Protein 5ZJB (pdb70)

Solvent-accessible surface area: 18591 Å² total; per-residue (Å²): 133,118,32,138,71,50,82,50,2,72,147,72,2,58,1,18,0,0,0,7,2,21,13,42,125,72,13,39,9,65,81,53,88,10,4,25,13,12,0,47,0,0,44,132,12,30,2,77,1,0,2,0,42,13,56,84,20,0,44,30,0,38,93,41,11,114,20,11,4,3,0,0,13,65,91,121,29,128,120,18,73,0,106,8,1,0,49,24,74,6,0,80,19,0,25,138,12,37,10,37,2,0,0,0,1,0,4,118,60,100,38,71,36,57,32,68,124,0,4,108,15,0,92,127,54,63,13,26,0,0,0,0,0,14,61,63,121,9,0,85,28,0,70,80,63,36,8,40,0,2,0,4,16,18,12,21,86,64,64,130,151,116,56,116,101,7,40,37,117,10,0,93,22,0,28,124,47,62,19,14,0,0,0,18,16,34,5,49,50,24,125,54,0,13,103,0,0,110,26,25,0,10,0,0,4,4,17,26,10,19,8,62,17,15,40,12,0,78,70,2,8,98,22,0,70,38,0,4,131,145,97,133,196,28,180,89,76,55,79,74,1,71,160,88,2,67,1,18,0,0,0,7,2,19,10,45,120,75,12,43,6,62,115,62,52,10,5,25,5,8,0,45,0,0,47,118,11,31,2,77,2,0,2,0,43,13,53,86,22,0,43,31,0,38,93,43,17,128,18,22,2,3,0,0,8,62,102,116,39,132,126,16,69,0,104,6,0,1,62,31,89,8,0,74,20,0,26,139,11,36,8,24,2,0,0,0,1,0,3,121,58,104,39,66,26,56,27,76,139,0,7,85,9,0,139,110,17,32,9,12,4,0,0,0,0,13,67,75,100,8,0,85,21,0,73,82,74,54,12,57,0,2,0,3,15,18,11,22,87,60,69,130,146,103,56,114,100,9,44,29,114,12,0,67,21,0,27,141,47,61,15,14,0,0,0,17,15,31,5,47,50,23,125,53,0,10,89,0,0,96,16,25,0,9,0,0,3,5,18,27,10,19,8,62,16,20,44,12,0,87,69,4,8,96,22,0,54,34,1,1,123,174,99,134

Radius of gyration: 24.28 Å; Cα contacts (8 Å, |Δi|>4): 1115; chains: 2; bounding box: 48×72×53 Å

InterPro domains:
  IPR007260 Putative N-acetylmannosamine-6-phosphate epimerase [MF_01235] (17-231)
  IPR007260 Putative N-acetylmannosamine-6-phosphate epimerase [NF002231] (12-232)
  IPR007260 Putative N-acetylmannosamine-6-phosphate epimerase [PF04131] (41-231)
  IPR007260 Putative N-acetylmannosamine-6-phosphate epimerase [PTHR36204] (9-233)
  IPR007260 Putative N-acetylmannosamine-6-phosphate epimerase [cd04729] (13-226)
  IPR011060 Ribulose-phosphate binding barrel [SSF51366] (19-229)
  IPR013785 Aldolase-type TIM barrel [G3DSA:3.20.20.70] (7-240)

CATH classification: 3.20.20.70

Sequence (464 aa):
KNFLNIEELKRFLNGQTVVSIQPVTGSPLDKTDFFIVAMAIAVEQAGAKALRIEGVSNVAAVSAAVTIPIIGIVKRDLPDSPVRITPFVSDVDGLANAGATVIAFDATNRTRPESRERIAQAIKNTGCFAMADCSTFEDGLWANSQGVEIVGSTLSGYVGDIEPTVPDFQLVKAFSEAGFFTMAEGRYNTPELAAKAIESGAVAVTVGSALTRLEVVTQWFNNATQAAGERKCKNFLNIEELKRFLNGQTVVSIQPVTGSPLDKTDFFIVAMAIAVEQAGAKALRIEGVSNVAAVSAAVTTIPIIGIVKRDLPDSPVRITPFVSDVDGLANNAGATVIAFDATNRTRPESRERIAQAIKNTGCFAMADCSTFEDGLWANSQGVEIVGSTLSGYVGDIEPTVPDFQLVKAFSSEAGFFTMAEGRYNTPELAAKAIESGAVAVVTVGSALTRLEVVTQWFNNATQAAGERKC

Organism: Vibrio cholerae serotype O1 (strain ATCC 39315 / El Tor Inaba N16961) (NCBI:txid243277)

Secondary structure (DSSP, 8-state):
---SSHHHHHHHHTTPEEEEE-PPTTSTT-SHHHHHHHHHHHHHHT---EEEESHHHHHHHHHH--S-EEEE-B---SS-S--BS-SHHHHHHHHHHT-SEEEEE---S--SS-HHHHHHHHHHHTPEEEEE-SSHHHHHHHHHTT-SEEE-TTTTSSSSS--SS--HHHHHHHHHTT-EEEEES---SHHHHHHHHHTT-SEEEE-HHHH-HHHHHHHHHHHHHHHHHHH-/-----HHHHHHHHTTPEEEEE-PPTT-TT-SHHHHHHHHHHHHHHT---EEEESHHHHHHHHHH--S-EEEE-B--BTTBS--BS-SHHHHHHHHHHT-SEEEEE---S--SS-HHHHHHHHHHHTPEEEEE-SSHHHHHHHHHTT-SEEE-TTTTSSSSSPPSS--HHHHHHHHHTT--EEEES---SHHHHHHHHHTT-SEEEE-HHHH-HHHHHHHHHHHHHHHHHHH-

Structure (mmCIF, N/CA/C/O backbone):
data_5ZJB
#
_entry.id   5ZJB
#
_cell.length_a   49.325
_cell.length_b   70.417
_cell.length_c   150.399
_cell.angle_alpha   90.000
_cell.angle_beta   90.000
_cell.angle_gamma   90.000
#
_symmetry.space_group_name_H-M   'P 21 21 21'
#
loop_
_entity.id
_entity.type
_entity.pdbx_description
1 polymer 'Putative N-acetylmannosamine-6-phosphate 2-epimerase'
2 non-polymer 'MALONATE ION'
3 non-polymer DI(HYDROXYETHYL)ETHER
4 water water
#
loop_
_atom_site.group_PDB
_atom_site.id
_atom_site.type_symbol
_atom_site.label_atom_id
_atom_site.label_alt_id
_atom_site.label_comp_id
_atom_site.label_asym_id
_atom_site.label_entity_id
_atom_site.label_seq_id
_atom_site.pdbx_PDB_ins_code
_atom_site.Cartn_x
_atom_site.Cartn_y
_atom_site.Cartn_z
_atom_site.occupancy
_atom_site.B_iso_or_equiv
_atom_site.auth_seq_id
_atom_site.auth_comp_id
_atom_site.auth_asym_id
_atom_site.auth_atom_id
_atom_site.pdbx_PDB_model_num
ATOM 1 N N . LYS A 1 20 ? 34.866 18.300 -22.231 0.84 58.90 3 LYS A N 1
ATOM 2 C CA . LYS A 1 20 ? 36.285 18.127 -22.526 0.84 55.90 3 LYS A CA 1
ATOM 3 C C . LYS A 1 20 ? 36.553 16.751 -23.122 0.84 53.58 3 LYS A C 1
ATOM 4 O O . LYS A 1 20 ? 37.384 16.603 -24.020 0.84 56.06 3 LYS A O 1
ATOM 6 N N . ASN A 1 21 ? 35.838 15.745 -22.616 1.00 45.93 4 ASN A N 1
ATOM 7 C CA . ASN A 1 21 ? 36.041 14.381 -23.092 1.00 45.61 4 ASN A CA 1
ATOM 8 C C . ASN A 1 21 ? 35.658 14.247 -24.561 1.00 46.60 4 ASN A C 1
ATOM 9 O O . ASN A 1 21 ? 36.307 13.511 -25.314 1.00 48.07 4 ASN A O 1
ATOM 14 N N . PHE A 1 22 ? 34.604 14.943 -24.989 1.00 37.15 5 PHE A N 1
ATOM 15 C CA . PHE A 1 22 ? 34.183 14.951 -26.386 1.00 35.31 5 PHE A CA 1
ATOM 16 C C . PHE A 1 22 ? 34.115 16.391 -26.865 1.00 37.85 5 PHE A C 1
ATOM 17 O O . PHE A 1 22 ? 33.334 17.187 -26.334 1.00 36.72 5 PHE A O 1
ATOM 25 N N . LEU A 1 23 ? 34.930 16.719 -27.869 1.00 37.04 6 LEU A N 1
ATOM 26 C CA . LEU A 1 23 ? 35.005 18.092 -28.354 1.00 38.56 6 LEU A CA 1
ATOM 27 C C . LEU A 1 23 ? 33.830 18.454 -29.247 1.00 37.04 6 LEU A C 1
ATOM 28 O O . LEU A 1 23 ? 33.483 19.635 -29.356 1.00 34.93 6 LEU A O 1
ATOM 33 N N . ASN A 1 24 ? 33.220 17.469 -29.897 1.00 29.24 7 ASN A N 1
ATOM 34 C CA . ASN A 1 24 ? 32.125 17.722 -30.822 1.00 26.08 7 ASN A CA 1
ATOM 35 C C . ASN A 1 24 ? 31.356 16.425 -31.012 1.00 27.54 7 ASN A C 1
ATOM 36 O O . ASN A 1 24 ? 31.784 15.358 -30.564 1.00 23.46 7 ASN A O 1
ATOM 41 N N . ILE A 1 25 ? 30.222 16.530 -31.708 1.00 23.35 8 ILE A N 1
ATOM 42 C CA . ILE A 1 25 ? 29.341 15.373 -31.850 1.00 20.36 8 ILE A CA 1
ATOM 43 C C . ILE A 1 25 ? 29.961 14.316 -32.761 1.00 25.92 8 ILE A C 1
ATOM 44 O O . ILE A 1 25 ? 29.694 13.116 -32.601 1.00 24.22 8 ILE A O 1
ATOM 49 N N . GLU A 1 26 ? 30.813 14.720 -33.705 1.00 25.16 9 GLU A N 1
ATOM 50 C CA . GLU A 1 26 ? 31.433 13.725 -34.577 1.00 25.12 9 GLU A CA 1
ATOM 51 C C . GLU A 1 26 ? 32.364 12.807 -33.790 1.00 26.33 9 GLU A C 1
ATOM 52 O O . GLU A 1 26 ? 32.443 11.606 -34.075 1.00 28.98 9 GLU A O 1
ATOM 58 N N . GLU A 1 27 ? 33.065 13.345 -32.788 1.00 23.75 10 GLU A N 1
ATOM 59 C CA . GLU A 1 27 ? 33.896 12.498 -31.937 1.00 25.78 10 GLU A CA 1
ATOM 60 C C . GLU A 1 27 ? 33.052 11.453 -31.216 1.00 26.38 10 GLU A C 1
ATOM 61 O O . GLU A 1 27 ? 33.430 10.276 -31.144 1.00 24.80 10 GLU A O 1
ATOM 67 N N . LEU A 1 28 ? 31.908 11.869 -30.664 1.00 24.45 11 LEU A N 1
ATOM 68 C CA . LEU A 1 28 ? 31.019 10.913 -30.008 1.00 21.94 11 LEU A CA 1
ATOM 69 C C . LEU A 1 28 ? 30.493 9.882 -31.001 1.00 21.54 11 LEU A C 1
ATOM 70 O O . LEU A 1 28 ? 30.388 8.690 -30.677 1.00 21.70 11 LEU A O 1
ATOM 75 N N . LYS A 1 29 ? 30.140 10.324 -32.210 1.00 20.70 12 LYS A N 1
ATOM 76 C CA . LYS A 1 29 ? 29.624 9.401 -33.218 1.00 22.61 12 LYS A CA 1
ATOM 77 C C . LYS A 1 29 ? 30.641 8.312 -33.531 1.00 26.56 12 LYS A C 1
ATOM 78 O O . LYS A 1 29 ? 30.300 7.122 -33.573 1.00 24.12 12 LYS A O 1
ATOM 84 N N . ARG A 1 30 ? 31.905 8.692 -33.739 1.00 22.48 13 ARG A N 1
ATOM 85 C CA . ARG A 1 30 ? 32.930 7.672 -33.956 1.00 27.20 13 ARG A CA 1
ATOM 86 C C . ARG A 1 30 ? 33.100 6.789 -32.724 1.00 26.49 13 ARG A C 1
ATOM 87 O O . ARG A 1 30 ? 33.257 5.567 -32.839 1.00 21.97 13 ARG A O 1
ATOM 95 N N . PHE A 1 31 ? 33.061 7.393 -31.534 1.00 21.35 14 PHE A N 1
ATOM 96 C CA . PHE A 1 31 ? 33.206 6.640 -30.292 1.00 20.32 14 PHE A CA 1
ATOM 97 C C . PHE A 1 31 ? 32.122 5.577 -30.155 1.00 17.61 14 PHE A C 1
ATOM 98 O O . PHE A 1 31 ? 32.405 4.447 -29.744 1.00 21.47 14 PHE A O 1
ATOM 106 N N . LEU A 1 32 ? 30.883 5.908 -30.513 1.00 18.94 15 LEU A N 1
ATOM 107 C CA . LEU A 1 32 ? 29.761 4.998 -30.301 1.00 19.09 15 LEU A CA 1
ATOM 108 C C . LEU A 1 32 ? 29.466 4.099 -31.492 1.00 24.35 15 LEU A C 1
ATOM 109 O O . LEU A 1 32 ? 28.509 3.317 -31.433 1.00 18.44 15 LEU A O 1
ATOM 114 N N . ASN A 1 33 ? 30.237 4.187 -32.573 1.00 20.88 16 ASN A N 1
ATOM 115 C CA . ASN A 1 33 ? 29.924 3.371 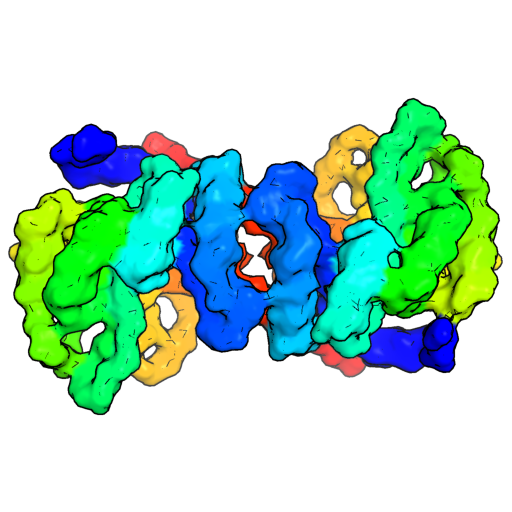-33.737 1.00 18.90 16 ASN A CA 1
ATOM 116 C C . ASN A 1 33 ? 29.976 1.890 -33.387 1.00 19.55 16 ASN A C 1
ATOM 117 O O . ASN A 1 33 ? 30.973 1.397 -32.849 1.00 21.08 16 ASN A O 1
ATOM 122 N N . GLY A 1 34 ? 28.890 1.188 -33.701 1.00 19.84 17 GLY A N 1
ATOM 123 C CA . GLY A 1 34 ? 28.791 -0.236 -33.443 1.00 20.37 17 GLY A CA 1
ATOM 124 C C . GLY A 1 34 ? 28.615 -0.632 -31.994 1.00 19.97 17 GLY A C 1
ATOM 125 O O . GLY A 1 34 ? 28.699 -1.824 -31.684 1.00 19.91 17 GLY A O 1
ATOM 126 N N . GLN A 1 35 ? 28.355 0.317 -31.094 1.00 18.03 18 GLN A N 1
ATOM 127 C CA . GLN A 1 35 ? 28.300 0.024 -29.666 1.00 20.84 18 GLN A CA 1
ATOM 128 C C . GLN A 1 35 ? 26.886 -0.295 -29.197 1.00 16.18 18 GLN A C 1
ATOM 129 O O . GLN A 1 35 ? 25.897 0.231 -29.712 1.00 16.50 18 GLN A O 1
ATOM 135 N N . THR A 1 36 ? 26.801 -1.157 -28.183 1.00 15.38 19 THR A N 1
ATOM 136 C CA . THR A 1 36 ? 25.583 -1.298 -27.395 1.00 14.52 19 THR A CA 1
ATOM 137 C C . THR A 1 36 ? 25.651 -0.330 -26.221 1.00 11.90 19 THR A C 1
ATOM 138 O O . THR A 1 36 ? 26.585 -0.394 -25.420 1.00 14.95 19 THR A O 1
ATOM 142 N N . VAL A 1 37 ? 24.666 0.548 -26.117 1.00 13.65 20 VAL A N 1
ATOM 143 C CA . VAL A 1 37 ? 24.548 1.455 -24.978 1.00 14.30 20 VAL A CA 1
ATOM 144 C C . VAL A 1 37 ? 23.615 0.816 -23.963 1.00 13.87 20 VAL A C 1
ATOM 145 O O . VAL A 1 37 ? 22.498 0.414 -24.312 1.00 14.99 20 VAL A O 1
ATOM 149 N N . VAL A 1 38 ? 24.048 0.751 -22.711 1.00 13.86 21 VAL A N 1
ATOM 150 C CA . VAL A 1 38 ? 23.287 0.042 -21.684 1.00 11.76 21 VAL A CA 1
ATOM 151 C C . VAL A 1 38 ? 22.395 1.031 -20.952 1.00 12.27 21 VAL A C 1
ATOM 152 O O . VAL A 1 38 ? 22.884 1.952 -20.282 1.00 14.12 21 VAL A O 1
ATOM 156 N N . SER A 1 39 ? 21.085 0.856 -21.095 1.00 11.94 22 SER A N 1
ATOM 157 C CA . SER A 1 39 ? 20.127 1.624 -20.312 1.00 10.21 22 SER A CA 1
ATOM 158 C C . SER A 1 39 ? 19.917 0.902 -18.983 1.00 15.53 22 SER A C 1
ATOM 159 O O . SER A 1 39 ? 19.442 -0.243 -18.964 1.00 14.60 22 SER A O 1
ATOM 162 N N . ILE A 1 40 ? 20.276 1.556 -17.877 1.00 14.33 23 ILE A N 1
ATOM 163 C CA . ILE A 1 40 ? 20.179 0.921 -16.563 1.00 9.75 23 ILE A CA 1
ATOM 164 C C . ILE A 1 40 ? 18.970 1.497 -15.835 1.00 11.95 23 ILE A C 1
ATOM 165 O O . ILE A 1 40 ? 19.092 2.465 -15.073 1.00 12.67 23 ILE A O 1
ATOM 170 N N . GLN A 1 41 ? 17.787 0.930 -16.089 1.00 12.74 24 GLN A N 1
ATOM 171 C CA . GLN A 1 41 ? 16.539 1.392 -15.478 1.00 10.32 24 GLN A CA 1
ATOM 172 C C . GLN A 1 41 ? 15.837 0.176 -14.897 1.00 10.34 24 GLN A C 1
ATOM 173 O O . GLN A 1 41 ? 15.041 -0.474 -15.591 1.00 13.23 24 GLN A O 1
ATOM 179 N N . PRO A 1 42 ? 16.107 -0.151 -13.635 1.00 11.96 25 PRO A N 1
ATOM 180 C CA . PRO A 1 42 ? 15.466 -1.316 -13.013 1.00 12.41 25 PRO A CA 1
ATOM 181 C C . PRO A 1 42 ? 13.958 -1.149 -12.934 1.00 15.01 25 PRO A C 1
ATOM 182 O O . PRO A 1 42 ? 13.411 -0.047 -13.043 1.00 14.06 25 PRO A O 1
ATOM 186 N N . VAL A 1 43 ? 13.283 -2.282 -12.722 1.00 15.07 26 VAL A N 1
ATOM 187 C CA . VAL A 1 43 ? 11.834 -2.292 -12.577 1.00 16.06 26 VAL A CA 1
ATOM 188 C C . VAL A 1 43 ? 11.418 -1.418 -11.400 1.00 15.55 26 VAL A C 1
ATOM 189 O O . VAL A 1 43 ? 11.930 -1.561 -10.280 1.00 14.70 26 VAL A O 1
ATOM 193 N N . THR A 1 44 ? 10.470 -0.513 -11.641 1.00 18.85 27 THR A N 1
ATOM 194 C CA . THR A 1 44 ? 10.017 0.359 -10.566 1.00 19.42 27 THR A CA 1
ATOM 195 C C . THR A 1 44 ? 9.327 -0.452 -9.480 1.00 17.92 27 THR A C 1
ATOM 196 O O . THR A 1 44 ? 8.462 -1.285 -9.766 1.00 19.48 27 THR A O 1
ATOM 200 N N . GLY A 1 45 ? 9.713 -0.205 -8.230 1.00 21.03 28 GLY A N 1
ATOM 201 C CA . GLY A 1 45 ? 9.179 -0.956 -7.119 1.00 18.63 28 GLY A CA 1
ATOM 202 C C . GLY A 1 45 ? 9.963 -2.199 -6.767 1.00 19.82 28 GLY A C 1
ATOM 203 O O . GLY A 1 45 ? 9.646 -2.839 -5.764 1.00 21.09 28 GLY A O 1
ATOM 204 N N . SER A 1 46 ? 10.992 -2.541 -7.551 1.00 16.46 29 SER A N 1
ATOM 205 C CA . SER A 1 46 ? 11.807 -3.725 -7.314 1.00 13.85 29 SER A CA 1
ATOM 206 C C . SER A 1 46 ? 12.851 -3.483 -6.225 1.00 15.55 29 SER A C 1
ATOM 207 O O . SER A 1 46 ? 13.321 -2.352 -6.034 1.00 14.79 29 SER A O 1
ATOM 210 N N . PRO A 1 47 ? 13.252 -4.525 -5.496 1.00 12.21 30 PRO A N 1
ATOM 211 C CA . PRO A 1 47 ? 14.433 -4.381 -4.635 1.00 11.19 30 PRO A CA 1
ATOM 212 C C . PRO A 1 47 ? 15.660 -3.938 -5.406 1.00 15.18 30 PRO A C 1
ATOM 213 O O . PRO A 1 47 ? 16.588 -3.385 -4.805 1.00 14.21 30 PRO A O 1
ATOM 217 N N . LEU A 1 48 ? 15.680 -4.142 -6.727 1.00 12.62 31 LEU A N 1
ATOM 218 C CA . LEU A 1 48 ? 16.821 -3.764 -7.545 1.00 12.26 31 LEU A CA 1
ATOM 219 C C . LEU A 1 48 ? 16.815 -2.290 -7.912 1.00 15.15 31 LEU A C 1
ATOM 220 O O . LEU A 1 48 ? 17.830 -1.792 -8.411 1.00 14.89 31 LEU A O 1
ATOM 225 N N . ASP A 1 49 ? 15.702 -1.585 -7.693 1.00 13.15 32 ASP A N 1
ATOM 226 C CA . ASP A 1 49 ? 15.610 -0.170 -8.075 1.00 13.27 32 ASP A CA 1
ATOM 227 C C . ASP A 1 49 ? 16.155 0.657 -6.919 1.00 15.87 32 ASP A C 1
ATOM 228 O O . ASP A 1 49 ? 15.421 1.257 -6.128 1.00 19.92 32 ASP A O 1
ATOM 233 N N . LYS A 1 50 ? 17.477 0.664 -6.820 1.00 15.09 33 LYS A N 1
ATOM 234 C CA . LYS A 1 50 ? 18.195 1.282 -5.718 1.00 14.58 33 LYS A CA 1
ATOM 235 C C . LYS A 1 50 ? 19.445 1.931 -6.293 1.00 14.53 33 LYS A C 1
ATOM 236 O O . LYS A 1 50 ? 20.108 1.353 -7.154 1.00 16.88 33 LYS A O 1
ATOM 242 N N . THR A 1 51 ? 19.758 3.153 -5.847 1.00 14.94 34 THR A N 1
ATOM 243 C CA . THR A 1 51 ? 20.893 3.837 -6.456 1.00 11.90 34 THR A CA 1
ATOM 244 C C . THR A 1 51 ? 22.178 3.018 -6.332 1.00 12.97 34 THR A C 1
ATOM 245 O O . THR A 1 51 ? 22.966 2.949 -7.283 1.00 14.47 34 THR A O 1
ATOM 249 N N . ASP A 1 52 ? 22.401 2.368 -5.181 1.00 17.34 35 ASP A N 1
ATOM 250 C CA . ASP A 1 52 ? 23.616 1.569 -5.018 1.00 19.02 35 ASP A CA 1
ATOM 251 C C . ASP A 1 52 ? 23.708 0.465 -6.068 1.00 17.93 35 ASP A C 1
ATOM 252 O O . ASP A 1 52 ? 24.795 0.177 -6.582 1.00 15.98 35 ASP A O 1
ATOM 257 N N . PHE A 1 53 ? 22.584 -0.180 -6.386 1.00 16.38 36 PHE A N 1
ATOM 258 C CA A PHE A 1 53 ? 22.614 -1.253 -7.374 0.49 16.37 36 PHE A CA 1
ATOM 259 C CA B PHE A 1 53 ? 22.596 -1.259 -7.379 0.51 16.37 36 PHE A CA 1
ATOM 260 C C . PHE A 1 53 ? 22.748 -0.708 -8.792 1.00 17.28 36 PHE A C 1
ATOM 261 O O . PHE A 1 53 ? 23.400 -1.324 -9.640 1.00 16.66 36 PHE A O 1
ATOM 276 N N . ILE A 1 54 ? 22.141 0.443 -9.072 1.00 16.76 37 ILE A N 1
ATOM 277 C CA . ILE A 1 54 ? 22.310 1.057 -10.384 1.00 14.10 37 ILE A CA 1
ATOM 278 C C . ILE A 1 54 ? 23.770 1.423 -10.604 1.00 15.16 37 ILE A C 1
ATOM 279 O O . ILE A 1 54 ? 24.336 1.174 -11.679 1.00 13.91 37 ILE A O 1
ATOM 284 N N . VAL A 1 55 ? 24.406 2.015 -9.583 1.00 14.06 38 VAL A N 1
ATOM 285 C CA . VAL A 1 55 ? 25.829 2.330 -9.674 1.00 13.54 38 VAL A CA 1
ATOM 286 C C . VAL A 1 55 ? 26.649 1.058 -9.876 1.00 15.15 38 VAL A C 1
ATOM 287 O O . VAL A 1 55 ? 27.548 1.008 -10.723 1.00 14.74 38 VAL A O 1
ATOM 291 N N . ALA A 1 56 ? 26.355 0.010 -9.103 1.00 14.34 39 ALA A N 1
ATOM 292 C CA . ALA A 1 56 ? 27.094 -1.240 -9.282 1.00 15.81 39 ALA A CA 1
ATOM 293 C C . ALA A 1 56 ? 26.933 -1.789 -10.696 1.00 14.59 39 ALA A C 1
ATOM 294 O O . ALA A 1 56 ? 27.908 -2.263 -11.296 1.00 13.94 39 ALA A O 1
ATOM 296 N N . MET A 1 57 ? 25.714 -1.762 -11.244 1.00 12.78 40 MET A N 1
ATOM 297 C CA . MET A 1 57 ? 25.530 -2.220 -12.617 1.00 14.15 40 MET A CA 1
ATOM 298 C C . MET A 1 57 ? 26.320 -1.347 -13.586 1.00 14.86 40 MET A C 1
ATOM 299 O O . MET A 1 57 ? 26.904 -1.846 -14.547 1.00 13.00 40 MET A O 1
ATOM 304 N N . ALA A 1 58 ? 26.358 -0.038 -13.338 1.00 14.53 41 ALA A N 1
ATOM 305 C CA . ALA A 1 58 ? 27.100 0.849 -14.227 1.00 15.42 41 ALA A CA 1
ATOM 306 C C . ALA A 1 58 ? 28.586 0.511 -14.231 1.00 15.69 41 ALA A C 1
ATOM 307 O O . ALA A 1 58 ? 29.221 0.431 -15.296 1.00 15.28 41 ALA A O 1
ATOM 309 N N . ILE A 1 59 ? 29.162 0.338 -13.041 1.00 11.99 42 ILE A N 1
ATOM 310 C CA . ILE A 1 59 ? 30.564 -0.050 -12.921 1.00 14.74 42 ILE A CA 1
ATOM 311 C C . ILE A 1 59 ? 30.805 -1.369 -13.634 1.00 19.95 42 ILE A C 1
ATOM 312 O O . ILE A 1 59 ? 31.773 -1.524 -14.388 1.00 17.14 42 ILE A O 1
ATOM 317 N N . ALA A 1 60 ? 29.919 -2.339 -13.411 1.00 16.30 43 ALA A N 1
ATOM 318 C CA . ALA A 1 60 ? 30.115 -3.657 -14.008 1.00 16.80 43 ALA A CA 1
ATOM 319 C C . ALA A 1 60 ? 30.095 -3.594 -15.532 1.00 18.68 43 ALA A C 1
ATOM 320 O O . ALA A 1 60 ? 30.927 -4.230 -16.192 1.00 16.90 43 ALA A O 1
ATOM 322 N N . VAL A 1 61 ? 29.146 -2.855 -16.124 1.00 16.88 44 VAL A N 1
ATOM 323 C CA . VAL A 1 61 ? 29.108 -2.864 -17.585 1.00 17.57 44 VAL A CA 1
ATOM 324 C C . VAL A 1 61 ? 30.281 -2.073 -18.157 1.00 16.75 44 VAL A C 1
ATOM 325 O O . VAL A 1 61 ? 30.829 -2.444 -19.201 1.00 17.19 44 VAL A O 1
ATOM 329 N N . GLU A 1 62 ? 30.702 -0.993 -17.493 1.00 18.15 45 GLU A N 1
ATOM 330 C CA . GLU A 1 62 ? 31.926 -0.321 -17.927 1.00 17.36 45 GLU A CA 1
ATOM 331 C C . GLU A 1 62 ? 33.096 -1.302 -17.967 1.00 20.39 45 GLU A C 1
ATOM 332 O O . GLU A 1 62 ? 33.839 -1.365 -18.955 1.00 19.65 45 GLU A O 1
ATOM 338 N N . GLN A 1 63 ? 33.260 -2.101 -16.907 1.00 19.34 46 GLN A N 1
ATOM 339 C CA . GLN A 1 63 ? 34.363 -3.059 -16.876 1.00 19.49 46 GLN A CA 1
ATOM 340 C C . GLN A 1 63 ? 34.214 -4.108 -17.958 1.00 19.91 46 GLN A C 1
ATOM 341 O O . GLN A 1 63 ? 35.217 -4.604 -18.481 1.00 22.21 46 GLN A O 1
ATOM 347 N N . ALA A 1 64 ? 32.977 -4.453 -18.313 1.00 19.11 47 ALA A N 1
ATOM 348 C CA . ALA A 1 64 ? 32.717 -5.426 -19.363 1.00 20.50 47 ALA A CA 1
ATOM 349 C C . ALA A 1 64 ? 32.918 -4.862 -20.763 1.00 18.51 47 ALA A C 1
ATOM 350 O O . ALA A 1 64 ? 32.833 -5.620 -21.729 1.00 17.30 47 ALA A O 1
ATOM 352 N N . GLY A 1 65 ? 33.161 -3.559 -20.899 1.00 19.47 48 GLY A N 1
ATOM 353 C CA . GLY A 1 65 ? 33.444 -2.965 -22.191 1.00 22.44 48 GLY A CA 1
ATOM 354 C C . GLY A 1 65 ? 32.359 -2.070 -22.755 1.00 23.32 48 GLY A C 1
ATOM 355 O O . GLY A 1 65 ? 32.491 -1.625 -23.903 1.00 22.14 48 GLY A O 1
ATOM 356 N N . ALA A 1 66 ? 31.284 -1.811 -22.012 1.00 19.98 49 ALA A N 1
ATOM 357 C CA . ALA A 1 66 ? 30.256 -0.895 -22.490 1.00 14.82 49 ALA A CA 1
ATOM 358 C C . ALA A 1 66 ? 30.844 0.503 -22.612 1.00 16.46 49 ALA A C 1
ATOM 359 O O . ALA A 1 66 ? 31.626 0.932 -21.762 1.00 17.57 49 ALA A O 1
ATOM 361 N N . LYS A 1 67 ? 30.474 1.209 -23.685 1.00 15.47 50 LYS A N 1
ATOM 362 C CA . LYS A 1 67 ? 31.040 2.527 -23.961 1.00 18.82 50 LYS A CA 1
ATOM 363 C C . LYS A 1 67 ? 30.132 3.680 -23.562 1.00 20.73 50 LYS A C 1
ATOM 364 O O . LYS A 1 67 ? 30.602 4.826 -23.532 1.00 18.10 50 LYS A O 1
ATOM 370 N N . ALA A 1 68 ? 28.858 3.420 -23.269 1.00 15.71 51 ALA A N 1
ATOM 371 C CA . ALA A 1 68 ? 27.958 4.488 -22.840 1.00 16.05 51 ALA A CA 1
ATOM 372 C C . ALA A 1 68 ? 26.761 3.884 -22.117 1.00 16.31 51 ALA A C 1
ATOM 373 O O . ALA A 1 68 ? 26.470 2.687 -22.236 1.00 16.20 51 ALA A O 1
ATOM 375 N N . LEU A 1 69 ? 26.053 4.745 -21.389 1.00 13.44 52 LEU A N 1
ATOM 376 C CA . LEU A 1 69 ? 24.933 4.353 -20.542 1.00 14.67 52 LEU A CA 1
ATOM 377 C C . LEU A 1 69 ? 23.759 5.298 -20.753 1.00 16.06 52 LEU A C 1
ATOM 378 O O . LEU A 1 69 ? 23.942 6.465 -21.107 1.00 15.27 52 LEU A O 1
ATOM 383 N N . ARG A 1 70 ? 22.548 4.798 -20.510 1.00 11.46 53 ARG A N 1
ATOM 384 C CA . ARG A 1 70 ? 21.396 5.661 -20.271 1.00 14.74 53 ARG A CA 1
ATOM 385 C C . ARG A 1 70 ? 20.973 5.491 -18.819 1.00 14.48 53 ARG A C 1
ATOM 386 O O . ARG A 1 70 ? 20.773 4.368 -18.354 1.00 11.40 53 ARG A O 1
ATOM 394 N N . ILE A 1 71 ? 20.871 6.598 -18.100 1.00 11.71 54 ILE A N 1
ATOM 395 C CA . ILE A 1 71 ? 20.539 6.603 -16.680 1.00 12.42 54 ILE A CA 1
ATOM 396 C C . ILE A 1 71 ? 19.347 7.527 -16.484 1.00 14.56 54 ILE A C 1
ATOM 397 O O . ILE A 1 71 ? 19.270 8.585 -17.115 1.00 13.64 54 ILE A O 1
ATOM 402 N N . GLU A 1 72 ? 18.415 7.126 -15.623 1.00 11.55 55 GLU A N 1
ATOM 403 C CA . GLU A 1 72 ? 17.202 7.893 -15.362 1.00 12.32 55 GLU A CA 1
ATOM 404 C C . GLU A 1 72 ? 17.250 8.447 -13.943 1.00 15.76 55 GLU A C 1
ATOM 405 O O . GLU A 1 72 ? 17.565 7.721 -12.993 1.00 13.17 55 GLU A O 1
ATOM 411 N N . GLY A 1 73 ? 16.920 9.724 -13.807 1.00 14.88 56 GLY A N 1
ATOM 412 C CA . GLY A 1 73 ? 16.911 10.356 -12.501 1.00 13.40 56 GLY A CA 1
ATOM 413 C C . GLY A 1 73 ? 18.134 11.203 -12.224 1.00 16.13 56 GLY A C 1
ATOM 414 O O . GLY A 1 73 ? 19.268 10.757 -12.404 1.00 13.28 56 GLY A O 1
ATOM 415 N N . VAL A 1 74 ? 17.924 12.436 -11.756 1.00 13.02 57 VAL A N 1
ATOM 416 C CA . VAL A 1 74 ? 19.056 13.336 -11.551 1.00 14.71 57 VAL A CA 1
ATOM 417 C C . VAL A 1 74 ? 20.032 12.757 -10.530 1.00 13.11 57 VAL A C 1
ATOM 418 O O . VAL A 1 74 ? 21.253 12.768 -10.737 1.00 16.55 57 VAL A O 1
ATOM 422 N N . SER A 1 75 ? 19.525 12.245 -9.405 1.00 15.46 58 SER A N 1
ATOM 423 C CA . SER A 1 75 ? 20.464 11.771 -8.395 1.00 18.45 58 SER A CA 1
ATOM 424 C C . SER A 1 75 ? 21.143 10.484 -8.845 1.00 17.50 58 SER A C 1
ATOM 425 O O . SER A 1 75 ? 22.306 10.248 -8.503 1.00 14.96 58 SER A O 1
ATOM 428 N N . ASN A 1 76 ? 20.461 9.669 -9.651 1.00 16.22 59 ASN A N 1
ATOM 429 C CA . ASN A 1 76 ? 21.138 8.513 -10.233 1.00 13.80 59 ASN A CA 1
ATOM 430 C C . ASN A 1 76 ? 22.242 8.942 -11.196 1.00 14.69 59 ASN A C 1
ATOM 431 O O . ASN A 1 76 ? 23.332 8.362 -11.190 1.00 17.20 59 ASN A O 1
ATOM 436 N N . VAL A 1 77 ? 21.971 9.936 -12.050 1.00 13.90 60 VAL A N 1
ATOM 437 C CA . VAL A 1 77 ? 23.009 10.437 -12.951 1.00 14.11 60 VAL A CA 1
ATOM 438 C C . VAL A 1 77 ? 24.212 10.941 -12.156 1.00 15.13 60 VAL A C 1
ATOM 439 O O . VAL A 1 77 ? 25.365 10.688 -12.518 1.00 15.31 60 VAL A O 1
ATOM 443 N N . ALA A 1 78 ? 23.967 11.664 -11.058 1.00 14.20 61 ALA A N 1
ATOM 444 C CA . ALA A 1 78 ? 25.080 12.170 -10.265 1.00 14.94 61 ALA A CA 1
ATOM 445 C C . ALA A 1 78 ? 25.888 11.033 -9.648 1.00 18.10 61 ALA A C 1
ATOM 446 O O . ALA A 1 78 ? 27.124 11.070 -9.646 1.00 16.74 61 ALA A O 1
ATOM 448 N N . ALA A 1 79 ? 25.208 10.013 -9.119 1.00 16.66 62 ALA A N 1
ATOM 449 C CA . ALA A 1 79 ? 25.922 8.906 -8.494 1.00 17.29 62 ALA A CA 1
ATOM 450 C C . ALA A 1 79 ? 26.699 8.096 -9.526 1.00 15.74 62 ALA A C 1
ATOM 451 O O . ALA A 1 79 ? 27.832 7.668 -9.269 1.00 16.98 62 ALA A O 1
ATOM 453 N N . VAL A 1 80 ? 26.103 7.858 -10.693 1.00 14.61 63 VAL A N 1
ATOM 454 C CA . VAL A 1 80 ? 26.795 7.070 -11.706 1.00 14.90 63 VAL A CA 1
ATOM 455 C C . VAL A 1 80 ? 27.958 7.861 -12.288 1.00 14.26 63 VAL A C 1
ATOM 456 O O . VAL A 1 80 ? 29.058 7.327 -12.464 1.00 17.00 63 VAL A O 1
ATOM 460 N N . SER A 1 81 ? 27.753 9.150 -12.575 1.00 17.12 64 SER A N 1
ATOM 461 C CA . SER A 1 81 ? 28.848 9.921 -13.154 1.00 18.93 64 SER A CA 1
ATOM 462 C C . SER A 1 81 ? 30.045 9.976 -12.214 1.00 19.44 64 SER A C 1
ATOM 463 O O . SER A 1 81 ? 31.187 10.042 -12.681 1.00 22.58 64 SER A O 1
ATOM 466 N N . ALA A 1 82 ? 29.810 9.931 -10.894 1.00 20.20 65 ALA A N 1
ATOM 467 C CA . ALA A 1 82 ? 30.905 9.894 -9.931 1.00 18.11 65 ALA A CA 1
ATOM 468 C C . ALA A 1 82 ? 31.659 8.573 -9.956 1.00 24.77 65 ALA A C 1
ATOM 469 O O . ALA A 1 82 ? 32.813 8.525 -9.523 1.00 26.06 65 ALA A O 1
ATOM 471 N N . ALA A 1 83 ? 31.042 7.505 -10.461 1.00 21.61 66 ALA A N 1
ATOM 472 C CA . ALA A 1 83 ? 31.618 6.174 -10.376 1.00 19.51 66 ALA A CA 1
ATOM 473 C C . ALA A 1 83 ? 32.191 5.643 -11.681 1.00 21.62 66 ALA A C 1
ATOM 474 O O . ALA A 1 83 ? 33.011 4.722 -11.639 1.00 27.05 66 ALA A O 1
ATOM 476 N N . VAL A 1 84 ? 31.769 6.163 -12.833 1.00 20.20 67 VAL A N 1
ATOM 477 C CA . VAL A 1 84 ? 32.233 5.663 -14.119 1.00 20.71 67 VAL A CA 1
ATOM 478 C C . VAL A 1 84 ? 32.788 6.822 -14.932 1.00 23.02 67 VAL A C 1
ATOM 479 O O . VAL A 1 84 ? 32.546 7.993 -14.634 1.00 21.46 67 VAL A O 1
ATOM 483 N N . THR A 1 85 ? 33.548 6.480 -15.971 1.00 22.79 68 THR A N 1
ATOM 484 C CA . THR A 1 85 ? 34.112 7.491 -16.853 1.00 23.39 68 THR A CA 1
ATOM 485 C C . THR A 1 85 ? 33.440 7.545 -18.215 1.00 20.74 68 THR A C 1
ATOM 486 O O . THR A 1 85 ? 33.605 8.539 -18.930 1.00 23.24 68 THR A O 1
ATOM 490 N N . ILE A 1 86 ? 32.669 6.524 -18.588 1.00 18.64 69 ILE A N 1
ATOM 491 C CA . ILE A 1 86 ? 32.010 6.512 -19.890 1.00 16.61 69 ILE A CA 1
ATOM 492 C C . ILE A 1 86 ? 30.855 7.506 -19.915 1.00 17.01 69 ILE A C 1
ATOM 493 O O . ILE A 1 86 ? 30.262 7.794 -18.865 1.00 19.14 69 ILE A O 1
ATOM 498 N N . PRO A 1 87 ? 30.496 8.036 -21.085 1.00 17.02 70 PRO A N 1
ATOM 499 C CA . PRO A 1 87 ? 29.450 9.067 -21.145 1.00 16.82 70 PRO A CA 1
ATOM 500 C C . PRO A 1 87 ? 28.068 8.535 -20.786 1.00 17.45 70 PRO A C 1
ATOM 501 O O . PRO A 1 87 ? 27.709 7.391 -21.091 1.00 17.40 70 PRO A O 1
ATOM 505 N N . ILE A 1 88 ? 27.277 9.408 -20.160 1.00 12.85 71 ILE A N 1
ATOM 506 C CA . ILE A 1 88 ? 25.923 9.098 -19.708 1.00 17.47 71 ILE A CA 1
ATOM 507 C C . ILE A 1 88 ? 24.913 9.857 -20.554 1.00 16.65 71 ILE A C 1
ATOM 508 O O . ILE A 1 88 ? 25.025 11.077 -20.736 1.00 15.68 71 ILE A O 1
ATOM 513 N N . ILE A 1 89 ? 23.912 9.139 -21.049 1.00 10.16 72 ILE A N 1
ATOM 514 C CA . ILE A 1 89 ? 22.712 9.742 -21.618 1.00 14.31 72 ILE A CA 1
ATOM 515 C C . ILE A 1 89 ? 21.702 9.852 -20.487 1.00 16.83 72 ILE A C 1
ATOM 516 O O . ILE A 1 89 ? 21.222 8.836 -19.980 1.00 13.85 72 ILE A O 1
ATOM 521 N N . GLY A 1 90 ? 21.385 11.074 -20.068 1.00 13.52 73 GLY A N 1
ATOM 522 C CA . GLY A 1 90 ? 20.514 11.285 -18.919 1.00 12.54 73 GLY A CA 1
ATOM 523 C C . GLY A 1 90 ? 19.080 11.606 -19.305 1.00 12.24 73 GLY A C 1
ATOM 524 O O . GLY A 1 90 ? 18.832 12.375 -20.233 1.00 14.02 73 GLY A O 1
ATOM 525 N N . ILE A 1 91 ? 18.129 11.023 -18.562 1.00 12.26 74 ILE A N 1
ATOM 526 C CA . ILE A 1 91 ? 16.718 11.391 -18.653 1.00 10.64 74 ILE A CA 1
ATOM 527 C C . ILE A 1 91 ? 16.129 11.511 -17.247 1.00 13.49 74 ILE A C 1
ATOM 528 O O . ILE A 1 91 ? 16.707 11.053 -16.257 1.00 12.53 74 ILE A O 1
ATOM 533 N N . VAL A 1 92 ? 14.954 12.139 -17.168 1.00 13.82 75 VAL A N 1
ATOM 534 C CA . VAL A 1 92 ? 14.078 12.040 -16.002 1.00 15.08 75 VAL A CA 1
ATOM 535 C C . VAL A 1 92 ? 12.707 11.597 -16.491 1.00 14.73 75 VAL A C 1
ATOM 536 O O . VAL A 1 92 ? 12.125 12.237 -17.372 1.00 16.86 75 VAL A O 1
ATOM 540 N N . LYS A 1 93 ? 12.181 10.511 -15.923 1.00 13.32 76 LYS A N 1
ATOM 541 C CA . LYS A 1 93 ? 10.851 10.038 -16.285 1.00 15.94 76 LYS A CA 1
ATOM 542 C C . LYS A 1 93 ? 9.829 10.514 -15.259 1.00 18.47 76 LYS A C 1
ATOM 543 O O . LYS A 1 93 ? 10.022 10.333 -14.052 1.00 21.03 76 LYS A O 1
ATOM 549 N N . ARG A 1 94 ? 8.743 11.118 -15.746 1.00 19.76 77 ARG A N 1
ATOM 550 C CA . ARG A 1 94 ? 7.665 11.606 -14.897 1.00 23.29 77 ARG A CA 1
ATOM 551 C C . ARG A 1 94 ? 6.321 11.100 -15.393 1.00 26.74 77 ARG A C 1
ATOM 552 O O . ARG A 1 94 ? 6.128 10.866 -16.588 1.00 28.56 77 ARG A O 1
ATOM 560 N N . ASP A 1 95 ? 5.389 10.947 -14.455 1.00 26.77 78 ASP A N 1
ATOM 561 C CA . ASP A 1 95 ? 3.983 10.713 -14.761 1.00 29.78 78 ASP A CA 1
ATOM 562 C C . ASP A 1 95 ? 3.254 12.042 -14.620 1.00 33.28 78 ASP A C 1
ATOM 563 O O . ASP A 1 95 ? 3.027 12.517 -13.503 1.00 35.93 78 ASP A O 1
ATOM 568 N N . LEU A 1 96 ? 2.901 12.641 -15.744 1.00 25.63 79 LEU A N 1
ATOM 569 C CA . LEU A 1 96 ? 2.271 13.951 -15.716 1.00 28.48 79 LEU A CA 1
ATOM 570 C C . LEU A 1 96 ? 0.751 13.820 -15.658 1.00 29.89 79 LEU A C 1
ATOM 571 O O . LEU A 1 96 ? 0.181 12.872 -16.202 1.00 32.68 79 LEU A O 1
ATOM 576 N N . PRO A 1 97 ? 0.075 14.772 -15.020 1.00 38.90 80 PRO A N 1
ATOM 577 C CA . PRO A 1 97 ? -1.379 14.656 -14.853 1.00 42.88 80 PRO A CA 1
ATOM 578 C C . PRO A 1 97 ? -2.157 14.965 -16.122 1.00 40.56 80 PRO A C 1
ATOM 579 O O . PRO A 1 97 ? -3.208 14.364 -16.365 1.00 42.57 80 PRO A O 1
ATOM 583 N N . ASP A 1 98 ? -1.659 15.898 -16.937 1.00 39.19 81 ASP A N 1
ATOM 584 C CA . ASP A 1 98 ? -2.386 16.377 -18.108 1.00 40.96 81 ASP A CA 1
ATOM 585 C C . ASP A 1 98 ? -1.647 16.103 -19.414 1.00 41.37 81 ASP A C 1
ATOM 586 O O . ASP A 1 98 ? -1.903 16.780 -20.417 1.00 42.11 81 ASP A O 1
ATOM 591 N N . SER A 1 99 ? -0.737 15.123 -19.430 1.00 31.92 82 SER A N 1
ATOM 592 C CA . SER A 1 99 ? 0.080 14.895 -20.614 1.00 28.42 82 SER A CA 1
ATOM 593 C C . SER A 1 99 ? 0.559 13.455 -20.638 1.00 27.56 82 SER A C 1
ATOM 594 O O . SER A 1 99 ? 0.861 12.905 -19.573 1.00 26.47 82 SER A O 1
ATOM 597 N N . PRO A 1 100 ? 0.652 12.822 -21.811 1.00 27.57 83 PRO A N 1
ATOM 598 C CA . PRO A 1 100 ? 1.239 11.478 -21.882 1.00 25.77 83 PRO A CA 1
ATOM 599 C C . PRO A 1 100 ? 2.760 11.466 -21.956 1.00 24.72 83 PRO A C 1
ATOM 600 O O . PRO A 1 100 ? 3.357 10.386 -21.875 1.00 27.26 83 PRO A O 1
ATOM 604 N N . VAL A 1 101 ? 3.401 12.622 -22.123 1.00 23.52 84 VAL A N 1
ATOM 605 C CA . VAL A 1 101 ? 4.855 12.678 -22.190 1.00 24.36 84 VAL A CA 1
ATOM 606 C C . VAL A 1 101 ? 5.455 12.310 -20.838 1.00 24.25 84 VAL A C 1
ATOM 607 O O . VAL A 1 101 ? 4.979 12.750 -19.782 1.00 24.24 84 VAL A O 1
ATOM 611 N N . ARG A 1 102 ? 6.516 11.505 -20.862 1.00 19.97 85 ARG A N 1
ATOM 612 C CA . ARG A 1 102 ? 7.196 11.096 -19.642 1.00 21.33 85 ARG A CA 1
ATOM 613 C C . ARG A 1 102 ? 8.684 11.423 -19.608 1.00 19.02 85 ARG A C 1
ATOM 614 O O . ARG A 1 102 ? 9.219 11.661 -18.520 1.00 17.76 85 ARG A O 1
ATOM 622 N N . ILE A 1 103 ? 9.366 11.438 -20.750 1.00 15.87 86 ILE A N 1
ATOM 623 C CA . ILE A 1 103 ? 10.824 11.499 -20.781 1.00 13.96 86 ILE A CA 1
ATOM 624 C C . ILE A 1 103 ? 11.256 12.962 -20.819 1.00 15.48 86 ILE A C 1
ATOM 625 O O . ILE A 1 103 ? 11.064 13.646 -21.829 1.00 17.90 86 ILE A O 1
ATOM 630 N N . THR A 1 104 ? 11.829 13.419 -19.707 1.00 16.17 87 THR A N 1
ATOM 631 C CA . THR A 1 104 ? 12.418 14.748 -19.567 1.00 15.78 87 THR A CA 1
ATOM 632 C C . THR A 1 104 ? 11.507 15.882 -20.045 1.00 17.73 87 THR A C 1
ATOM 633 O O . THR A 1 104 ? 11.865 16.627 -20.963 1.00 17.39 87 THR A O 1
ATOM 637 N N . PRO A 1 105 ? 10.357 16.079 -19.402 1.00 19.01 88 PRO A N 1
ATOM 638 C CA . PRO A 1 105 ? 9.369 17.048 -19.898 1.00 17.31 88 PRO A CA 1
ATOM 639 C C . PRO A 1 105 ? 9.534 18.473 -19.389 1.00 17.14 88 PRO A C 1
ATOM 640 O O . PRO A 1 105 ? 8.782 19.339 -19.841 1.00 18.57 88 PRO A O 1
ATOM 644 N N . PHE A 1 106 ? 10.477 18.741 -18.490 1.00 16.58 89 PHE A N 1
ATOM 645 C CA . PHE A 1 106 ? 10.668 20.072 -17.917 1.00 20.44 89 PHE A CA 1
ATOM 646 C C . PHE A 1 106 ? 12.097 20.566 -18.116 1.00 21.04 89 PHE A C 1
ATOM 647 O O . PHE A 1 106 ? 13.055 19.796 -18.042 1.00 15.06 89 PHE A O 1
ATOM 655 N N . VAL A 1 107 ? 12.254 21.880 -18.309 1.00 18.64 90 VAL A N 1
ATOM 656 C CA . VAL A 1 107 ? 13.614 22.392 -18.388 1.00 18.05 90 VAL A CA 1
ATOM 657 C C . VAL A 1 107 ? 14.332 22.293 -17.051 1.00 16.99 90 VAL A C 1
ATOM 658 O O . VAL A 1 107 ? 15.566 22.245 -17.023 1.00 16.23 90 VAL A O 1
ATOM 662 N N . SER A 1 108 ? 13.605 22.247 -15.927 1.00 15.38 91 SER A N 1
ATOM 663 C CA . SER A 1 108 ? 14.274 22.040 -14.646 1.00 19.02 91 SER A CA 1
ATOM 664 C C . SER A 1 108 ? 14.949 20.674 -14.601 1.00 16.14 91 SER A C 1
ATOM 665 O O . SER A 1 108 ? 16.019 20.527 -14.003 1.00 16.84 91 SER A O 1
ATOM 668 N N . ASP A 1 109 ? 14.326 19.662 -15.221 1.00 18.18 92 ASP A N 1
ATOM 669 C CA . ASP A 1 109 ? 14.972 18.357 -15.361 1.00 17.59 92 ASP A CA 1
ATOM 670 C C . ASP A 1 109 ? 16.214 18.450 -16.241 1.00 15.42 92 ASP A C 1
ATOM 671 O O . ASP A 1 109 ? 17.251 17.848 -15.935 1.00 14.77 92 ASP A O 1
ATOM 676 N N . VAL A 1 110 ? 16.117 19.179 -17.356 1.00 15.45 93 VAL A N 1
ATOM 677 C CA . VAL A 1 110 ? 17.289 19.411 -18.199 1.00 16.87 93 VAL A CA 1
ATOM 678 C C . VAL A 1 110 ? 18.417 20.017 -17.376 1.00 14.05 93 VAL A C 1
ATOM 679 O O . VAL A 1 110 ? 19.555 19.547 -17.405 1.00 12.21 93 VAL A O 1
ATOM 683 N N . ASP A 1 111 ? 18.115 21.087 -16.630 1.00 15.78 94 ASP A N 1
ATOM 684 C CA . ASP A 1 111 ? 19.152 21.748 -15.846 1.00 15.42 94 ASP A CA 1
ATOM 685 C C . ASP A 1 111 ? 19.792 20.788 -14.856 1.00 13.71 94 ASP A C 1
ATOM 686 O O . ASP A 1 111 ? 21.019 20.756 -14.703 1.00 15.34 94 ASP A O 1
ATOM 691 N N . GLY A 1 112 ? 18.968 20.012 -14.153 1.00 13.68 95 GLY A N 1
ATOM 692 C CA . GLY A 1 112 ? 19.501 19.110 -13.144 1.00 13.76 95 GLY A CA 1
ATOM 693 C C . GLY A 1 112 ? 20.342 18.000 -13.746 1.00 12.58 95 GLY A C 1
ATOM 694 O O . GLY A 1 112 ? 21.354 17.596 -13.169 1.00 15.40 95 GLY A O 1
ATOM 695 N N . LEU A 1 113 ? 19.930 17.488 -14.902 1.00 14.46 96 LEU A N 1
ATOM 696 C CA . LEU A 1 113 ? 20.709 16.446 -15.570 1.00 13.53 96 LEU A CA 1
ATOM 697 C C . LEU A 1 113 ? 22.066 16.969 -16.019 1.00 13.74 96 LEU A C 1
ATOM 698 O O . LEU A 1 113 ? 23.082 16.280 -15.880 1.00 15.65 96 LEU A O 1
ATOM 703 N N . ALA A 1 114 ? 22.109 18.193 -16.551 1.00 12.59 97 ALA A N 1
ATOM 704 C CA . ALA A 1 114 ? 23.391 18.762 -16.945 1.00 15.59 97 ALA A CA 1
ATOM 705 C C . ALA A 1 114 ? 24.279 18.965 -15.727 1.00 14.25 97 ALA A C 1
ATOM 706 O O . ALA A 1 114 ? 25.464 18.605 -15.729 1.00 16.67 97 ALA A O 1
ATOM 708 N N . ASN A 1 115 ? 23.713 19.536 -14.665 1.00 14.90 98 ASN A N 1
ATOM 709 C CA . ASN A 1 115 ? 24.484 19.762 -13.459 1.00 17.38 98 ASN A CA 1
ATOM 710 C C . ASN A 1 115 ? 24.964 18.456 -12.854 1.00 18.95 98 ASN A C 1
ATOM 711 O O . ASN A 1 115 ? 26.033 18.421 -12.240 1.00 20.37 98 ASN A O 1
ATOM 716 N N . ALA A 1 116 ? 24.218 17.362 -13.056 1.00 17.85 99 ALA A N 1
ATOM 717 C CA . ALA A 1 116 ? 24.576 16.073 -12.478 1.00 18.55 99 ALA A CA 1
ATOM 718 C C . ALA A 1 116 ? 25.675 15.362 -13.256 1.00 17.63 99 ALA A C 1
ATOM 719 O O . ALA A 1 116 ? 26.237 14.379 -12.751 1.00 20.33 99 ALA A O 1
ATOM 721 N N . GLY A 1 117 ? 25.994 15.826 -14.451 1.00 15.85 100 GLY A N 1
ATOM 722 C CA . GLY A 1 117 ? 27.081 15.279 -15.222 1.00 18.25 100 GLY A CA 1
ATOM 723 C C . GLY A 1 117 ? 26.692 14.468 -16.439 1.00 16.78 100 GLY A C 1
ATOM 724 O O . GLY A 1 117 ? 27.528 13.704 -16.934 1.00 18.66 100 GLY A O 1
ATOM 725 N N . ALA A 1 118 ? 25.469 14.612 -16.941 1.00 13.97 101 ALA A N 1
ATOM 726 C CA . ALA A 1 118 ? 25.119 13.960 -18.199 1.00 16.25 101 ALA A CA 1
ATOM 727 C C . ALA A 1 118 ? 26.002 14.484 -19.326 1.00 16.81 101 ALA A C 1
ATOM 728 O O . ALA A 1 118 ? 26.346 15.667 -19.369 1.00 17.37 101 ALA A O 1
ATOM 730 N N . THR A 1 119 ? 26.392 13.595 -20.235 1.00 14.34 102 THR A N 1
ATOM 731 C CA . THR A 1 119 ? 27.012 14.034 -21.481 1.00 13.95 102 THR A CA 1
ATOM 732 C C . THR A 1 119 ? 25.963 14.333 -22.539 1.00 15.58 102 THR A C 1
ATOM 733 O O . THR A 1 119 ? 26.087 15.299 -23.293 1.00 18.19 102 THR A O 1
ATOM 737 N N . VAL A 1 120 ? 24.936 13.493 -22.616 1.00 13.94 103 VAL A N 1
ATOM 738 C CA . VAL A 1 120 ? 23.810 13.644 -23.522 1.00 12.07 103 VAL A CA 1
ATOM 739 C C . VAL A 1 120 ? 22.558 13.709 -22.666 1.00 12.49 103 VAL A C 1
ATOM 740 O O . VAL A 1 120 ? 22.462 13.000 -21.657 1.00 16.54 103 VAL A O 1
ATOM 744 N N . ILE A 1 121 ? 21.600 14.545 -23.062 1.00 13.59 104 ILE A N 1
ATOM 745 C CA . ILE A 1 121 ? 20.289 14.579 -22.422 1.00 12.14 104 ILE A CA 1
ATOM 746 C C . ILE A 1 121 ? 19.236 14.198 -23.455 1.00 12.67 104 ILE A C 1
ATOM 747 O O . ILE A 1 121 ? 19.145 14.820 -24.524 1.00 12.27 104 ILE A O 1
ATOM 752 N N . ALA A 1 122 ? 18.438 13.177 -23.140 1.00 12.76 105 ALA A N 1
ATOM 753 C CA . ALA A 1 122 ? 17.393 12.714 -24.038 1.00 14.34 105 ALA A CA 1
ATOM 754 C C . ALA A 1 122 ? 16.035 13.206 -23.562 1.00 15.33 105 ALA A C 1
ATOM 755 O O . ALA A 1 122 ? 15.815 13.430 -22.365 1.00 13.75 105 ALA A O 1
ATOM 757 N N . PHE A 1 123 ? 15.128 13.391 -24.518 1.00 12.62 106 PHE A N 1
ATOM 758 C CA . PHE A 1 123 ? 13.824 13.952 -24.204 1.00 16.03 106 PHE A CA 1
ATOM 759 C C . PHE A 1 123 ? 12.800 13.472 -25.216 1.00 16.82 106 PHE A C 1
ATOM 760 O O . PHE A 1 123 ? 13.126 13.208 -26.376 1.00 18.01 106 PHE A O 1
ATOM 768 N N . ASP A 1 124 ? 11.556 13.362 -24.758 1.00 17.79 107 ASP A N 1
ATOM 769 C CA . ASP A 1 124 ? 10.439 13.012 -25.626 1.00 19.84 107 ASP A CA 1
ATOM 770 C C . ASP A 1 124 ? 10.253 14.102 -26.674 1.00 20.42 107 ASP A C 1
ATOM 771 O O . ASP A 1 124 ? 9.971 15.252 -26.328 1.00 19.19 107 ASP A O 1
ATOM 776 N N . ALA A 1 125 ? 10.405 13.738 -27.947 1.00 17.17 108 ALA A N 1
ATOM 777 C CA . ALA A 1 125 ? 10.330 14.693 -29.049 1.00 20.97 108 ALA A CA 1
ATOM 778 C C . ALA A 1 125 ? 9.009 14.612 -29.808 1.00 24.41 108 ALA A C 1
ATOM 779 O O . ALA A 1 125 ? 8.888 15.195 -30.894 1.00 26.08 108 ALA A O 1
ATOM 781 N N . THR A 1 126 ? 8.020 13.912 -29.261 1.00 22.04 109 THR A N 1
ATOM 782 C CA . THR A 1 126 ? 6.723 13.804 -29.907 1.00 24.15 109 THR A CA 1
ATOM 783 C C . THR A 1 126 ? 5.980 15.133 -29.850 1.00 24.31 109 THR A C 1
ATOM 784 O O . THR A 1 126 ? 6.243 15.991 -29.006 1.00 26.12 109 THR A O 1
ATOM 788 N N . ASN A 1 127 ? 5.037 15.296 -30.768 1.00 27.74 110 ASN A N 1
ATOM 789 C CA . ASN A 1 127 ? 4.237 16.517 -30.833 1.00 31.15 110 ASN A CA 1
ATOM 790 C C . ASN A 1 127 ? 2.910 16.346 -30.103 1.00 32.75 110 ASN A C 1
ATOM 791 O O . ASN A 1 127 ? 1.844 16.659 -30.626 1.00 39.86 110 ASN A O 1
ATOM 796 N N . ARG A 1 128 ? 2.967 15.846 -28.877 1.00 30.54 111 ARG A N 1
ATOM 797 C CA . ARG A 1 128 ? 1.788 15.610 -28.059 1.00 25.75 111 ARG A CA 1
ATOM 798 C C . ARG A 1 128 ? 1.597 16.744 -27.056 1.00 27.47 111 ARG A C 1
ATOM 799 O O . ARG A 1 128 ? 2.479 17.580 -26.853 1.00 32.59 111 ARG A O 1
ATOM 807 N N . THR A 1 129 ? 0.419 16.769 -26.431 1.00 28.50 112 THR A N 1
ATOM 808 C CA . THR A 1 129 ? 0.156 17.728 -25.362 1.00 33.57 112 THR A CA 1
ATOM 809 C C . THR A 1 129 ? 1.222 17.597 -24.284 1.00 26.81 112 THR A C 1
ATOM 810 O O . THR A 1 129 ? 1.531 16.491 -23.837 1.00 26.45 112 THR A O 1
ATOM 814 N N . ARG A 1 130 ? 1.790 18.727 -23.866 1.00 28.70 113 ARG A N 1
ATOM 815 C CA . ARG A 1 130 ? 2.933 18.690 -22.963 1.00 28.77 113 ARG A CA 1
ATOM 816 C C . ARG A 1 130 ? 3.013 20.007 -22.208 1.00 30.05 113 ARG A C 1
ATOM 817 O O . ARG A 1 130 ? 2.550 21.036 -22.714 1.00 28.36 113 ARG A O 1
ATOM 825 N N . PRO A 1 131 ? 3.594 20.009 -21.004 1.00 29.27 114 PRO A N 1
ATOM 826 C CA . PRO A 1 131 ? 3.588 21.236 -20.195 1.00 27.17 114 PRO A CA 1
ATOM 827 C C . PRO A 1 131 ? 4.550 22.300 -20.692 1.00 28.66 114 PRO A C 1
ATOM 828 O O . PRO A 1 131 ? 4.324 23.488 -20.437 1.00 29.28 114 PRO A O 1
ATOM 832 N N . GLU A 1 132 ? 5.622 21.915 -21.377 1.00 27.84 115 GLU A N 1
ATOM 833 C CA . GLU A 1 132 ? 6.565 22.854 -21.964 1.00 28.26 115 GLU A CA 1
ATOM 834 C C . GLU A 1 132 ? 6.864 22.393 -23.383 1.00 25.18 115 GLU A C 1
ATOM 835 O O . GLU A 1 132 ? 6.930 21.191 -23.646 1.00 28.24 115 GLU A O 1
ATOM 841 N N . SER A 1 133 ? 7.025 23.344 -24.301 1.00 27.21 116 SER A N 1
ATOM 842 C CA . SER A 1 133 ? 7.163 22.979 -25.706 1.00 27.61 116 SER A CA 1
ATOM 843 C C . SER A 1 133 ? 8.423 22.154 -25.928 1.00 24.86 116 SER A C 1
ATOM 844 O O . SER A 1 133 ? 9.452 22.360 -25.277 1.00 24.45 116 SER A O 1
ATOM 847 N N . ARG A 1 134 ? 8.344 21.214 -26.875 1.00 22.67 117 ARG A N 1
ATOM 848 C CA . ARG A 1 134 ? 9.539 20.455 -27.229 1.00 23.44 117 ARG A CA 1
ATOM 849 C C . ARG A 1 134 ? 10.643 21.367 -27.755 1.00 20.57 117 ARG A C 1
ATOM 850 O O . ARG A 1 134 ? 11.827 21.045 -27.622 1.00 22.29 117 ARG A O 1
ATOM 858 N N . GLU A 1 135 ? 10.288 22.512 -28.341 1.00 23.09 118 GLU A N 1
ATOM 859 C CA . GLU A 1 135 ? 11.326 23.449 -28.756 1.00 22.34 118 GLU A CA 1
ATOM 860 C C . GLU A 1 135 ? 12.120 23.950 -27.558 1.00 20.44 118 GLU A C 1
ATOM 861 O O . GLU A 1 135 ? 13.354 24.021 -27.605 1.00 20.29 118 GLU A O 1
ATOM 867 N N . ARG A 1 136 ? 11.430 24.308 -26.474 1.00 21.08 119 ARG A N 1
ATOM 868 C CA . ARG A 1 136 ? 12.127 24.829 -25.304 1.00 21.44 119 ARG A CA 1
ATOM 869 C C . ARG A 1 136 ? 12.998 23.757 -24.660 1.00 19.74 119 ARG A C 1
ATOM 870 O O . ARG A 1 136 ? 14.116 24.041 -24.217 1.00 18.66 119 ARG A O 1
ATOM 878 N N . ILE A 1 137 ? 12.513 22.512 -24.619 1.00 19.48 120 ILE A N 1
ATOM 879 C CA . ILE A 1 137 ? 13.327 21.435 -24.063 1.00 20.58 120 ILE A CA 1
ATOM 880 C C . ILE A 1 137 ? 14.613 21.287 -24.865 1.00 19.23 120 ILE A C 1
ATOM 881 O O . ILE A 1 137 ? 15.713 21.212 -24.302 1.00 16.79 120 ILE A O 1
ATOM 886 N N . ALA A 1 138 ? 14.496 21.233 -26.197 1.00 20.22 121 ALA A N 1
ATOM 887 C CA . ALA A 1 138 ? 15.690 21.072 -27.018 1.00 20.56 121 ALA A CA 1
ATOM 888 C C . ALA A 1 138 ? 16.632 22.262 -26.859 1.00 21.30 121 ALA A C 1
ATOM 889 O O . ALA A 1 138 ? 17.848 22.078 -26.737 1.00 19.12 121 ALA A O 1
ATOM 891 N N . GLN A 1 139 ? 16.082 23.489 -26.841 1.00 20.04 122 GLN A N 1
ATOM 892 C CA . GLN A 1 139 ? 16.889 24.690 -26.606 1.00 21.26 122 GLN A CA 1
ATOM 893 C C . GLN A 1 139 ? 17.638 24.610 -25.286 1.00 18.05 122 GLN A C 1
ATOM 894 O O . GLN A 1 139 ? 18.840 24.896 -25.216 1.00 19.00 122 GLN A O 1
ATOM 900 N N . ALA A 1 140 ? 16.918 24.272 -24.210 1.00 16.02 123 ALA A N 1
ATOM 901 C CA . ALA A 1 140 ? 17.526 24.217 -22.891 1.00 17.25 123 ALA A CA 1
ATOM 902 C C . ALA A 1 140 ? 18.694 23.246 -22.865 1.00 15.66 123 ALA A C 1
ATOM 903 O O . ALA A 1 140 ? 19.733 23.528 -22.262 1.00 17.33 123 ALA A O 1
ATOM 905 N N . ILE A 1 141 ? 18.542 22.076 -23.501 1.00 16.50 124 ILE A N 1
ATOM 906 C CA . ILE A 1 141 ? 19.652 21.130 -23.522 1.00 14.20 124 ILE A CA 1
ATOM 907 C C . ILE A 1 141 ? 20.854 21.737 -24.231 1.00 13.63 124 ILE A C 1
ATOM 908 O O . ILE A 1 141 ? 21.986 21.676 -23.739 1.00 16.36 124 ILE A O 1
ATOM 913 N N . LYS A 1 142 ? 20.626 22.321 -25.403 1.00 15.71 125 LYS A N 1
ATOM 914 C CA . LYS A 1 142 ? 21.731 22.872 -26.175 1.00 21.01 125 LYS A CA 1
ATOM 915 C C . LYS A 1 142 ? 22.466 23.942 -25.375 1.00 19.92 125 LYS A C 1
ATOM 916 O O . LYS A 1 142 ? 23.700 23.999 -25.379 1.00 18.36 125 LYS A O 1
ATOM 922 N N . ASN A 1 143 ? 21.725 24.755 -24.629 1.00 20.66 126 ASN A N 1
ATOM 923 C CA . ASN A 1 143 ? 22.366 25.824 -23.872 1.00 15.98 126 ASN A CA 1
ATOM 924 C C . ASN A 1 143 ? 23.282 25.292 -22.774 1.00 23.98 126 ASN A C 1
ATOM 925 O O . ASN A 1 143 ? 24.233 25.983 -22.385 1.00 20.24 126 ASN A O 1
ATOM 930 N N . THR A 1 144 ? 23.028 24.077 -22.255 1.00 16.93 127 THR A N 1
ATOM 931 C CA . THR A 1 144 ? 23.898 23.552 -21.211 1.00 16.61 127 THR A CA 1
ATOM 932 C C . THR A 1 144 ? 25.237 23.073 -21.750 1.00 16.65 127 THR A C 1
ATOM 933 O O . THR A 1 144 ? 26.167 22.876 -20.963 1.00 22.74 127 THR A O 1
ATOM 937 N N . GLY A 1 145 ? 25.359 22.882 -23.058 1.00 15.12 128 GLY A N 1
ATOM 938 C CA . GLY A 1 145 ? 26.536 22.269 -23.631 1.00 18.74 128 GLY A CA 1
ATOM 939 C C . GLY A 1 145 ? 26.455 20.762 -23.730 1.00 21.89 128 GLY A C 1
ATOM 940 O O . GLY A 1 145 ? 27.343 20.140 -24.333 1.00 21.55 128 GLY A O 1
ATOM 941 N N . CYS A 1 146 ? 25.428 20.153 -23.148 1.00 20.46 129 CYS A N 1
ATOM 942 C CA . CYS A 1 146 ? 25.193 18.733 -23.377 1.00 18.28 129 CYS A CA 1
ATOM 943 C C . CYS A 1 146 ? 24.702 18.520 -24.808 1.00 16.73 129 CYS A C 1
ATOM 944 O O . CYS A 1 146 ? 24.055 19.384 -25.397 1.00 18.94 129 CYS A O 1
ATOM 947 N N . PHE A 1 147 ? 25.029 17.368 -25.385 1.00 15.12 130 PHE A N 1
ATOM 948 C CA . PHE A 1 147 ? 24.366 16.997 -26.622 1.00 18.72 130 PHE A CA 1
ATOM 949 C C . PHE A 1 147 ? 22.916 16.643 -26.317 1.00 16.14 130 PHE A C 1
ATOM 950 O O . PHE A 1 147 ? 22.588 16.167 -25.226 1.00 16.92 130 PHE A O 1
ATOM 958 N N . ALA A 1 148 ? 22.042 16.893 -27.282 1.00 15.73 131 ALA A N 1
ATOM 959 C CA . ALA A 1 148 ? 20.636 16.556 -27.150 1.00 14.73 131 ALA A CA 1
ATOM 960 C C . ALA A 1 148 ? 20.339 15.284 -27.934 1.00 16.61 131 ALA A C 1
ATOM 961 O O . ALA A 1 148 ? 20.890 15.066 -29.022 1.00 16.87 131 ALA A O 1
ATOM 963 N N . MET A 1 149 ? 19.447 14.458 -27.389 1.00 11.74 132 MET A N 1
ATOM 964 C CA . MET A 1 149 ? 18.964 13.259 -28.068 1.00 12.78 132 MET A CA 1
ATOM 965 C C . MET A 1 149 ? 17.444 13.283 -28.069 1.00 15.08 132 MET A C 1
ATOM 966 O O . MET A 1 149 ? 16.815 13.340 -27.000 1.00 15.66 132 MET A O 1
ATOM 971 N N . ALA A 1 150 ? 16.852 13.224 -29.252 1.00 17.19 133 ALA A N 1
ATOM 972 C CA . ALA A 1 150 ? 15.402 13.231 -29.386 1.00 16.16 133 ALA A CA 1
ATOM 973 C C . ALA A 1 150 ? 14.897 11.797 -29.354 1.00 18.34 133 ALA A C 1
ATOM 974 O O . ALA A 1 150 ? 15.216 11.019 -30.255 1.00 18.57 133 ALA A O 1
ATOM 976 N N . ASP A 1 151 ? 14.124 11.447 -28.324 1.00 16.83 134 ASP A N 1
ATOM 977 C CA . ASP A 1 151 ? 13.426 10.158 -28.293 1.00 17.43 134 ASP A CA 1
ATOM 978 C C . ASP A 1 151 ? 12.166 10.276 -29.155 1.00 15.00 134 ASP A C 1
ATOM 979 O O . ASP A 1 151 ? 11.230 11.002 -28.799 1.00 19.11 134 ASP A O 1
ATOM 984 N N . CYS A 1 152 ? 12.148 9.597 -30.302 1.00 19.74 135 CYS A N 1
ATOM 985 C CA . CYS A 1 152 ? 11.137 9.820 -31.331 1.00 17.77 135 CYS A CA 1
ATOM 986 C C . CYS A 1 152 ? 10.205 8.622 -31.469 1.00 22.35 135 CYS A C 1
ATOM 987 O O . CYS A 1 152 ? 10.589 7.479 -31.207 1.00 20.31 135 CYS A O 1
ATOM 990 N N . SER A 1 153 ? 8.972 8.903 -31.894 1.00 20.00 136 SER A N 1
ATOM 991 C CA . SER A 1 153 ? 8.010 7.851 -32.212 1.00 26.65 136 SER A CA 1
ATOM 992 C C . SER A 1 153 ? 7.784 7.669 -33.706 1.00 25.84 136 SER A C 1
ATOM 993 O O . SER A 1 153 ? 7.418 6.571 -34.135 1.00 25.72 136 SER A O 1
ATOM 996 N N . THR A 1 154 ? 7.994 8.714 -34.503 1.00 25.91 137 THR A N 1
ATOM 997 C CA . THR A 1 154 ? 7.796 8.660 -35.943 1.00 30.85 137 THR A CA 1
ATOM 998 C C . THR A 1 154 ? 8.932 9.401 -36.627 1.00 27.42 137 THR A C 1
ATOM 999 O O . THR A 1 154 ? 9.694 10.135 -35.994 1.00 27.55 137 THR A O 1
ATOM 1003 N N . PHE A 1 155 ? 9.025 9.215 -37.947 1.00 28.18 138 PHE A N 1
ATOM 1004 C CA . PHE A 1 155 ? 10.022 9.945 -38.723 1.00 27.32 138 PHE A CA 1
ATOM 1005 C C . PHE A 1 155 ? 9.821 11.451 -38.599 1.00 27.10 138 PHE A C 1
ATOM 1006 O O . PHE A 1 155 ? 10.794 12.216 -38.561 1.00 27.40 138 PHE A O 1
ATOM 1014 N N . GLU A 1 156 ? 8.566 11.897 -38.520 1.00 27.72 139 GLU A N 1
ATOM 1015 C CA . GLU A 1 156 ? 8.307 13.330 -38.408 1.00 31.80 139 GLU A CA 1
ATOM 1016 C C . GLU A 1 156 ? 8.947 13.913 -37.152 1.00 28.26 139 GLU A C 1
ATOM 1017 O O . GLU A 1 156 ? 9.441 15.047 -37.173 1.00 27.65 139 GLU A O 1
ATOM 1023 N N . ASP A 1 157 ? 8.957 13.150 -36.049 1.00 25.13 140 ASP A N 1
ATOM 1024 C CA . ASP A 1 157 ? 9.574 13.636 -34.816 1.00 27.15 140 ASP A CA 1
ATOM 1025 C C . ASP A 1 157 ? 11.051 13.927 -35.016 1.00 23.30 140 ASP A C 1
ATOM 1026 O O . ASP A 1 157 ? 11.559 14.960 -34.565 1.00 24.67 140 ASP A O 1
ATOM 1031 N N . GLY A 1 158 ? 11.772 13.010 -35.660 1.00 23.14 141 GLY A N 1
ATOM 1032 C CA . GLY A 1 158 ? 13.203 13.208 -35.834 1.00 27.09 141 GLY A CA 1
ATOM 1033 C C . GLY A 1 158 ? 13.516 14.313 -36.825 1.00 27.06 141 GLY A C 1
ATOM 1034 O O . GLY A 1 158 ? 14.532 15.010 -36.685 1.00 28.02 141 GLY A O 1
ATOM 1035 N N . LEU A 1 159 ? 12.651 14.490 -37.830 1.00 28.21 142 LEU A N 1
ATOM 1036 C CA . LEU A 1 159 ? 12.831 15.607 -38.755 1.00 30.59 142 LEU A CA 1
ATOM 1037 C C . LEU A 1 159 ? 12.670 16.938 -38.036 1.00 28.04 142 LEU A C 1
ATOM 1038 O O . LEU A 1 159 ? 13.458 17.867 -38.254 1.00 25.20 142 LEU A O 1
ATOM 1043 N N . TRP A 1 160 ? 11.668 17.046 -37.158 1.00 26.35 143 TRP A N 1
ATOM 1044 C CA . TRP A 1 160 ? 11.580 18.218 -36.296 1.00 25.36 143 TRP A CA 1
ATOM 1045 C C . TRP A 1 160 ? 12.843 18.372 -35.456 1.00 27.65 143 TRP A C 1
ATOM 1046 O O . TRP A 1 160 ? 13.403 19.468 -35.347 1.00 26.23 143 TRP A O 1
ATOM 1057 N N . ALA A 1 161 ? 13.301 17.280 -34.835 1.00 26.51 144 ALA A N 1
ATOM 1058 C CA . ALA A 1 161 ? 14.482 17.373 -33.981 1.00 25.28 144 ALA A CA 1
ATOM 1059 C C . ALA A 1 161 ? 15.689 17.863 -34.771 1.00 26.27 144 ALA A C 1
ATOM 1060 O O . ALA A 1 161 ? 16.423 18.749 -34.321 1.00 24.93 144 ALA A O 1
ATOM 1062 N N . ASN A 1 162 ? 15.914 17.289 -35.956 1.00 25.14 145 ASN A N 1
ATOM 1063 C CA . ASN A 1 162 ? 17.043 17.717 -36.777 1.00 26.79 145 ASN A CA 1
ATOM 1064 C C . ASN A 1 162 ? 16.918 19.185 -37.156 1.00 28.41 145 ASN A C 1
ATOM 1065 O O . ASN A 1 162 ? 17.913 19.919 -37.164 1.00 30.13 145 ASN A O 1
ATOM 1070 N N . SER A 1 163 ? 15.698 19.636 -37.458 1.00 24.73 146 SER A N 1
ATOM 1071 C CA . SER A 1 163 ? 15.503 21.044 -37.776 1.00 31.07 146 SER A CA 1
ATOM 1072 C C . SER A 1 163 ? 15.878 21.937 -36.605 1.00 32.68 146 SER A C 1
ATOM 1073 O O . SER A 1 163 ? 16.195 23.111 -36.812 1.00 33.10 146 SER A O 1
ATOM 1076 N N . GLN A 1 164 ? 15.860 21.409 -35.380 1.00 28.13 147 GLN A N 1
ATOM 1077 C CA . GLN A 1 164 ? 16.220 22.182 -34.199 1.00 25.57 147 GLN A CA 1
ATOM 1078 C C . GLN A 1 164 ? 17.685 22.023 -33.812 1.00 25.72 147 GLN A C 1
ATOM 1079 O O . GLN A 1 164 ? 18.092 22.534 -32.765 1.00 29.15 147 GLN A O 1
ATOM 1085 N N . GLY A 1 165 ? 18.482 21.329 -34.619 1.00 23.58 148 GLY A N 1
ATOM 1086 C CA . GLY A 1 165 ? 19.869 21.111 -34.259 1.00 25.19 148 GLY A CA 1
ATOM 1087 C C . GLY A 1 165 ? 20.102 20.066 -33.192 1.00 25.97 148 GLY A C 1
ATOM 1088 O O . GLY A 1 165 ? 21.183 20.036 -32.591 1.00 23.57 148 GLY A O 1
ATOM 1089 N N . VAL A 1 166 ? 19.116 19.215 -32.921 1.00 19.53 149 VAL A N 1
ATOM 1090 C CA . VAL A 1 166 ? 19.326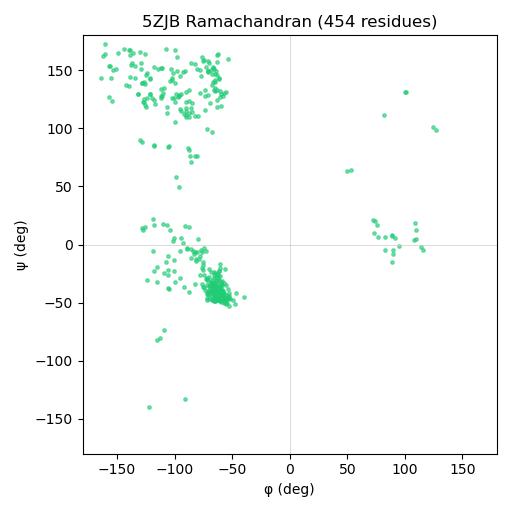 18.099 -31.999 1.00 18.36 149 VAL A CA 1
ATOM 1091 C C . VAL A 1 166 ? 20.339 17.141 -32.613 1.00 20.00 149 VAL A C 1
ATOM 1092 O O . VAL A 1 166 ? 20.222 16.763 -33.786 1.00 22.88 149 VAL A O 1
ATOM 1096 N N . GLU A 1 167 ? 21.329 16.726 -31.814 1.00 21.01 150 GLU A N 1
ATOM 1097 C CA . GLU A 1 167 ? 22.458 15.964 -32.338 1.00 19.65 150 GLU A CA 1
ATOM 1098 C C . GLU A 1 167 ? 22.113 14.509 -32.637 1.00 21.93 150 GLU A C 1
ATOM 1099 O O . GLU A 1 167 ? 22.637 13.943 -33.604 1.00 19.07 150 GLU A O 1
ATOM 1105 N N . ILE A 1 168 ? 21.272 13.879 -31.813 1.00 20.90 151 ILE A N 1
ATOM 1106 C CA . ILE A 1 168 ? 21.013 12.441 -31.894 1.00 16.73 151 ILE A CA 1
ATOM 1107 C C . ILE A 1 168 ? 19.507 12.215 -31.957 1.00 13.28 151 ILE A C 1
ATOM 1108 O O . ILE A 1 168 ? 18.744 12.871 -31.243 1.00 19.45 151 ILE A O 1
ATOM 1113 N N . VAL A 1 169 ? 19.071 11.283 -32.807 1.00 16.89 152 VAL A N 1
ATOM 1114 C CA . VAL A 1 169 ? 17.661 10.930 -32.893 1.00 18.61 152 VAL A CA 1
ATOM 1115 C C . VAL A 1 169 ? 17.532 9.446 -32.584 1.00 17.06 152 VAL A C 1
ATOM 1116 O O . VAL A 1 169 ? 18.268 8.627 -33.145 1.00 18.91 152 VAL A O 1
ATOM 1120 N N . GLY A 1 170 ? 16.628 9.110 -31.668 1.00 18.79 153 GLY A N 1
ATOM 1121 C CA . GLY A 1 170 ? 16.398 7.729 -31.272 1.00 16.23 153 GLY A CA 1
ATOM 1122 C C . GLY A 1 170 ? 15.009 7.278 -31.679 1.00 17.26 153 GLY A C 1
ATOM 1123 O O . GLY A 1 170 ? 14.091 8.091 -31.789 1.00 19.33 153 GLY A O 1
ATOM 1124 N N . SER A 1 171 ? 14.863 5.969 -31.931 1.00 18.44 154 SER A N 1
ATOM 1125 C CA . SER A 1 171 ? 13.557 5.356 -32.164 1.00 21.47 154 SER A CA 1
ATOM 1126 C C . SER A 1 171 ? 12.873 4.921 -30.862 1.00 21.33 154 SER A C 1
ATOM 1127 O O . SER A 1 171 ? 11.895 4.163 -30.900 1.00 21.23 154 SER A O 1
ATOM 1130 N N . THR A 1 172 ? 13.363 5.419 -29.726 1.00 19.75 155 THR A N 1
ATOM 1131 C CA . THR A 1 172 ? 12.892 5.076 -28.383 1.00 19.76 155 THR A CA 1
ATOM 1132 C C . THR A 1 172 ? 11.383 4.917 -28.228 1.00 18.48 155 THR A C 1
ATOM 1133 O O . THR A 1 172 ? 10.914 3.987 -27.559 1.00 21.59 155 THR A O 1
ATOM 1137 N N . LEU A 1 173 ? 10.599 5.838 -28.783 1.00 20.34 156 LEU A N 1
ATOM 1138 C CA . LEU A 1 173 ? 9.176 5.864 -28.483 1.00 18.97 156 LEU A CA 1
ATOM 1139 C C . LEU A 1 173 ? 8.306 5.260 -29.580 1.00 22.28 156 LEU A C 1
ATOM 1140 O O . LEU A 1 173 ? 7.079 5.251 -29.440 1.00 25.37 156 LEU A O 1
ATOM 1145 N N . SER A 1 174 ? 8.899 4.733 -30.645 1.00 22.28 157 SER A N 1
ATOM 1146 C CA . SER A 1 174 ? 8.102 4.047 -31.654 1.00 23.30 157 SER A CA 1
ATOM 1147 C C . SER A 1 174 ? 7.444 2.823 -31.033 1.00 27.05 157 SER A C 1
ATOM 1148 O O . SER A 1 174 ? 8.125 1.965 -30.465 1.00 23.23 157 SER A O 1
ATOM 1151 N N . GLY A 1 175 ? 6.120 2.753 -31.130 1.00 28.84 158 GLY A N 1
AT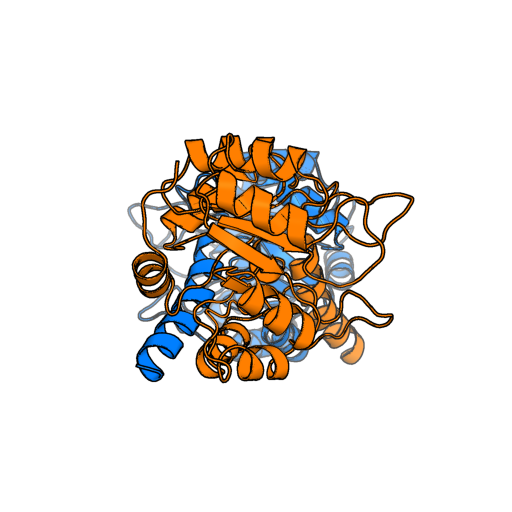OM 1152 C CA . GLY A 1 175 ? 5.367 1.687 -30.505 1.00 29.66 158 GLY A CA 1
ATOM 1153 C C . GLY A 1 175 ? 4.885 1.968 -29.099 1.00 32.74 158 GLY A C 1
ATOM 1154 O O . GLY A 1 175 ? 4.316 1.067 -28.470 1.00 33.62 158 GLY A O 1
ATOM 1155 N N . TYR A 1 176 ? 5.079 3.191 -28.583 1.00 25.83 159 TYR A N 1
ATOM 1156 C CA . TYR A 1 176 ? 4.703 3.518 -27.211 1.00 27.35 159 TYR A CA 1
ATOM 1157 C C . TYR A 1 176 ? 3.788 4.733 -27.135 1.00 32.40 159 TYR A C 1
ATOM 1158 O O . TYR A 1 176 ? 3.600 5.288 -26.049 1.00 36.62 159 TYR A O 1
ATOM 1167 N N . VAL A 1 177 ? 3.207 5.157 -28.254 1.00 30.49 160 VAL A N 1
ATOM 1168 C CA . VAL A 1 177 ? 2.378 6.354 -28.266 1.00 37.31 160 VAL A CA 1
ATOM 1169 C C . VAL A 1 177 ? 0.922 6.066 -28.584 1.00 42.88 160 VAL A C 1
ATOM 1170 O O . VAL A 1 177 ? 0.060 6.906 -28.279 1.00 47.08 160 VAL A O 1
ATOM 1174 N N . GLY A 1 178 ? 0.597 4.932 -29.186 1.00 44.33 161 GLY A N 1
ATOM 1175 C CA . GLY A 1 178 ? -0.770 4.725 -29.589 1.00 53.90 161 GLY A CA 1
ATOM 1176 C C . GLY A 1 178 ? -1.401 3.499 -28.992 1.00 61.77 161 GLY A C 1
ATOM 1177 O O . GLY A 1 178 ? -1.226 3.177 -27.816 1.00 57.29 161 GLY A O 1
ATOM 1178 N N . ASP A 1 179 ? -2.173 2.800 -29.785 1.00 69.81 162 ASP A N 1
ATOM 1179 C CA . ASP A 1 179 ? -2.738 1.532 -29.389 1.00 69.39 162 ASP A CA 1
ATOM 1180 C C . ASP A 1 179 ? -1.768 0.435 -29.778 1.00 67.63 162 ASP A C 1
ATOM 1181 O O . ASP A 1 179 ? -1.245 0.454 -30.896 1.00 70.05 162 ASP A O 1
ATOM 1186 N N . ILE A 1 180 ? -1.491 -0.467 -28.822 1.00 64.46 163 ILE A N 1
ATOM 1187 C CA . ILE A 1 180 ? -0.926 -1.794 -29.068 1.00 64.16 163 ILE A CA 1
ATOM 1188 C C . ILE A 1 180 ? 0.577 -1.674 -29.224 1.00 57.62 163 ILE A C 1
ATOM 1189 O O . ILE A 1 180 ? 1.089 -1.045 -30.156 1.00 57.08 163 ILE A O 1
ATOM 1194 N N . GLU A 1 181 ? 1.301 -2.220 -28.248 1.00 53.94 164 GLU A N 1
ATOM 1195 C CA . GLU A 1 181 ? 2.744 -2.286 -28.339 1.00 49.69 164 GLU A CA 1
ATOM 1196 C C . GLU A 1 181 ? 3.126 -3.349 -29.350 1.00 44.00 164 GLU A C 1
ATOM 1197 O O . GLU A 1 181 ? 2.761 -4.515 -29.168 1.00 41.85 164 GLU A O 1
ATOM 1203 N N . PRO A 1 182 ? 3.754 -2.992 -30.463 1.00 41.61 165 PRO A N 1
ATOM 1204 C CA . PRO A 1 182 ? 4.395 -4.016 -31.283 1.00 40.00 165 PRO A CA 1
ATOM 1205 C C . PRO A 1 182 ? 5.336 -4.830 -30.414 1.00 36.99 165 PRO A C 1
ATOM 1206 O O . PRO A 1 182 ? 5.751 -4.405 -29.332 1.00 39.04 165 PRO A O 1
ATOM 1210 N N . THR A 1 183 ? 5.658 -6.026 -30.888 1.00 34.93 166 THR A N 1
ATOM 1211 C CA . THR A 1 183 ? 6.688 -6.820 -30.240 1.00 33.26 166 THR A CA 1
ATOM 1212 C C . THR A 1 183 ? 8.027 -6.735 -30.953 1.00 36.22 166 THR A C 1
ATOM 1213 O O . THR A 1 183 ? 9.070 -6.793 -30.294 1.00 37.93 166 THR A O 1
ATOM 1217 N N . VAL A 1 184 ? 8.024 -6.582 -32.273 1.00 29.33 167 VAL A N 1
ATOM 1218 C CA . VAL A 1 184 ? 9.261 -6.482 -33.043 1.00 28.93 167 VAL A CA 1
ATOM 1219 C C . VAL A 1 184 ? 9.769 -5.045 -32.972 1.00 25.29 167 VAL A C 1
ATOM 1220 O O . VAL A 1 184 ? 8.979 -4.120 -32.739 1.00 26.58 167 VAL A O 1
ATOM 1224 N N . PRO A 1 185 ? 11.065 -4.817 -33.153 1.00 25.10 168 PRO A N 1
ATOM 1225 C CA . PRO A 1 185 ? 11.580 -3.444 -33.182 1.00 23.25 168 PRO A CA 1
ATOM 1226 C C . PRO A 1 185 ? 11.218 -2.751 -34.486 1.00 27.83 168 PRO A C 1
ATOM 1227 O O . PRO A 1 185 ? 10.942 -3.389 -35.506 1.00 27.42 168 PRO A O 1
ATOM 1231 N N . ASP A 1 186 ? 11.240 -1.415 -34.445 1.00 25.23 169 ASP A N 1
ATOM 1232 C CA . ASP A 1 186 ? 10.908 -0.592 -35.610 1.00 25.82 169 ASP A CA 1
ATOM 1233 C C . ASP A 1 186 ? 12.181 -0.358 -36.426 1.00 25.95 169 ASP A C 1
ATOM 1234 O O . ASP A 1 186 ? 12.868 0.658 -36.303 1.00 21.84 169 ASP A O 1
ATOM 1239 N N . PHE A 1 187 ? 12.502 -1.336 -37.275 1.00 24.33 170 PHE A N 1
ATOM 1240 C CA . PHE A 1 187 ? 13.691 -1.234 -38.117 1.00 25.36 170 PHE A CA 1
ATOM 1241 C C . PHE A 1 187 ? 13.534 -0.166 -39.189 1.00 24.91 170 PHE A C 1
ATOM 1242 O O . PHE A 1 187 ? 14.516 0.494 -39.556 1.00 26.70 170 PHE A O 1
ATOM 1250 N N . GLN A 1 188 ? 12.318 0.009 -39.711 1.00 26.60 171 GLN A N 1
ATOM 1251 C CA . GLN A 1 188 ? 12.108 0.961 -40.796 1.00 29.43 171 GLN A CA 1
ATOM 1252 C C . GLN A 1 188 ? 12.367 2.389 -40.339 1.00 27.89 171 GLN A C 1
ATOM 1253 O O . GLN A 1 188 ? 12.872 3.214 -41.111 1.00 25.82 171 GLN A O 1
ATOM 1259 N N . LEU A 1 189 ? 12.009 2.712 -39.094 1.00 27.24 172 LEU A N 1
ATOM 1260 C CA . LEU A 1 189 ? 12.307 4.051 -38.592 1.00 25.29 172 LEU A CA 1
ATOM 1261 C C . LEU A 1 189 ? 13.812 4.271 -38.498 1.00 23.90 172 LEU A C 1
ATOM 1262 O O . LEU A 1 189 ? 14.310 5.346 -38.842 1.00 23.73 172 LEU A O 1
ATOM 1267 N N . VAL A 1 190 ? 14.559 3.250 -38.069 1.00 17.63 173 VAL A N 1
ATOM 1268 C CA . VAL A 1 190 ? 16.017 3.357 -38.021 1.00 20.92 173 VAL A CA 1
ATOM 1269 C C . VAL A 1 190 ? 16.584 3.606 -39.416 1.00 25.04 173 VAL A C 1
ATOM 1270 O O . VAL A 1 190 ? 17.446 4.472 -39.614 1.00 20.62 173 VAL A O 1
ATOM 1274 N N . LYS A 1 191 ? 16.128 2.824 -40.399 1.00 23.85 174 LYS A N 1
ATOM 1275 C CA . LYS A 1 191 ? 16.628 2.988 -41.760 1.00 26.58 174 LYS A CA 1
ATOM 1276 C C . LYS A 1 191 ? 16.315 4.380 -42.289 1.00 25.02 174 LYS A C 1
ATOM 1277 O O . LYS A 1 191 ? 17.178 5.036 -42.880 1.00 25.18 174 LYS A O 1
ATOM 1283 N N . ALA A 1 192 ? 15.095 4.862 -42.050 1.00 22.09 175 ALA A N 1
ATOM 1284 C CA . ALA A 1 192 ? 14.704 6.174 -42.548 1.00 22.96 175 ALA A CA 1
ATOM 1285 C C . ALA A 1 192 ? 15.556 7.270 -41.922 1.00 26.42 175 ALA A C 1
ATOM 1286 O O . ALA A 1 192 ? 16.039 8.176 -42.617 1.00 24.85 175 ALA A O 1
ATOM 1288 N N . PHE A 1 193 ? 15.735 7.212 -40.598 1.00 27.23 176 PHE A N 1
ATOM 1289 C CA . PHE A 1 193 ? 16.575 8.189 -39.912 1.00 21.96 176 PHE A CA 1
ATOM 1290 C C . PHE A 1 193 ? 17.993 8.174 -40.465 1.00 21.19 176 PHE A C 1
ATOM 1291 O O . PHE A 1 193 ? 18.576 9.228 -40.742 1.00 22.48 176 PHE A O 1
ATOM 1299 N N . SER A 1 194 ? 18.585 6.987 -40.601 1.00 20.09 177 SER A N 1
ATOM 1300 C CA . SER A 1 194 ? 19.975 6.946 -41.040 1.00 24.45 177 SER A CA 1
ATOM 1301 C C . SER A 1 194 ? 20.111 7.394 -42.494 1.00 24.12 177 SER A C 1
ATOM 1302 O O . SER A 1 194 ? 21.054 8.113 -42.836 1.00 24.09 177 SER A O 1
ATOM 1305 N N . GLU A 1 195 ? 19.173 7.003 -43.360 1.00 22.29 178 GLU A N 1
ATOM 1306 C CA . GLU A 1 195 ? 19.248 7.461 -44.745 1.00 26.49 178 GLU A CA 1
ATOM 1307 C C . GLU A 1 195 ? 19.064 8.966 -44.866 1.00 25.80 178 GLU A C 1
ATOM 1308 O O . GLU A 1 195 ? 19.536 9.554 -45.844 1.00 22.27 178 GLU A O 1
ATOM 1314 N N . ALA A 1 196 ? 18.399 9.596 -43.898 1.00 21.12 179 ALA A N 1
ATOM 1315 C CA . ALA A 1 196 ? 18.284 11.048 -43.847 1.00 24.29 179 ALA A CA 1
ATOM 1316 C C . ALA A 1 196 ? 19.526 11.713 -43.277 1.00 22.04 179 ALA A C 1
ATOM 1317 O O . ALA A 1 196 ? 19.535 12.934 -43.108 1.00 27.06 179 ALA A O 1
ATOM 1319 N N . GLY A 1 197 ? 20.573 10.946 -42.985 1.00 21.90 180 GLY A N 1
ATOM 1320 C CA . GLY A 1 197 ? 21.802 11.514 -42.480 1.00 23.18 180 GLY A CA 1
ATOM 1321 C C . GLY A 1 197 ? 21.830 11.782 -40.991 1.00 26.29 180 GLY A C 1
ATOM 1322 O O . GLY A 1 197 ? 22.807 12.364 -40.505 1.00 24.99 180 GLY A O 1
ATOM 1323 N N . PHE A 1 198 ? 20.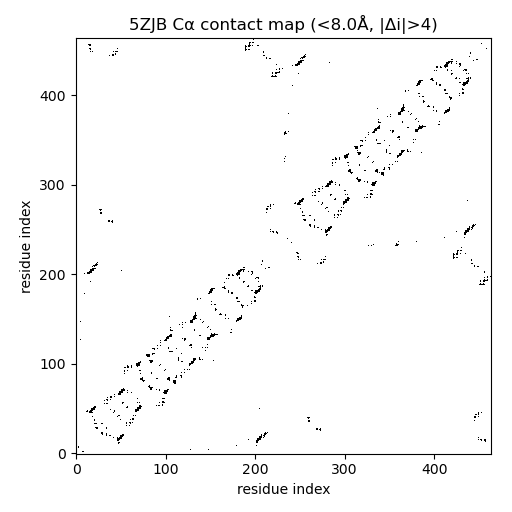807 11.362 -40.248 1.00 26.08 181 PHE A N 1
ATOM 1324 C CA . PHE A 1 198 ? 20.758 11.614 -38.812 1.00 24.95 181 PHE A CA 1
ATOM 1325 C C . PHE A 1 198 ? 21.672 10.655 -38.057 1.00 22.20 181 PHE A C 1
ATOM 1326 O O . PHE A 1 198 ? 21.841 9.493 -38.439 1.00 21.25 181 PHE A O 1
ATOM 1334 N N . PHE A 1 199 ? 22.276 11.161 -36.988 1.00 21.96 182 PHE A N 1
ATOM 1335 C CA . PHE A 1 199 ? 22.981 10.349 -35.996 1.00 18.03 182 PHE A CA 1
ATOM 1336 C C . PHE A 1 199 ? 21.931 9.516 -35.269 1.00 19.44 182 PHE A C 1
ATOM 1337 O O . PHE A 1 199 ? 21.288 9.991 -34.329 1.00 20.60 182 PHE A O 1
ATOM 1345 N N . THR A 1 200 ? 21.749 8.267 -35.702 1.00 20.88 183 THR A N 1
ATOM 1346 C CA . THR A 1 200 ? 20.590 7.467 -35.320 1.00 16.12 183 THR A CA 1
ATOM 1347 C C . THR A 1 200 ? 20.944 6.475 -34.216 1.00 16.19 183 THR A C 1
ATOM 1348 O O . THR A 1 200 ? 21.895 5.689 -34.342 1.00 17.32 183 THR A O 1
ATOM 1352 N N . MET A 1 201 ? 20.180 6.529 -33.130 1.00 16.71 184 MET A N 1
ATOM 1353 C CA . MET A 1 201 ? 20.288 5.573 -32.032 1.00 16.59 184 MET A CA 1
ATOM 1354 C C . MET A 1 201 ? 19.079 4.660 -32.119 1.00 17.00 184 MET A C 1
ATOM 1355 O O . MET A 1 201 ? 17.947 5.107 -31.919 1.00 16.47 184 MET A O 1
ATOM 1360 N N . ALA A 1 202 ? 19.310 3.388 -32.420 1.00 20.35 185 ALA A N 1
ATOM 1361 C CA . ALA A 1 202 ? 18.222 2.431 -32.354 1.00 20.15 185 ALA A CA 1
ATOM 1362 C C . ALA A 1 202 ? 17.909 2.156 -30.890 1.00 16.60 185 ALA A C 1
ATOM 1363 O O . ALA A 1 202 ? 18.819 1.926 -30.090 1.00 18.53 185 ALA A O 1
ATOM 1365 N N . GLU A 1 203 ? 16.626 2.189 -30.539 1.00 16.90 186 GLU A N 1
ATOM 1366 C CA . GLU A 1 203 ? 16.226 1.992 -29.152 1.00 18.66 186 GLU A CA 1
ATOM 1367 C C . GLU A 1 203 ? 14.787 1.513 -29.108 1.00 17.08 186 GLU A C 1
ATOM 1368 O O . GLU A 1 203 ? 13.901 2.148 -29.689 1.00 18.45 186 GLU A O 1
ATOM 1374 N N . GLY A 1 204 ? 14.559 0.397 -28.424 1.00 18.64 187 GLY A N 1
ATOM 1375 C CA . GLY A 1 204 ? 13.213 -0.110 -28.263 1.00 16.46 187 GLY A CA 1
ATOM 1376 C C . GLY A 1 204 ? 13.072 -1.541 -28.754 1.00 20.52 187 GLY A C 1
ATOM 1377 O O . GLY A 1 204 ? 12.987 -1.779 -29.961 1.00 21.30 187 GLY A O 1
ATOM 1378 N N . ARG A 1 205 ? 13.067 -2.497 -27.823 1.00 17.37 188 ARG A N 1
ATOM 1379 C CA . ARG A 1 205 ? 12.734 -3.897 -28.086 1.00 19.92 188 ARG A CA 1
ATOM 1380 C C . ARG A 1 205 ? 13.828 -4.653 -28.829 1.00 19.00 188 ARG A C 1
ATOM 1381 O O . ARG A 1 205 ? 13.556 -5.708 -29.421 1.00 20.39 188 ARG A O 1
ATOM 1389 N N . TYR A 1 206 ? 15.070 -4.164 -28.805 1.00 18.71 189 TYR A N 1
ATOM 1390 C CA . TYR A 1 206 ? 16.213 -4.902 -29.349 1.00 19.30 189 TYR A CA 1
ATOM 1391 C C . TYR A 1 206 ? 16.664 -5.890 -28.276 1.00 19.76 189 TYR A C 1
ATOM 1392 O O . TYR A 1 206 ? 17.670 -5.714 -27.579 1.00 19.15 189 TYR A O 1
ATOM 1401 N N . ASN A 1 207 ? 15.880 -6.963 -28.143 1.00 19.61 190 ASN A N 1
ATOM 1402 C CA . ASN A 1 207 ? 15.943 -7.837 -26.975 1.00 18.92 190 ASN A CA 1
ATOM 1403 C C . ASN A 1 207 ? 17.001 -8.922 -27.078 1.00 22.34 190 ASN A C 1
ATOM 1404 O O . ASN A 1 207 ? 17.174 -9.689 -26.125 1.00 20.21 190 ASN A O 1
ATOM 1409 N N . THR A 1 208 ? 17.694 -9.024 -28.205 1.00 24.00 191 THR A N 1
ATOM 1410 C CA . THR A 1 208 ? 18.710 -10.037 -28.426 1.00 16.62 191 THR A CA 1
ATOM 1411 C C . THR A 1 208 ? 19.896 -9.391 -29.121 1.00 15.47 191 THR A C 1
ATOM 1412 O O . THR A 1 208 ? 19.731 -8.395 -29.833 1.00 17.65 191 THR A O 1
ATOM 1416 N N . PRO A 1 209 ? 21.095 -9.948 -28.958 1.00 16.03 192 PRO A N 1
ATOM 1417 C CA . PRO A 1 209 ? 22.232 -9.435 -29.734 1.00 19.45 192 PRO A CA 1
ATOM 1418 C C . PRO A 1 209 ? 21.984 -9.446 -31.231 1.00 22.05 192 PRO A C 1
ATOM 1419 O O . PRO A 1 209 ? 22.449 -8.537 -31.929 1.00 19.90 192 PRO A O 1
ATOM 1423 N N . GLU A 1 210 ? 21.247 -10.438 -31.746 1.00 22.66 193 GLU A N 1
ATOM 1424 C CA . GLU A 1 210 ? 20.980 -10.492 -33.181 1.00 22.13 193 GLU A CA 1
ATOM 1425 C C . GLU A 1 210 ? 20.088 -9.345 -33.629 1.00 23.02 193 GLU A C 1
ATOM 1426 O O . GLU A 1 210 ? 20.316 -8.765 -34.695 1.00 23.44 193 GLU A O 1
ATOM 1432 N N . LEU A 1 211 ? 19.064 -9.001 -32.841 1.00 19.39 194 LEU A N 1
ATOM 1433 C CA . LEU A 1 211 ? 18.222 -7.875 -33.231 1.00 20.77 194 LEU A CA 1
ATOM 1434 C C . LEU A 1 211 ? 19.007 -6.578 -33.149 1.00 18.61 194 LEU A C 1
ATOM 1435 O O . LEU A 1 211 ? 18.883 -5.717 -34.031 1.00 23.06 194 LEU A O 1
ATOM 1440 N N . ALA A 1 212 ? 19.832 -6.437 -32.105 1.00 21.53 195 ALA A N 1
ATOM 1441 C CA . ALA A 1 212 ? 20.676 -5.251 -31.961 1.00 19.52 195 ALA A CA 1
ATOM 1442 C C . ALA A 1 212 ? 21.630 -5.115 -33.143 1.00 22.36 195 ALA A C 1
ATOM 1443 O O . ALA A 1 212 ? 21.765 -4.031 -33.724 1.00 19.76 195 ALA A O 1
ATOM 1445 N N . ALA A 1 213 ? 22.297 -6.212 -33.518 1.00 22.88 196 ALA A N 1
ATOM 1446 C CA . ALA A 1 213 ? 23.218 -6.165 -34.650 1.00 22.04 196 ALA A CA 1
ATOM 1447 C C . ALA A 1 213 ? 22.491 -5.774 -35.926 1.00 20.15 196 ALA A C 1
ATOM 1448 O O . ALA A 1 213 ? 23.043 -5.059 -36.766 1.00 24.21 196 ALA A O 1
ATOM 1450 N N . LYS A 1 214 ? 21.244 -6.225 -36.080 1.00 20.01 197 LYS A N 1
ATOM 1451 C CA . LYS A 1 214 ? 20.451 -5.867 -37.248 1.00 26.60 197 LYS A CA 1
ATOM 1452 C C . LYS A 1 214 ? 20.141 -4.380 -37.283 1.00 28.21 197 LYS A C 1
ATOM 1453 O O . LYS A 1 214 ? 20.030 -3.797 -38.365 1.00 23.82 197 LYS A O 1
ATOM 1459 N N . ALA A 1 215 ? 19.970 -3.758 -36.114 1.00 23.26 198 ALA A N 1
ATOM 1460 C CA . ALA A 1 215 ? 19.788 -2.313 -36.076 1.00 23.47 198 ALA A CA 1
ATOM 1461 C C . ALA A 1 215 ? 21.022 -1.600 -36.608 1.00 21.30 198 ALA A C 1
ATOM 1462 O O . ALA A 1 215 ? 20.910 -0.598 -37.330 1.00 21.28 198 ALA A O 1
ATOM 1464 N N . ILE A 1 216 ? 22.208 -2.092 -36.245 1.00 21.09 199 ILE A N 1
ATOM 1465 C CA . ILE A 1 216 ? 23.445 -1.545 -36.796 1.00 21.57 199 ILE A CA 1
ATOM 1466 C C . ILE A 1 216 ? 23.450 -1.695 -38.315 1.00 27.37 199 ILE A C 1
ATOM 1467 O O . ILE A 1 216 ? 23.698 -0.736 -39.055 1.00 21.68 199 ILE A O 1
ATOM 1472 N N . GLU A 1 217 ? 23.152 -2.898 -38.807 1.00 23.44 200 GLU A N 1
ATOM 1473 C CA . GLU A 1 217 ? 23.120 -3.099 -40.250 1.00 26.63 200 GLU A CA 1
ATOM 1474 C C . GLU A 1 217 ? 22.039 -2.258 -40.916 1.00 28.21 200 GLU A C 1
ATOM 1475 O O . GLU A 1 217 ? 22.171 -1.924 -42.099 1.00 28.55 200 GLU A O 1
ATOM 1481 N N . SER A 1 218 ? 20.991 -1.888 -40.179 1.00 25.71 201 SER A N 1
ATOM 1482 C CA . SER A 1 218 ? 19.930 -1.037 -40.696 1.00 23.97 201 SER A CA 1
ATOM 1483 C C . SER A 1 218 ? 20.330 0.431 -40.771 1.00 25.06 201 SER A C 1
ATOM 1484 O O . SER A 1 218 ? 19.536 1.244 -41.258 1.00 27.78 201 SER A O 1
ATOM 1487 N N . GLY A 1 219 ? 21.518 0.790 -40.293 1.00 23.22 202 GLY A N 1
ATOM 1488 C CA . GLY A 1 219 ? 22.008 2.156 -40.361 1.00 21.30 202 GLY A CA 1
ATOM 1489 C C . GLY A 1 219 ? 22.208 2.833 -39.016 1.00 21.68 202 GLY A C 1
ATOM 1490 O O . GLY A 1 219 ? 22.707 3.970 -38.979 1.00 21.43 202 GLY A O 1
ATOM 1491 N N . ALA A 1 220 ? 21.846 2.207 -37.898 1.00 21.56 203 ALA A N 1
ATOM 1492 C CA . ALA A 1 220 ? 22.071 2.854 -36.610 1.00 20.68 203 ALA A CA 1
ATOM 1493 C C . ALA A 1 220 ? 23.562 3.014 -36.345 1.00 18.16 203 ALA A C 1
ATOM 1494 O O . ALA A 1 220 ? 24.370 2.142 -36.672 1.00 19.06 203 ALA A O 1
ATOM 1496 N N . VAL A 1 221 ? 23.933 4.149 -35.757 1.00 16.20 204 VAL A N 1
ATOM 1497 C CA . VAL A 1 221 ? 25.276 4.284 -35.210 1.00 15.82 204 VAL A CA 1
ATOM 1498 C C . VAL A 1 221 ? 25.455 3.338 -34.037 1.00 15.25 204 VAL A C 1
ATOM 1499 O O . VAL A 1 221 ? 26.457 2.623 -33.933 1.00 18.71 204 VAL A O 1
ATOM 1503 N N . ALA A 1 222 ? 24.492 3.349 -33.122 1.00 16.54 205 ALA A N 1
ATOM 1504 C CA . ALA A 1 222 ? 24.566 2.566 -31.908 1.00 16.23 205 ALA A CA 1
ATOM 1505 C C . ALA A 1 222 ? 23.167 2.080 -31.572 1.00 13.40 205 ALA A C 1
ATOM 1506 O O . ALA A 1 222 ? 22.167 2.532 -32.141 1.00 15.42 205 ALA A O 1
ATOM 1508 N N . VAL A 1 223 ? 23.094 1.147 -30.630 1.00 14.93 206 VAL A N 1
ATOM 1509 C CA . VAL A 1 223 ? 21.808 0.618 -30.201 1.00 13.39 206 VAL A CA 1
ATOM 1510 C C . VAL A 1 223 ? 21.769 0.638 -28.678 1.00 13.53 206 VAL A C 1
ATOM 1511 O O . VAL A 1 223 ? 22.709 0.177 -28.023 1.00 15.88 206 VAL A O 1
ATOM 1515 N N . THR A 1 224 ? 20.708 1.202 -28.110 1.00 13.98 207 THR A N 1
ATOM 1516 C CA . THR A 1 224 ? 20.516 1.216 -26.668 1.00 14.52 207 THR A CA 1
ATOM 1517 C C . THR A 1 224 ? 19.616 0.050 -26.282 1.00 15.28 207 THR A C 1
ATOM 1518 O O . THR A 1 224 ? 18.535 -0.127 -26.864 1.00 15.16 207 THR A O 1
ATOM 1522 N N . VAL A 1 225 ? 20.073 -0.737 -25.308 1.00 13.54 208 VAL A N 1
ATOM 1523 C CA . VAL A 1 225 ? 19.370 -1.916 -24.805 1.00 15.78 208 VAL A CA 1
ATOM 1524 C C . VAL A 1 225 ? 19.114 -1.735 -23.313 1.00 13.36 208 VAL A C 1
ATOM 1525 O O . VAL A 1 225 ? 20.043 -1.450 -22.545 1.00 13.55 208 VAL A O 1
ATOM 1529 N N . GLY A 1 226 ? 17.862 -1.937 -22.901 1.00 14.14 209 GLY A N 1
ATOM 1530 C CA . GLY A 1 226 ? 17.491 -1.828 -21.503 1.00 14.74 209 GLY A CA 1
ATOM 1531 C C . GLY A 1 226 ? 17.037 -3.154 -20.924 1.00 14.58 209 GLY A C 1
ATOM 1532 O O . GLY A 1 226 ? 17.838 -3.858 -20.317 1.00 13.62 209 GLY A O 1
ATOM 1533 N N . SER A 1 227 ? 15.769 -3.512 -21.147 1.00 12.41 210 SER A N 1
ATOM 1534 C CA . SER A 1 227 ? 15.163 -4.648 -20.446 1.00 15.50 210 SER A CA 1
ATOM 1535 C C . SER A 1 227 ? 16.035 -5.900 -20.504 1.00 15.61 210 SER A C 1
ATOM 1536 O O . SER A 1 227 ? 16.247 -6.574 -19.484 1.00 14.91 210 SER A O 1
ATOM 1539 N N . ALA A 1 228 ? 16.529 -6.241 -21.695 1.00 16.28 211 ALA A N 1
ATOM 1540 C CA . ALA A 1 228 ? 17.252 -7.498 -21.870 1.00 16.65 211 ALA A CA 1
ATOM 1541 C C . ALA A 1 228 ? 18.511 -7.568 -21.015 1.00 13.82 211 ALA A C 1
ATOM 1542 O O . ALA A 1 228 ? 18.991 -8.670 -20.713 1.00 13.38 211 ALA A O 1
ATOM 1544 N N . LEU A 1 229 ? 19.053 -6.422 -20.605 1.00 12.41 212 LEU A N 1
ATOM 1545 C CA . LEU A 1 229 ? 20.231 -6.376 -19.754 1.00 13.61 212 LEU A CA 1
ATOM 1546 C C . LEU A 1 229 ? 19.926 -6.025 -18.303 1.00 12.24 212 LEU A C 1
ATOM 1547 O O . LEU A 1 229 ? 20.557 -6.575 -17.402 1.00 15.12 212 LEU A O 1
ATOM 1552 N N . THR A 1 230 ? 18.989 -5.108 -18.035 1.00 12.61 213 THR A N 1
ATOM 1553 C CA . THR A 1 230 ? 18.898 -4.527 -16.701 1.00 12.49 213 THR A CA 1
ATOM 1554 C C . THR A 1 230 ? 17.510 -4.605 -16.069 1.00 11.25 213 THR A C 1
ATOM 1555 O O . THR A 1 230 ? 17.293 -3.972 -15.032 1.00 13.78 213 THR A O 1
ATOM 1559 N N . ARG A 1 231 ? 16.574 -5.388 -16.622 1.00 13.91 214 ARG A N 1
ATOM 1560 C CA . ARG A 1 231 ? 15.296 -5.662 -15.949 1.00 11.20 214 ARG A CA 1
ATOM 1561 C C . ARG A 1 231 ? 15.206 -7.164 -15.691 1.00 15.35 214 ARG A C 1
ATOM 1562 O O . ARG A 1 231 ? 14.601 -7.896 -16.481 1.00 15.01 214 ARG A O 1
ATOM 1570 N N . LEU A 1 232 ? 15.805 -7.607 -14.577 1.00 13.05 215 LEU A N 1
ATOM 1571 C CA . LEU A 1 232 ? 15.885 -9.045 -14.295 1.00 13.75 215 LEU A CA 1
ATOM 1572 C C . LEU A 1 232 ? 14.506 -9.691 -14.312 1.00 11.70 215 LEU A C 1
ATOM 1573 O O . LEU A 1 232 ? 14.332 -10.788 -14.869 1.00 13.31 215 LEU A O 1
ATOM 1578 N N . GLU A 1 233 ? 13.508 -9.034 -13.709 1.00 11.21 216 GLU A N 1
ATOM 1579 C CA . GLU A 1 233 ? 12.158 -9.606 -13.684 1.00 16.78 216 GLU A CA 1
ATOM 1580 C C . GLU A 1 233 ? 11.608 -9.836 -15.090 1.00 13.13 216 GLU A C 1
ATOM 1581 O O . GLU A 1 233 ? 10.904 -10.820 -15.339 1.00 13.32 216 GLU A O 1
ATOM 1587 N N . VAL A 1 234 ? 11.869 -8.907 -16.013 1.00 11.65 217 VAL A N 1
ATOM 1588 C CA . VAL A 1 234 ? 11.332 -9.029 -17.360 1.00 14.44 217 VAL A CA 1
ATOM 1589 C C . VAL A 1 234 ? 11.970 -10.205 -18.081 1.00 11.71 217 VAL A C 1
ATOM 1590 O O . VAL A 1 234 ? 11.280 -11.018 -18.703 1.00 15.27 217 VAL A O 1
ATOM 1594 N N . VAL A 1 235 ? 13.295 -10.313 -18.004 1.00 12.40 218 VAL A N 1
ATOM 1595 C CA . VAL A 1 235 ? 13.984 -11.402 -18.684 1.00 9.91 218 VAL A CA 1
ATOM 1596 C C . VAL A 1 235 ? 13.587 -12.740 -18.072 1.00 11.73 218 VAL A C 1
ATOM 1597 O O . VAL A 1 235 ? 13.408 -13.731 -18.794 1.00 11.14 218 VAL A O 1
ATOM 1601 N N . THR A 1 236 ? 13.467 -12.795 -16.738 1.00 12.22 219 THR A N 1
ATOM 1602 C CA . THR A 1 236 ? 12.987 -14.011 -16.079 1.00 11.72 219 THR A CA 1
ATOM 1603 C C . THR A 1 236 ? 11.658 -14.452 -16.678 1.00 12.41 219 THR A C 1
ATOM 1604 O O . THR A 1 236 ? 11.467 -15.630 -17.006 1.00 15.12 219 THR A O 1
ATOM 1608 N N . GLN A 1 237 ? 10.728 -13.506 -16.851 1.00 12.72 220 GLN A N 1
ATOM 1609 C CA . GLN A 1 237 ? 9.420 -13.848 -17.407 1.00 16.45 220 GLN A CA 1
ATOM 1610 C C . GLN A 1 237 ? 9.517 -14.286 -18.866 1.00 16.57 220 GLN A C 1
ATOM 1611 O O . GLN A 1 237 ? 8.774 -15.185 -19.297 1.00 17.62 220 GLN A O 1
ATOM 1617 N N . TRP A 1 238 ? 10.416 -13.679 -19.653 1.00 14.18 221 TRP A N 1
ATOM 1618 C CA . TRP A 1 238 ? 10.644 -14.193 -21.006 1.00 14.30 221 TRP A CA 1
ATOM 1619 C C . TRP A 1 238 ? 10.998 -15.669 -20.972 1.00 16.19 221 TRP A C 1
ATOM 1620 O O . TRP A 1 238 ? 10.498 -16.458 -21.783 1.00 16.55 221 TRP A O 1
ATOM 1631 N N . PHE A 1 239 ? 11.915 -16.045 -20.071 1.00 11.44 222 PHE A N 1
ATOM 1632 C CA . PHE A 1 239 ? 12.332 -17.442 -19.992 1.00 14.07 222 PHE A CA 1
ATOM 1633 C C . PHE A 1 239 ? 11.172 -18.328 -19.564 1.00 13.53 222 PHE A C 1
ATOM 1634 O O . PHE A 1 239 ? 10.896 -19.356 -20.199 1.00 14.75 222 PHE A O 1
ATOM 1642 N N . ASN A 1 240 ? 10.468 -17.938 -18.497 1.00 15.29 223 ASN A N 1
ATOM 1643 C CA . ASN A 1 240 ? 9.392 -18.787 -17.988 1.00 17.56 223 ASN A CA 1
ATOM 1644 C C . ASN A 1 240 ? 8.227 -18.866 -18.966 1.00 16.78 223 ASN A C 1
ATOM 1645 O O . ASN A 1 240 ? 7.584 -19.916 -19.069 1.00 18.56 223 ASN A O 1
ATOM 1650 N N . ASN A 1 241 ? 7.932 -17.786 -19.699 1.00 15.99 224 ASN A N 1
ATOM 1651 C CA . ASN A 1 241 ? 6.901 -17.896 -20.727 1.00 16.22 224 ASN A CA 1
ATOM 1652 C C . ASN A 1 241 ? 7.244 -19.000 -21.713 1.00 19.52 224 ASN A C 1
ATOM 1653 O O . ASN A 1 241 ? 6.372 -19.780 -22.115 1.00 22.10 224 ASN A O 1
ATOM 1658 N N . ALA A 1 242 ? 8.516 -19.091 -22.100 1.00 17.76 225 ALA A N 1
ATOM 1659 C CA . ALA A 1 242 ? 8.930 -20.101 -23.067 1.00 13.82 225 ALA A CA 1
ATOM 1660 C C . ALA A 1 242 ? 8.922 -21.498 -22.448 1.00 18.10 225 ALA A C 1
ATOM 1661 O O . ALA A 1 242 ? 8.424 -22.454 -23.061 1.00 17.47 225 ALA A O 1
ATOM 1663 N N . THR A 1 243 ? 9.478 -21.651 -21.242 1.00 15.02 226 THR A N 1
ATOM 1664 C CA . THR A 1 243 ? 9.597 -23.006 -20.691 1.00 15.97 226 THR A CA 1
ATOM 1665 C C . THR A 1 243 ? 8.247 -23.535 -20.234 1.00 16.89 226 THR A C 1
ATOM 1666 O O . THR A 1 243 ? 7.948 -24.724 -20.412 1.00 16.52 226 THR A O 1
ATOM 1670 N N . GLN A 1 244 ? 7.422 -22.677 -19.640 1.00 15.86 227 GLN A N 1
ATOM 1671 C CA . GLN A 1 244 ? 6.116 -23.128 -19.171 1.00 20.67 227 GLN A CA 1
ATOM 167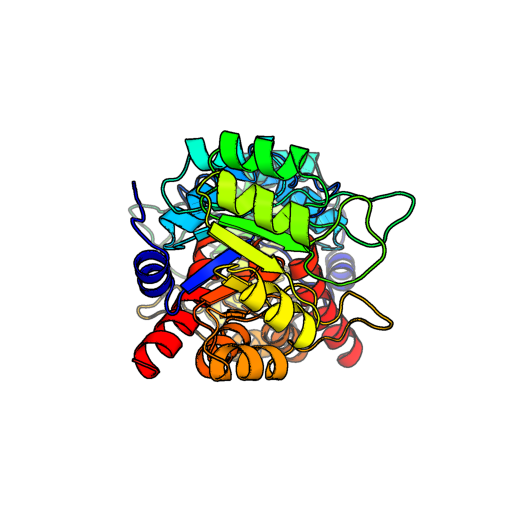2 C C . GLN A 1 244 ? 5.212 -23.504 -20.334 1.00 21.23 227 GLN A C 1
ATOM 1673 O O . GLN A 1 244 ? 4.404 -24.429 -20.212 1.00 24.38 227 GLN A O 1
ATOM 1679 N N . ALA A 1 245 ? 5.345 -22.818 -21.472 1.00 18.90 228 ALA A N 1
ATOM 1680 C CA . ALA A 1 245 ? 4.601 -23.221 -22.662 1.00 24.74 228 ALA A CA 1
ATOM 1681 C C . ALA A 1 245 ? 5.093 -24.562 -23.188 1.00 29.52 228 ALA A C 1
ATOM 1682 O O . ALA A 1 245 ? 4.289 -25.402 -23.611 1.00 29.92 228 ALA A O 1
ATOM 1684 N N . ALA A 1 246 ? 6.410 -24.781 -23.175 1.00 23.41 229 ALA A N 1
ATOM 1685 C CA . ALA A 1 246 ? 6.937 -26.071 -23.610 1.00 26.40 229 ALA A CA 1
ATOM 1686 C C . ALA A 1 246 ? 6.474 -27.190 -22.689 1.00 29.12 229 ALA A C 1
ATOM 1687 O O . ALA A 1 246 ? 6.204 -28.305 -23.147 1.00 32.07 229 ALA A O 1
ATOM 1689 N N . GLY A 1 247 ? 6.387 -26.919 -21.383 1.00 24.91 230 GLY A N 1
ATOM 1690 C CA . GLY A 1 247 ? 5.893 -27.930 -20.463 1.00 31.12 230 GLY A CA 1
ATOM 1691 C C . GLY A 1 247 ? 4.420 -28.219 -20.658 1.00 40.13 230 GLY A C 1
ATOM 1692 O O . GLY A 1 247 ? 3.969 -29.349 -20.445 1.00 43.99 230 GLY A O 1
ATOM 1693 N N . GLU A 1 248 ? 3.654 -27.207 -21.064 0.87 33.72 231 GLU A N 1
ATOM 1694 C CA . GLU A 1 248 ? 2.252 -27.409 -21.406 1.00 42.95 231 GLU A CA 1
ATOM 1695 C C . GLU A 1 248 ? 2.114 -28.209 -22.698 0.75 43.10 231 GLU A C 1
ATOM 1696 O O . GLU A 1 248 ? 1.331 -29.164 -22.767 0.66 49.70 231 GLU A O 1
ATOM 1702 N N . ARG A 1 249 ? 2.874 -27.837 -23.735 0.84 42.51 232 ARG A N 1
ATOM 1703 C CA . ARG A 1 249 ? 2.856 -28.600 -24.982 0.84 44.08 232 ARG A CA 1
ATOM 1704 C C . ARG A 1 249 ? 3.178 -30.067 -24.730 0.84 44.73 232 ARG A C 1
ATOM 1705 O O . ARG A 1 249 ? 2.452 -30.964 -25.176 0.84 49.43 232 ARG A O 1
ATOM 1713 N N . LYS A 1 250 ? 4.281 -30.329 -24.025 0.40 44.15 233 LYS A N 1
ATOM 1714 C CA . LYS A 1 250 ? 4.645 -31.700 -23.690 1.00 46.62 233 LYS A CA 1
ATOM 1715 C C . LYS A 1 250 ? 3.489 -32.428 -23.019 0.89 48.06 233 LYS A C 1
ATOM 1716 O O . LYS A 1 250 ? 3.201 -33.587 -23.341 0.46 48.90 233 LYS A O 1
ATOM 1722 N N . CYS A 1 251 ? 2.818 -31.765 -22.083 0.77 52.72 234 CYS A N 1
ATOM 1723 C CA . CYS A 1 251 ? 1.682 -32.352 -21.382 1.00 56.06 234 CYS A CA 1
ATOM 1724 C C . CYS A 1 251 ? 0.564 -32.730 -22.351 1.00 59.72 234 CYS A C 1
ATOM 1725 O O . CYS A 1 251 ? -0.262 -31.895 -22.723 1.00 60.47 234 CYS A O 1
ATOM 1728 N N . LYS B 1 20 ? 13.942 -29.212 8.677 1.00 61.37 3 LYS B N 1
ATOM 1729 C CA . LYS B 1 20 ? 14.489 -29.836 7.478 1.00 59.77 3 LYS B CA 1
ATOM 1730 C C . LYS B 1 20 ? 13.455 -29.839 6.355 1.00 61.30 3 LYS B C 1
ATOM 1731 O O . LYS B 1 20 ? 12.410 -29.189 6.459 1.00 61.63 3 LYS B O 1
ATOM 1737 N N . ASN B 1 21 ? 13.751 -30.557 5.276 1.00 54.35 4 ASN B N 1
ATOM 1738 C CA . ASN B 1 21 ? 12.826 -30.678 4.159 1.00 56.61 4 ASN B CA 1
ATOM 1739 C C . ASN B 1 21 ? 11.874 -31.843 4.407 1.00 51.12 4 ASN B C 1
ATOM 1740 O O . ASN B 1 21 ? 12.305 -32.933 4.796 1.00 51.75 4 ASN B O 1
ATOM 1745 N N . PHE B 1 22 ? 10.579 -31.605 4.186 1.00 49.68 5 PHE B N 1
ATOM 1746 C CA . PHE B 1 22 ? 9.558 -32.624 4.377 1.00 50.67 5 PHE B CA 1
ATOM 1747 C C . PHE B 1 22 ? 8.789 -32.977 3.112 1.00 49.16 5 PHE B C 1
ATOM 1748 O O . PHE B 1 22 ? 7.981 -33.913 3.145 1.00 50.44 5 PHE B O 1
ATOM 1756 N N . LEU B 1 23 ? 9.017 -32.274 2.005 1.00 48.84 6 LEU B N 1
ATOM 1757 C CA . LEU B 1 23 ? 8.363 -32.610 0.752 1.00 40.36 6 LEU B CA 1
ATOM 1758 C C . LEU B 1 23 ? 8.918 -33.916 0.195 1.00 39.78 6 LEU B C 1
ATOM 1759 O O . LEU B 1 23 ? 10.045 -34.322 0.495 1.00 39.76 6 LEU B O 1
ATOM 1764 N N . ASN B 1 24 ? 8.109 -34.575 -0.630 1.00 39.53 7 ASN B N 1
ATOM 1765 C CA . ASN B 1 24 ? 8.553 -35.739 -1.381 1.00 35.99 7 ASN B CA 1
ATOM 1766 C C . ASN B 1 24 ? 8.931 -35.324 -2.799 1.00 29.37 7 ASN B C 1
ATOM 1767 O O . ASN B 1 24 ? 8.534 -34.265 -3.294 1.00 26.44 7 ASN B O 1
ATOM 1772 N N . ILE B 1 25 ? 9.707 -36.188 -3.456 1.00 24.26 8 ILE B N 1
ATOM 1773 C CA . ILE B 1 25 ? 10.305 -35.794 -4.725 1.00 25.34 8 ILE B CA 1
ATOM 1774 C C . ILE B 1 25 ? 9.237 -35.613 -5.794 1.00 24.53 8 ILE B C 1
ATOM 1775 O O . ILE B 1 25 ? 9.365 -34.744 -6.666 1.00 21.00 8 ILE B O 1
ATOM 1780 N N . GLU B 1 26 ? 8.163 -36.404 -5.748 1.00 23.76 9 GLU B N 1
ATOM 1781 C CA . GLU B 1 26 ? 7.116 -36.249 -6.751 1.00 26.12 9 GLU B CA 1
ATOM 1782 C C . GLU B 1 26 ? 6.414 -34.903 -6.627 1.00 25.13 9 GLU B C 1
ATOM 1783 O O . GLU B 1 26 ? 6.020 -34.319 -7.643 1.00 24.21 9 GLU B O 1
ATOM 1789 N N . GLU B 1 27 ? 6.248 -34.402 -5.401 1.00 26.59 10 GLU B N 1
ATOM 1790 C CA . GLU B 1 27 ? 5.715 -33.057 -5.211 1.00 25.90 10 GLU B CA 1
ATOM 1791 C C . GLU B 1 27 ? 6.622 -32.028 -5.862 1.00 24.74 10 GLU B C 1
ATOM 1792 O O . GLU B 1 27 ? 6.155 -31.126 -6.567 1.00 21.62 10 GLU B O 1
ATOM 1798 N N . LEU B 1 28 ? 7.930 -32.140 -5.613 1.00 21.61 11 LEU B N 1
ATOM 1799 C CA . LEU B 1 28 ? 8.873 -31.186 -6.189 1.00 18.28 11 LEU B CA 1
ATOM 1800 C C . LEU B 1 28 ? 8.880 -31.270 -7.711 1.00 20.37 11 LEU B C 1
ATOM 1801 O O . LEU B 1 28 ? 9.001 -30.246 -8.392 1.00 19.52 11 LEU B O 1
ATOM 1806 N N . LYS B 1 29 ? 8.756 -32.480 -8.268 1.00 18.16 12 LYS B N 1
ATOM 1807 C CA . LYS B 1 29 ? 8.694 -32.617 -9.717 1.00 17.31 12 LYS B CA 1
ATOM 1808 C C . LYS B 1 29 ? 7.513 -31.836 -10.288 1.00 21.97 12 LYS B C 1
ATOM 1809 O O . LYS B 1 29 ? 7.667 -31.081 -11.255 1.00 19.55 12 LYS B O 1
ATOM 1815 N N . ARG B 1 30 ? 6.324 -31.989 -9.690 1.00 18.68 13 ARG B N 1
ATOM 1816 C CA . ARG B 1 30 ? 5.160 -31.257 -10.190 1.00 20.46 13 ARG B CA 1
ATOM 1817 C C . ARG B 1 30 ? 5.362 -29.761 -10.031 1.00 18.46 13 ARG B C 1
ATOM 1818 O O . ARG B 1 30 ? 4.980 -28.971 -10.911 1.00 18.40 13 ARG B O 1
ATOM 1826 N N . PHE B 1 31 ? 5.949 -29.363 -8.900 1.00 16.54 14 PHE B N 1
ATOM 1827 C CA . PHE B 1 31 ? 6.196 -27.952 -8.618 1.00 19.37 14 PHE B CA 1
ATOM 1828 C C . PHE B 1 31 ? 7.127 -27.327 -9.657 1.00 16.66 14 PHE B C 1
ATOM 1829 O O . PHE B 1 31 ? 6.931 -26.170 -10.061 1.00 17.10 14 PHE B O 1
ATOM 1837 N N . LEU B 1 32 ? 8.144 -28.075 -10.105 1.00 15.47 15 LEU B N 1
ATOM 1838 C CA . LEU B 1 32 ? 9.160 -27.530 -11.007 1.00 16.89 15 LEU B CA 1
ATOM 1839 C C . LEU B 1 32 ? 8.890 -27.802 -12.482 1.00 14.73 15 LEU B C 1
ATOM 1840 O O . LEU B 1 32 ? 9.638 -27.304 -13.334 1.00 15.15 15 LEU B O 1
ATOM 1845 N N . ASN B 1 33 ? 7.860 -28.582 -12.814 1.00 14.47 16 ASN B N 1
ATOM 1846 C CA . ASN B 1 33 ? 7.646 -28.933 -14.209 1.00 16.69 16 ASN B CA 1
ATOM 1847 C C . ASN B 1 33 ? 7.483 -27.683 -15.063 1.00 15.45 16 ASN B C 1
ATOM 1848 O O . ASN B 1 33 ? 6.663 -26.810 -14.755 1.00 18.34 16 ASN B O 1
ATOM 1853 N N . GLY B 1 34 ? 8.270 -27.605 -16.135 1.00 14.07 17 GLY B N 1
ATOM 1854 C CA . GLY B 1 34 ? 8.190 -26.497 -17.072 1.00 16.77 17 GLY B CA 1
ATOM 1855 C C . GLY B 1 34 ? 8.835 -25.217 -16.596 1.00 16.99 17 GLY B C 1
ATOM 1856 O O . GLY B 1 34 ? 8.714 -24.192 -17.277 1.00 15.71 17 GLY B O 1
ATOM 1857 N N . GLN B 1 35 ? 9.520 -25.240 -15.465 1.00 13.47 18 GLN B N 1
ATOM 1858 C CA . GLN B 1 35 ? 9.968 -24.017 -14.803 1.00 13.78 18 GLN B CA 1
ATOM 1859 C C . GLN B 1 35 ? 11.401 -23.668 -15.178 1.00 16.04 18 GLN B C 1
ATOM 1860 O O . GLN B 1 35 ? 12.240 -24.555 -15.388 1.00 14.42 18 GLN B O 1
ATOM 1866 N N . THR B 1 36 ? 11.674 -22.362 -15.281 1.00 13.38 19 THR B N 1
ATOM 1867 C CA . THR B 1 36 ? 13.037 -21.860 -15.312 1.00 10.62 19 THR B CA 1
ATOM 1868 C C . THR B 1 36 ? 13.505 -21.646 -13.873 1.00 11.44 19 THR B C 1
ATOM 1869 O O . THR B 1 36 ? 12.846 -20.948 -13.096 1.00 11.99 19 THR B O 1
ATOM 1873 N N . VAL B 1 37 ? 14.613 -22.286 -13.510 1.00 11.02 20 VAL B N 1
ATOM 1874 C CA . VAL B 1 37 ? 15.242 -22.130 -12.206 1.00 12.23 20 VAL B CA 1
ATOM 1875 C C . VAL B 1 37 ? 16.366 -21.116 -12.362 1.00 11.46 20 VAL B C 1
ATOM 1876 O O . VAL B 1 37 ? 17.217 -21.261 -13.241 1.00 12.33 20 VAL B O 1
ATOM 1880 N N . VAL B 1 38 ? 16.371 -20.082 -11.526 1.00 10.98 21 VAL B N 1
ATOM 1881 C CA . VAL B 1 38 ? 17.324 -18.986 -11.701 1.00 10.72 21 VAL B CA 1
ATOM 1882 C C . VAL B 1 38 ? 18.547 -19.229 -10.823 1.00 10.90 21 VAL B C 1
ATOM 1883 O O . VAL B 1 38 ? 18.445 -19.284 -9.590 1.00 11.88 21 VAL B O 1
ATOM 1887 N N . SER B 1 39 ? 19.698 -19.400 -11.462 1.00 10.38 22 SER B N 1
ATOM 1888 C CA . SER B 1 39 ? 20.960 -19.547 -10.758 1.00 10.84 22 SER B CA 1
ATOM 1889 C C . SER B 1 39 ? 21.537 -18.149 -10.588 1.00 10.74 22 SER B C 1
ATOM 1890 O O . SER B 1 39 ? 21.797 -17.462 -11.587 1.00 12.94 22 SER B O 1
ATOM 1897 N N . ILE B 1 40 ? 21.697 -17.722 -9.334 1.00 11.16 23 ILE B N 1
ATOM 1898 C CA . ILE B 1 40 ? 22.130 -16.356 -9.054 1.00 11.32 23 ILE B CA 1
ATOM 1899 C C . ILE B 1 40 ? 23.579 -16.395 -8.604 1.00 12.50 23 ILE B C 1
ATOM 1900 O O . ILE B 1 40 ? 23.877 -16.418 -7.401 1.00 14.06 23 ILE B O 1
ATOM 1905 N N . GLN B 1 41 ? 24.489 -16.425 -9.582 1.00 14.06 24 GLN B N 1
ATOM 1906 C CA . GLN B 1 41 ? 25.924 -16.503 -9.333 1.00 12.02 24 GLN B CA 1
ATOM 1907 C C . GLN B 1 41 ? 26.597 -15.385 -10.108 1.00 12.22 24 GLN B C 1
ATOM 1908 O O . GLN B 1 41 ? 27.007 -15.577 -11.259 1.00 12.79 24 GLN B O 1
ATOM 1921 N N . PRO B 1 42 ? 26.717 -14.196 -9.519 1.00 12.48 25 PRO B N 1
ATOM 1922 C CA . PRO B 1 42 ? 27.343 -13.088 -10.257 1.00 10.79 25 PRO B CA 1
ATOM 1923 C C . PRO B 1 42 ? 28.791 -13.398 -10.610 1.00 14.61 25 PRO B C 1
ATOM 1924 O O . PRO B 1 42 ? 29.427 -14.294 -10.050 1.00 18.92 25 PRO B O 1
ATOM 1928 N N . VAL B 1 43 ? 29.320 -12.615 -11.548 1.00 14.98 26 VAL B N 1
ATOM 1929 C CA . VAL B 1 43 ? 30.725 -12.737 -11.920 1.00 17.86 26 VAL B CA 1
ATOM 1930 C C . VAL B 1 43 ? 31.589 -12.538 -10.683 1.00 20.97 26 VAL B C 1
ATOM 1931 O O . VAL B 1 43 ? 31.404 -11.583 -9.918 1.00 18.78 26 VAL B O 1
ATOM 1935 N N . THR B 1 44 ? 32.531 -13.452 -10.465 1.00 19.54 27 THR B N 1
ATOM 1936 C CA . THR B 1 44 ? 33.360 -13.352 -9.272 1.00 21.23 27 THR B CA 1
ATOM 1937 C C . THR B 1 44 ? 34.188 -12.073 -9.311 1.00 21.87 27 THR B C 1
ATOM 1938 O O . THR B 1 44 ? 34.795 -11.741 -10.332 1.00 22.78 27 THR B O 1
ATOM 1942 N N . GLY B 1 45 ? 34.195 -11.347 -8.198 1.00 25.30 28 GLY B N 1
ATOM 1943 C CA . GLY B 1 45 ? 34.877 -10.071 -8.124 1.00 26.80 28 GLY B CA 1
ATOM 1944 C C . GLY B 1 45 ? 34.095 -8.894 -8.668 1.00 23.26 28 GLY B C 1
ATOM 1945 O O . GLY B 1 45 ? 34.573 -7.755 -8.572 1.00 25.60 28 GLY B O 1
ATOM 1946 N N . SER B 1 46 ? 32.918 -9.127 -9.241 1.00 20.02 29 SER B N 1
ATOM 1947 C CA . SER B 1 46 ? 32.098 -8.041 -9.756 1.00 20.39 29 SER B CA 1
ATOM 1948 C C . SER B 1 46 ? 31.605 -7.160 -8.613 1.00 18.08 29 SER B C 1
ATOM 1949 O O . SER B 1 46 ? 31.423 -7.632 -7.491 1.00 17.61 29 SER B O 1
ATOM 1952 N N . PRO B 1 47 ? 31.343 -5.879 -8.876 1.00 16.23 30 PRO B N 1
ATOM 1953 C CA . PRO B 1 47 ? 30.631 -5.076 -7.871 1.00 16.06 30 PRO B CA 1
ATOM 1954 C C . PRO B 1 47 ? 29.253 -5.633 -7.560 1.00 17.15 30 PRO B C 1
ATOM 1955 O O . PRO B 1 47 ? 28.668 -5.268 -6.532 1.00 16.99 30 PRO B O 1
ATOM 1959 N N . LEU B 1 48 ? 28.724 -6.509 -8.426 1.00 16.34 31 LEU B N 1
ATOM 1960 C CA . LEU B 1 48 ? 27.442 -7.167 -8.232 1.00 15.79 31 LEU B CA 1
ATOM 1961 C C . LEU B 1 48 ? 27.563 -8.432 -7.400 1.00 14.17 31 LEU B C 1
ATOM 1962 O O . LEU B 1 48 ? 26.540 -8.969 -6.964 1.00 17.34 31 LEU B O 1
ATOM 1967 N N . ASP B 1 49 ? 28.783 -8.914 -7.168 1.00 13.50 32 ASP B N 1
ATOM 1968 C CA . ASP B 1 49 ? 29.001 -10.150 -6.414 1.00 15.71 32 ASP B CA 1
ATOM 1969 C C . ASP B 1 49 ? 29.027 -9.826 -4.919 1.00 21.03 32 ASP B C 1
ATOM 1970 O O . ASP B 1 49 ? 30.060 -9.875 -4.248 1.00 22.39 32 ASP B O 1
ATOM 1975 N N . LYS B 1 50 ? 27.838 -9.491 -4.408 1.00 17.12 33 LYS B N 1
ATOM 1976 C CA . LYS B 1 50 ? 27.635 -8.999 -3.055 1.00 18.88 33 LYS B CA 1
ATOM 1977 C C . LYS B 1 50 ? 26.371 -9.629 -2.486 1.00 18.12 33 LYS B C 1
ATOM 1978 O O . LYS B 1 50 ? 25.344 -9.687 -3.166 1.00 17.70 33 LYS B O 1
ATOM 1984 N N . THR B 1 51 ? 26.436 -10.077 -1.230 1.00 18.10 34 THR B N 1
ATOM 1985 C CA . THR B 1 51 ? 25.292 -10.766 -0.636 1.00 19.31 34 THR B CA 1
ATOM 1986 C C . THR B 1 51 ? 23.999 -9.953 -0.732 1.00 16.45 34 THR B C 1
ATOM 1987 O O . THR B 1 51 ? 22.938 -10.506 -1.049 1.00 16.44 34 THR B O 1
ATOM 1991 N N . ASP B 1 52 ? 24.048 -8.644 -0.445 1.00 17.12 35 ASP B N 1
ATOM 1992 C CA . ASP B 1 52 ? 22.800 -7.891 -0.471 1.00 18.90 35 ASP B CA 1
ATOM 1993 C C . ASP B 1 52 ? 22.231 -7.779 -1.882 1.00 16.16 35 ASP B C 1
ATOM 1994 O O . ASP B 1 52 ? 21.007 -7.715 -2.045 1.00 15.83 35 ASP B O 1
ATOM 1999 N N . PHE B 1 53 ? 23.083 -7.763 -2.914 1.00 16.04 36 PHE B N 1
ATOM 2000 C CA A PHE B 1 53 ? 22.581 -7.753 -4.284 0.46 15.26 36 PHE B CA 1
ATOM 2001 C CA B PHE B 1 53 ? 22.585 -7.755 -4.284 0.54 15.26 36 PHE B CA 1
ATOM 2002 C C . PHE B 1 53 ? 22.069 -9.129 -4.690 1.00 13.11 36 PHE B C 1
ATOM 2003 O O . PHE B 1 53 ? 21.065 -9.232 -5.399 1.00 13.86 36 PHE B O 1
ATOM 2018 N N . ILE B 1 54 ? 22.743 -10.190 -4.247 1.00 12.25 37 ILE B N 1
ATOM 2019 C CA . ILE B 1 54 ? 22.250 -11.533 -4.538 1.00 11.81 37 ILE B CA 1
ATOM 2020 C C . ILE B 1 54 ? 20.874 -11.740 -3.913 1.00 14.04 37 ILE B C 1
ATOM 2021 O O . ILE B 1 54 ? 19.968 -12.289 -4.552 1.00 12.83 37 ILE B O 1
ATOM 2026 N N . VAL B 1 55 ? 20.680 -11.253 -2.675 1.00 12.03 38 VAL B N 1
ATOM 2027 C CA . VAL B 1 55 ? 19.364 -11.299 -2.031 1.00 11.48 38 VAL B CA 1
ATOM 2028 C C . VAL B 1 55 ? 18.353 -10.473 -2.821 1.00 13.10 38 VAL B C 1
ATOM 2029 O O . VAL B 1 55 ? 17.230 -10.913 -3.078 1.00 11.86 38 VAL B O 1
ATOM 2033 N N . ALA B 1 56 ? 18.729 -9.254 -3.217 1.00 11.13 39 ALA B N 1
ATOM 2034 C CA . ALA B 1 56 ? 17.793 -8.445 -3.997 1.00 12.04 39 ALA B CA 1
ATOM 2035 C C . ALA B 1 56 ? 17.371 -9.148 -5.284 1.00 10.63 39 ALA B C 1
ATOM 2036 O O . ALA B 1 56 ? 16.201 -9.086 -5.674 1.00 12.52 39 ALA B O 1
ATOM 2038 N N . MET B 1 57 ? 18.314 -9.793 -5.980 1.00 8.98 40 MET B N 1
ATOM 2039 C CA . MET B 1 57 ? 17.955 -10.500 -7.201 1.00 12.43 40 MET B CA 1
ATOM 2040 C C . MET B 1 57 ? 17.050 -11.685 -6.896 1.00 8.85 40 MET B C 1
ATOM 2041 O O . MET B 1 57 ? 16.127 -11.975 -7.668 1.00 10.92 40 MET B O 1
ATOM 2046 N N . ALA B 1 58 ? 17.315 -12.388 -5.794 1.00 11.95 41 ALA B N 1
ATOM 2047 C CA . ALA B 1 58 ? 16.478 -13.533 -5.436 1.00 11.07 41 ALA B CA 1
ATOM 2048 C C . ALA B 1 58 ? 15.051 -13.086 -5.159 1.00 12.99 41 ALA B C 1
ATOM 2049 O O . ALA B 1 58 ? 14.084 -13.708 -5.614 1.00 12.37 41 ALA B O 1
ATOM 2051 N N . ILE B 1 59 ? 14.899 -12.003 -4.396 1.00 12.72 42 ILE B N 1
ATOM 2052 C CA . ILE B 1 59 ? 13.571 -11.461 -4.152 1.00 12.32 42 ILE B CA 1
ATOM 2053 C C . ILE B 1 59 ? 12.920 -11.057 -5.471 1.00 12.38 42 ILE B C 1
ATOM 2054 O O . ILE B 1 59 ? 11.746 -11.350 -5.724 1.00 10.94 42 ILE B O 1
ATOM 2059 N N . ALA B 1 60 ? 13.667 -10.333 -6.316 1.00 10.50 43 ALA B N 1
ATOM 2060 C CA . ALA B 1 60 ? 13.124 -9.885 -7.596 1.00 11.38 43 ALA B CA 1
ATOM 2061 C C . ALA B 1 60 ? 12.594 -11.047 -8.424 1.00 13.34 43 ALA B C 1
ATOM 2062 O O . ALA B 1 60 ? 11.484 -10.980 -8.958 1.00 12.69 43 ALA B O 1
ATOM 2064 N N . VAL B 1 61 ? 13.379 -12.122 -8.563 1.00 13.35 44 VAL B N 1
ATOM 2065 C CA . VAL B 1 61 ? 12.900 -13.180 -9.443 1.00 13.51 44 VAL B CA 1
ATOM 2066 C C . VAL B 1 61 ? 11.750 -13.948 -8.800 1.00 12.57 44 VAL B C 1
ATOM 2067 O O . VAL B 1 61 ? 10.870 -14.439 -9.511 1.00 13.76 44 VAL B O 1
ATOM 2071 N N . GLU B 1 62 ? 11.702 -14.049 -7.464 1.00 12.81 45 GLU B N 1
ATOM 2072 C CA . GLU B 1 62 ? 10.505 -14.617 -6.849 1.00 11.22 45 GLU B CA 1
ATOM 2073 C C . GLU B 1 62 ? 9.284 -13.765 -7.174 1.00 16.68 45 GLU B C 1
ATOM 2074 O O . GLU B 1 62 ? 8.227 -14.283 -7.561 1.00 13.05 45 GLU B O 1
ATOM 2080 N N . GLN B 1 63 ? 9.421 -12.443 -7.027 1.00 12.26 46 GLN B N 1
ATOM 2081 C CA . GLN B 1 63 ? 8.341 -11.539 -7.394 1.00 13.75 46 GLN B CA 1
ATOM 2082 C C . GLN B 1 63 ? 7.962 -11.680 -8.869 1.00 13.84 46 GLN B C 1
ATOM 2083 O O . GLN B 1 63 ? 6.792 -11.496 -9.228 1.00 16.71 46 GLN B O 1
ATOM 2089 N N . ALA B 1 64 ? 8.924 -12.020 -9.736 1.00 13.47 47 ALA B N 1
ATOM 2090 C CA . ALA B 1 64 ? 8.659 -12.148 -11.164 1.00 14.34 47 ALA B CA 1
ATOM 2091 C C . ALA B 1 64 ? 8.014 -13.480 -11.526 1.00 13.54 47 ALA B C 1
ATOM 2092 O O . ALA B 1 64 ? 7.629 -13.671 -12.684 1.00 16.68 47 ALA B O 1
ATOM 2094 N N . GLY B 1 65 ? 7.896 -14.399 -10.570 1.00 15.52 48 GLY B N 1
ATOM 2095 C CA . GLY B 1 65 ? 7.237 -15.674 -10.785 1.00 16.60 48 GLY B CA 1
ATOM 2096 C C . GLY B 1 65 ? 8.155 -16.874 -10.847 1.00 16.19 48 GLY B C 1
ATOM 2097 O O . GLY B 1 65 ? 7.673 -17.981 -11.129 1.00 16.78 48 GLY B O 1
ATOM 2098 N N . ALA B 1 66 ? 9.457 -16.707 -10.628 1.00 16.03 49 ALA B N 1
ATOM 2099 C CA . ALA B 1 66 ? 10.334 -17.875 -10.624 1.00 15.19 49 ALA B CA 1
ATOM 2100 C C . ALA B 1 66 ? 9.976 -18.783 -9.455 1.00 11.60 49 ALA B C 1
ATOM 2101 O O . ALA B 1 66 ? 9.569 -18.324 -8.390 1.00 16.18 49 ALA B O 1
ATOM 2103 N N . LYS B 1 67 ? 10.133 -20.096 -9.664 1.00 13.38 50 LYS B N 1
ATOM 2104 C CA . LYS B 1 67 ? 9.724 -21.072 -8.665 1.00 15.02 50 LYS B CA 1
ATOM 2105 C C . LYS B 1 67 ? 10.873 -21.718 -7.913 1.00 15.26 50 LYS B C 1
ATOM 2106 O O . LYS B 1 67 ? 10.616 -22.416 -6.928 1.00 13.65 50 LYS B O 1
ATOM 2112 N N . ALA B 1 68 ? 12.120 -21.522 -8.335 1.00 13.58 51 ALA B N 1
ATOM 2113 C CA . ALA B 1 68 ? 13.241 -22.040 -7.561 1.00 13.09 51 ALA B CA 1
ATOM 2114 C C . ALA B 1 68 ? 14.517 -21.327 -7.976 1.00 12.57 51 ALA B C 1
ATOM 2115 O O . ALA B 1 68 ? 14.589 -20.707 -9.044 1.00 11.79 51 ALA B O 1
ATOM 2117 N N . LEU B 1 69 ? 15.525 -21.429 -7.116 1.00 11.56 52 LEU B N 1
ATOM 2118 C CA . LEU B 1 69 ? 16.800 -20.760 -7.321 1.00 8.89 52 LEU B CA 1
ATOM 2119 C C . LEU B 1 69 ? 17.936 -21.755 -7.163 1.00 10.51 52 LEU B C 1
ATOM 2120 O O . LEU B 1 69 ? 17.789 -22.761 -6.473 1.00 13.32 52 LEU B O 1
ATOM 2125 N N . ARG B 1 70 ? 19.081 -21.451 -7.787 1.00 11.31 53 ARG B N 1
ATOM 2126 C CA . ARG B 1 70 ? 20.363 -22.027 -7.385 1.00 9.93 53 ARG B CA 1
ATOM 2127 C C . ARG B 1 70 ? 21.212 -20.915 -6.779 1.00 11.33 53 ARG B C 1
ATOM 2128 O O . ARG B 1 70 ? 21.399 -19.859 -7.400 1.00 11.26 53 ARG B O 1
ATOM 2148 N N . ILE B 1 71 ? 21.728 -21.160 -5.583 1.00 11.56 54 ILE B N 1
ATOM 2149 C CA . ILE B 1 71 ? 22.504 -20.168 -4.845 1.00 12.81 54 ILE B CA 1
ATOM 2150 C C . ILE B 1 71 ? 23.813 -20.821 -4.429 1.00 12.37 54 ILE B C 1
ATOM 2151 O O . ILE B 1 71 ? 23.835 -21.991 -4.030 1.00 12.87 54 ILE B O 1
ATOM 2156 N N . GLU B 1 72 ? 24.907 -20.078 -4.537 1.00 11.67 55 GLU B N 1
ATOM 2157 C CA . GLU B 1 72 ? 26.229 -20.585 -4.191 1.00 9.72 55 GLU B CA 1
ATOM 2158 C C . GLU B 1 72 ? 26.720 -19.918 -2.911 1.00 11.97 55 GLU B C 1
ATOM 2159 O O . GLU B 1 72 ? 26.627 -18.695 -2.766 1.00 15.05 55 GLU B O 1
ATOM 2165 N N . GLY B 1 73 ? 27.264 -20.716 -1.997 1.00 9.93 56 GLY B N 1
ATOM 2166 C CA . GLY B 1 73 ? 27.799 -20.152 -0.768 1.00 15.26 56 GLY B CA 1
ATOM 2167 C C . GLY B 1 73 ? 26.862 -20.285 0.415 1.00 12.96 56 GLY B C 1
ATOM 2168 O O . GLY B 1 73 ? 25.681 -19.949 0.310 1.00 13.77 56 GLY B O 1
ATOM 2169 N N . VAL B 1 74 ? 27.379 -20.766 1.550 1.00 13.01 57 VAL B N 1
ATOM 2170 C CA . VAL B 1 74 ? 26.532 -21.022 2.710 1.00 12.24 57 VAL B CA 1
ATOM 2171 C C . VAL B 1 74 ? 25.903 -19.724 3.205 1.00 14.24 57 VAL B C 1
ATOM 2172 O O . VAL B 1 74 ? 24.697 -19.658 3.452 1.00 13.93 57 VAL B O 1
ATOM 2176 N N . SER B 1 75 ? 26.702 -18.663 3.318 1.00 15.14 58 SER B N 1
ATOM 2177 C CA . SER B 1 75 ? 26.154 -17.396 3.796 1.00 13.32 58 SER B CA 1
ATOM 2178 C C . SER B 1 75 ? 25.085 -16.861 2.845 1.00 16.82 58 SER B C 1
ATOM 2179 O O . SER B 1 75 ? 24.059 -16.319 3.289 1.00 16.21 58 SER B O 1
ATOM 2182 N N . ASN B 1 76 ? 25.305 -17.007 1.535 1.00 14.67 59 ASN B N 1
ATOM 2183 C CA . ASN B 1 76 ? 24.307 -16.571 0.555 1.00 13.00 59 ASN B CA 1
ATOM 2184 C C . ASN B 1 76 ? 23.040 -17.412 0.662 1.00 14.08 59 ASN B C 1
ATOM 2185 O O . ASN B 1 76 ? 21.930 -16.879 0.611 1.00 13.06 59 ASN B O 1
ATOM 2190 N N . VAL B 1 77 ? 23.176 -18.736 0.803 1.00 10.14 60 VAL B N 1
ATOM 2191 C CA . VAL B 1 77 ? 21.979 -19.552 0.981 1.00 11.83 60 VAL B CA 1
ATOM 2192 C C . VAL B 1 77 ? 21.198 -19.106 2.208 1.00 14.43 60 VAL B C 1
ATOM 2193 O O . VAL B 1 77 ? 19.964 -19.004 2.168 1.00 14.24 60 VAL B O 1
ATOM 2197 N N . ALA B 1 78 ? 21.900 -18.833 3.317 1.00 13.07 61 ALA B N 1
ATOM 2198 C CA . ALA B 1 78 ? 21.226 -18.415 4.542 1.00 14.59 61 ALA B CA 1
ATOM 2199 C C . ALA B 1 78 ? 20.494 -17.101 4.327 1.00 15.55 61 ALA B C 1
ATOM 2200 O O . ALA B 1 78 ? 19.342 -16.948 4.742 1.00 13.69 61 ALA B O 1
ATOM 2202 N N . ALA B 1 79 ? 21.146 -16.152 3.661 1.00 12.21 62 ALA B N 1
ATOM 2203 C CA . ALA B 1 79 ? 20.527 -14.839 3.480 1.00 12.35 62 ALA B CA 1
ATOM 2204 C C . ALA B 1 79 ? 19.347 -14.914 2.520 1.00 15.73 62 ALA B C 1
ATOM 2205 O O . ALA B 1 79 ? 18.313 -14.260 2.731 1.00 14.15 62 ALA B O 1
ATOM 2207 N N . VAL B 1 80 ? 19.478 -15.707 1.457 1.00 11.84 63 VAL B N 1
ATOM 2208 C CA . VAL B 1 80 ? 18.394 -15.812 0.492 1.00 12.43 63 VAL B CA 1
ATOM 2209 C C . VAL B 1 80 ? 17.211 -16.562 1.083 1.00 12.24 63 VAL B C 1
ATOM 2210 O O . VAL B 1 80 ? 16.055 -16.183 0.867 1.00 14.06 63 VAL B O 1
ATOM 2214 N N . SER B 1 81 ? 17.468 -17.666 1.795 1.00 13.76 64 SER B N 1
ATOM 2215 C CA . SER B 1 81 ? 16.357 -18.446 2.325 1.00 12.57 64 SER B CA 1
ATOM 2216 C C . SER B 1 81 ? 15.586 -17.656 3.376 1.00 15.14 64 SER B C 1
ATOM 2217 O O . SER B 1 81 ? 14.401 -17.923 3.586 1.00 17.86 64 SER B O 1
ATOM 2220 N N . ALA B 1 82 ? 16.229 -16.670 4.002 1.00 13.69 65 ALA B N 1
ATOM 2221 C CA . ALA B 1 82 ? 15.541 -15.798 4.946 1.00 16.27 65 ALA B CA 1
ATOM 2222 C C . ALA B 1 82 ? 14.652 -14.785 4.240 1.00 15.46 65 ALA B C 1
ATOM 2223 O O . ALA B 1 82 ? 13.700 -14.277 4.848 1.00 14.32 65 ALA B O 1
ATOM 2225 N N . ALA B 1 83 ? 14.932 -14.502 2.975 1.00 14.69 66 ALA B N 1
ATOM 2226 C CA . ALA B 1 83 ? 14.251 -13.433 2.252 1.00 13.06 66 ALA B CA 1
ATOM 2227 C C . ALA B 1 83 ? 13.148 -13.923 1.324 1.00 15.84 66 ALA B C 1
ATOM 2228 O O . ALA B 1 83 ? 12.262 -13.129 0.988 1.00 17.56 66 ALA B O 1
ATOM 2230 N N . VAL B 1 84 ? 13.181 -15.187 0.875 1.00 12.18 67 VAL B N 1
ATOM 2231 C CA . VAL B 1 84 ? 12.227 -15.689 -0.105 1.00 12.37 67 VAL B CA 1
ATOM 2232 C C . VAL B 1 84 ? 11.634 -16.994 0.399 1.00 16.58 67 VAL B C 1
ATOM 2233 O O . VAL B 1 84 ? 12.165 -17.629 1.303 1.00 16.10 67 VAL B O 1
ATOM 2237 N N . THR B 1 85 ? 10.546 -17.412 -0.249 1.00 14.19 68 THR B N 1
ATOM 2238 C CA A THR B 1 85 ? 9.819 -18.649 0.043 0.58 18.54 68 THR B CA 1
ATOM 2239 C CA B THR B 1 85 ? 9.945 -18.680 0.123 0.42 18.52 68 THR B CA 1
ATOM 2240 C C . THR B 1 85 ? 10.209 -19.799 -0.871 1.00 18.15 68 THR B C 1
ATOM 2241 O O . THR B 1 85 ? 10.150 -20.964 -0.466 1.00 16.58 68 THR B O 1
ATOM 2248 N N . ILE B 1 86 ? 10.559 -19.491 -2.117 1.00 13.18 69 ILE B N 1
ATOM 2249 C CA . ILE B 1 86 ? 10.801 -20.531 -3.123 1.00 13.49 69 ILE B CA 1
ATOM 2250 C C . ILE B 1 86 ? 12.022 -21.368 -2.761 1.00 15.77 69 ILE B C 1
ATOM 2251 O O . ILE B 1 86 ? 12.955 -20.879 -2.107 1.00 14.33 69 ILE B O 1
ATOM 2256 N N . PRO B 1 87 ? 12.047 -22.630 -3.167 1.00 12.20 70 PRO B N 1
ATOM 2257 C CA . PRO B 1 87 ? 13.121 -23.533 -2.741 1.00 14.94 70 PRO B CA 1
ATOM 2258 C C . PRO B 1 87 ? 14.452 -23.202 -3.388 1.00 13.61 70 PRO B C 1
ATOM 2259 O O . PRO B 1 87 ? 14.525 -22.745 -4.538 1.00 11.91 70 PRO B O 1
ATOM 2263 N N . ILE B 1 88 ? 15.517 -23.477 -2.630 1.00 11.66 71 ILE B N 1
ATOM 2264 C CA . ILE B 1 88 ? 16.885 -23.164 -3.023 1.00 11.82 71 ILE B CA 1
ATOM 2265 C C . ILE B 1 88 ? 17.628 -24.465 -3.279 1.00 13.12 71 ILE B C 1
ATOM 2266 O O . ILE B 1 88 ? 17.614 -25.374 -2.433 1.00 14.31 71 ILE B O 1
ATOM 2271 N N . ILE B 1 89 ? 18.253 -24.553 -4.446 1.00 11.51 72 ILE B N 1
ATOM 2272 C CA . ILE B 1 89 ? 19.264 -25.564 -4.740 1.00 12.66 72 ILE B CA 1
ATOM 2273 C C . ILE B 1 89 ? 20.599 -24.948 -4.334 1.00 12.44 72 ILE B C 1
ATOM 2274 O O . ILE B 1 89 ? 21.058 -23.991 -4.959 1.00 11.63 72 ILE B O 1
ATOM 2279 N N . GLY B 1 90 ? 21.218 -25.477 -3.284 1.00 11.98 73 GLY B N 1
ATOM 2280 C CA . GLY B 1 90 ? 22.423 -24.879 -2.721 1.00 13.18 73 GLY B CA 1
ATOM 2281 C C . GLY B 1 90 ? 23.680 -25.629 -3.132 1.00 11.55 73 GLY B C 1
ATOM 2282 O O . GLY B 1 90 ? 23.688 -26.852 -3.196 1.00 10.48 73 GLY B O 1
ATOM 2283 N N . ILE B 1 91 ? 24.746 -24.868 -3.402 1.00 10.68 74 ILE B N 1
ATOM 2284 C CA . ILE B 1 91 ? 26.065 -25.421 -3.683 1.00 12.89 74 ILE B CA 1
ATOM 2285 C C . ILE B 1 91 ? 27.082 -24.557 -2.957 1.00 15.54 74 ILE B C 1
ATOM 2286 O O . ILE B 1 91 ? 26.771 -23.457 -2.512 1.00 11.63 74 ILE B O 1
ATOM 2291 N N . VAL B 1 92 ? 28.294 -25.088 -2.802 1.00 10.11 75 VAL B N 1
ATOM 2292 C CA . VAL B 1 92 ? 29.461 -24.286 -2.435 1.00 12.05 75 VAL B CA 1
ATOM 2293 C C . VAL B 1 92 ? 30.541 -24.570 -3.474 1.00 14.51 75 VAL B C 1
ATOM 2294 O O . VAL B 1 92 ? 30.905 -25.732 -3.679 1.00 15.41 75 VAL B O 1
ATOM 2298 N N . LYS B 1 93 ? 31.038 -23.531 -4.148 1.00 12.53 76 LYS B N 1
ATOM 2299 C CA . LYS B 1 93 ? 32.044 -23.713 -5.198 1.00 11.56 76 LYS B CA 1
ATOM 2300 C C . LYS B 1 93 ? 33.424 -23.397 -4.637 1.00 17.40 76 LYS B C 1
ATOM 2301 O O . LYS B 1 93 ? 33.650 -22.295 -4.125 1.00 15.27 76 LYS B O 1
ATOM 2319 N N . ARG B 1 94 ? 34.344 -24.362 -4.724 1.00 14.43 77 ARG B N 1
ATOM 2320 C CA . ARG B 1 94 ? 35.709 -24.160 -4.251 1.00 15.17 77 ARG B CA 1
ATOM 2321 C C . ARG B 1 94 ? 36.704 -24.630 -5.302 1.00 18.02 77 ARG B C 1
ATOM 2322 O O . ARG B 1 94 ? 36.609 -25.762 -5.781 1.00 17.39 77 ARG B O 1
ATOM 2330 N N . ASP B 1 95 ? 37.675 -23.780 -5.639 1.00 15.37 78 ASP B N 1
ATOM 2331 C CA . ASP B 1 95 ? 38.801 -24.210 -6.465 1.00 18.75 78 ASP B CA 1
ATOM 2332 C C . ASP B 1 95 ? 39.868 -24.770 -5.537 1.00 19.98 78 ASP B C 1
ATOM 2333 O O . ASP B 1 95 ? 40.456 -24.034 -4.739 1.00 22.60 78 ASP B O 1
ATOM 2338 N N . LEU B 1 96 ? 40.115 -26.111 -5.631 1.00 16.94 79 LEU B N 1
ATOM 2339 C CA . LEU B 1 96 ? 40.991 -26.825 -4.727 1.00 18.06 79 LEU B CA 1
ATOM 2340 C C . LEU B 1 96 ? 42.341 -27.069 -5.383 1.00 22.45 79 LEU B C 1
ATOM 2341 O O . LEU B 1 96 ? 42.424 -27.245 -6.600 1.00 23.49 79 LEU B O 1
ATOM 2346 N N . PRO B 1 97 ? 43.422 -27.078 -4.608 1.00 22.87 80 PRO B N 1
ATOM 2347 C CA . PRO B 1 97 ? 44.737 -27.259 -5.235 1.00 24.88 80 PRO B CA 1
ATOM 2348 C C . PRO B 1 97 ? 44.969 -28.668 -5.743 1.00 28.00 80 PRO B C 1
ATOM 2349 O O . PRO B 1 97 ? 45.705 -28.833 -6.724 1.00 30.34 80 PRO B O 1
ATOM 2353 N N . ASP B 1 98 ? 44.347 -29.682 -5.129 1.00 22.95 81 ASP B N 1
ATOM 2354 C CA . ASP B 1 98 ? 44.636 -31.085 -5.423 1.00 31.22 81 ASP B CA 1
ATOM 2355 C C . ASP B 1 98 ? 43.496 -31.802 -6.150 1.00 31.98 81 ASP B C 1
ATOM 2356 O O . ASP B 1 98 ? 43.471 -33.039 -6.172 1.00 34.07 81 ASP B O 1
ATOM 2361 N N . SER B 1 99 ? 42.554 -31.064 -6.756 1.00 23.73 82 SER B N 1
ATOM 2362 C CA . SER B 1 99 ? 41.401 -31.710 -7.382 1.00 20.79 82 SER B CA 1
ATOM 2363 C C . SER B 1 99 ? 40.703 -30.751 -8.326 1.00 22.99 82 SER B C 1
ATOM 2364 O O . SER B 1 99 ? 40.604 -29.560 -8.003 1.00 20.62 82 SER B O 1
ATOM 2367 N N . PRO B 1 100 ? 40.187 -31.218 -9.470 1.00 16.97 83 PRO B N 1
ATOM 2368 C CA . PRO B 1 100 ? 39.395 -30.341 -10.342 1.00 18.09 83 PRO B CA 1
ATOM 2369 C C . PRO B 1 100 ? 37.939 -30.201 -9.919 1.00 16.09 83 PRO B C 1
ATOM 2370 O O . PRO B 1 100 ? 37.208 -29.416 -10.542 1.00 18.86 83 PRO B O 1
ATOM 2374 N N . VAL B 1 101 ? 37.495 -30.958 -8.915 1.00 18.01 84 VAL B N 1
ATOM 2375 C CA . VAL B 1 101 ? 36.114 -30.885 -8.456 1.00 13.61 84 VAL B CA 1
ATOM 2376 C C . VAL B 1 101 ? 35.915 -29.595 -7.680 1.00 14.53 84 VAL B C 1
ATOM 2377 O O . VAL B 1 101 ? 36.668 -29.302 -6.746 1.00 17.73 84 VAL B O 1
ATOM 2381 N N . ARG B 1 102 ? 34.893 -28.835 -8.055 1.00 14.05 85 ARG B N 1
ATOM 2382 C CA . ARG B 1 102 ? 34.587 -27.562 -7.413 1.00 13.42 85 ARG B CA 1
ATOM 2383 C C . ARG B 1 102 ? 33.249 -27.531 -6.688 1.00 15.98 85 ARG B C 1
ATOM 2384 O O . ARG B 1 102 ? 33.122 -26.802 -5.701 1.00 14.52 85 ARG B O 1
ATOM 2392 N N . ILE B 1 103 ? 32.234 -28.250 -7.161 1.00 14.14 86 ILE B N 1
ATOM 2393 C CA . ILE B 1 103 ? 30.879 -28.051 -6.651 1.00 13.47 86 ILE B CA 1
ATOM 2394 C C . ILE B 1 103 ? 30.659 -28.933 -5.423 1.00 12.73 86 ILE B C 1
ATOM 2395 O O . ILE B 1 103 ? 30.551 -30.160 -5.534 1.00 14.89 86 ILE B O 1
ATOM 2400 N N . THR B 1 104 ? 30.574 -28.280 -4.261 1.00 11.46 87 THR B N 1
ATOM 2401 C CA . THR B 1 104 ? 30.251 -28.900 -2.977 1.00 12.15 87 THR B CA 1
ATOM 2402 C C . THR B 1 104 ? 31.151 -30.093 -2.653 1.00 14.44 87 THR B C 1
ATOM 2403 O O . THR B 1 104 ? 30.667 -31.219 -2.502 1.00 14.20 87 THR B O 1
ATOM 2407 N N . PRO B 1 105 ? 32.458 -29.871 -2.481 1.00 13.41 88 PRO B N 1
ATOM 2408 C CA . PRO B 1 105 ? 33.396 -31.003 -2.408 1.00 17.06 88 PRO B CA 1
ATOM 2409 C C . PRO B 1 105 ? 33.491 -31.684 -1.055 1.00 17.91 88 PRO B C 1
ATOM 2410 O O . PRO B 1 105 ? 34.055 -32.790 -1.001 1.00 16.07 88 PRO B O 1
ATOM 2414 N N . PHE B 1 106 ? 32.977 -31.091 0.032 1.00 14.36 89 PHE B N 1
ATOM 2415 C CA . PHE B 1 106 ? 33.173 -31.626 1.379 1.00 15.21 89 PHE B CA 1
ATOM 2416 C C . PHE B 1 106 ? 31.856 -31.882 2.094 1.00 15.54 89 PHE B C 1
ATOM 2417 O O . PHE B 1 106 ? 30.875 -31.151 1.921 1.00 15.72 89 PHE B O 1
ATOM 2425 N N . VAL B 1 107 ? 31.855 -32.909 2.950 1.00 15.21 90 VAL B N 1
ATOM 2426 C CA . VAL B 1 107 ? 30.686 -33.135 3.791 1.00 13.56 90 VAL B CA 1
ATOM 2427 C C . VAL B 1 107 ? 30.382 -31.905 4.639 1.00 16.60 90 VAL B C 1
ATOM 2428 O O . VAL B 1 107 ? 29.211 -31.604 4.908 1.00 16.15 90 VAL B O 1
ATOM 2432 N N . SER B 1 108 ? 31.409 -31.158 5.061 1.00 15.24 91 SER B N 1
ATOM 2433 C CA . SER B 1 108 ? 31.119 -29.965 5.858 1.00 14.56 91 SER B CA 1
ATOM 2434 C C . SER B 1 108 ? 30.361 -28.917 5.051 1.00 13.44 91 SER B C 1
ATOM 2435 O O . SER B 1 108 ? 29.607 -28.124 5.632 1.00 13.77 91 SER B O 1
ATOM 2438 N N . ASP B 1 109 ? 30.557 -28.884 3.730 1.00 14.93 92 ASP B N 1
ATOM 2439 C CA . ASP B 1 109 ? 29.767 -27.971 2.901 1.00 13.28 92 ASP B CA 1
ATOM 2440 C C . ASP B 1 109 ? 28.328 -28.455 2.788 1.00 14.71 92 ASP B C 1
ATOM 2441 O O . ASP B 1 109 ? 27.390 -27.651 2.825 1.00 13.61 92 ASP B O 1
ATOM 2446 N N . VAL B 1 110 ? 28.134 -29.770 2.624 1.00 14.14 93 VAL B N 1
ATOM 2447 C CA . VAL B 1 110 ? 26.785 -30.325 2.649 1.00 12.32 93 VAL B CA 1
ATOM 2448 C C . VAL B 1 110 ? 26.055 -29.895 3.911 1.00 14.86 93 VAL B C 1
ATOM 2449 O O . VAL B 1 110 ? 24.929 -29.385 3.860 1.00 14.53 93 VAL B O 1
ATOM 2453 N N . ASP B 1 111 ? 26.677 -30.123 5.076 1.00 13.24 94 ASP B N 1
ATOM 2454 C CA . ASP B 1 111 ? 26.019 -29.795 6.335 1.00 15.71 94 ASP B CA 1
ATOM 2455 C C . ASP B 1 111 ? 25.757 -28.299 6.449 1.00 14.58 94 ASP B C 1
ATOM 2456 O O . ASP B 1 111 ? 24.698 -27.879 6.931 1.00 15.73 94 ASP B O 1
ATOM 2461 N N . GLY B 1 112 ? 26.712 -27.478 6.023 1.00 17.46 95 GLY B N 1
ATOM 2462 C CA . GLY B 1 112 ? 26.495 -26.040 6.081 1.00 14.30 95 GLY B CA 1
ATOM 2463 C C . GLY B 1 112 ? 25.316 -25.608 5.231 1.00 13.11 95 GLY B C 1
ATOM 2464 O O . GLY B 1 112 ? 24.529 -24.743 5.633 1.00 15.51 95 GLY B O 1
ATOM 2465 N N . LEU B 1 113 ? 25.171 -26.217 4.045 1.00 11.14 96 LEU B N 1
ATOM 2466 C CA . LEU B 1 113 ? 24.089 -25.840 3.140 1.00 12.02 96 LEU B CA 1
ATOM 2467 C C . LEU B 1 113 ? 22.740 -26.269 3.697 1.00 12.07 96 LEU B C 1
ATOM 2468 O O . LEU B 1 113 ? 21.757 -25.526 3.595 1.00 13.28 96 LEU B O 1
ATOM 2473 N N . ALA B 1 114 ? 22.669 -27.475 4.273 1.00 11.52 97 ALA B N 1
ATOM 2474 C CA . ALA B 1 114 ? 21.425 -27.902 4.900 1.00 15.18 97 ALA B CA 1
ATOM 2475 C C . ALA B 1 114 ? 21.049 -26.972 6.043 1.00 13.93 97 ALA B C 1
ATOM 2476 O O . ALA B 1 114 ? 19.901 -26.525 6.147 1.00 17.03 97 ALA B O 1
ATOM 2478 N N . ASN B 1 115 ? 22.012 -26.653 6.910 1.00 15.78 98 ASN B N 1
ATOM 2479 C CA A ASN B 1 115 ? 21.707 -25.786 8.043 0.49 15.91 98 ASN B CA 1
ATOM 2480 C CA B ASN B 1 115 ? 21.710 -25.786 8.043 0.51 15.91 98 ASN B CA 1
ATOM 2481 C C . ASN B 1 115 ? 21.339 -24.383 7.585 1.00 18.17 98 ASN B C 1
ATOM 2482 O O . ASN B 1 115 ? 20.579 -23.688 8.270 1.00 19.43 98 ASN B O 1
ATOM 2491 N N . ALA B 1 116 ? 21.856 -23.953 6.436 1.00 14.27 99 ALA B N 1
ATOM 2492 C CA . ALA B 1 116 ? 21.541 -22.625 5.927 1.00 15.45 99 ALA B CA 1
ATOM 2493 C C . ALA B 1 116 ? 20.166 -22.532 5.273 1.00 15.67 99 ALA B C 1
ATOM 2494 O O . ALA B 1 116 ? 19.726 -21.416 4.967 1.00 17.58 99 ALA B O 1
ATOM 2496 N N . GLY B 1 117 ? 19.482 -23.650 5.043 1.00 15.70 100 GLY B N 1
ATOM 2497 C CA . GLY B 1 117 ? 18.148 -23.630 4.477 1.00 15.90 100 GLY B CA 1
ATOM 2498 C C . GLY B 1 117 ? 17.981 -24.135 3.045 1.00 15.83 100 GLY B C 1
ATOM 2499 O O . GLY B 1 117 ? 16.908 -23.929 2.460 1.00 17.12 100 GLY B O 1
ATOM 2500 N N . ALA B 1 118 ? 18.981 -24.792 2.461 1.00 13.50 101 ALA B N 1
ATOM 2501 C CA . ALA B 1 118 ? 18.802 -25.372 1.133 1.00 15.26 101 ALA B CA 1
ATOM 2502 C C . ALA B 1 118 ? 17.697 -26.421 1.157 1.00 15.90 101 ALA B C 1
ATOM 2503 O O . ALA B 1 118 ? 17.548 -27.156 2.134 1.00 15.73 101 ALA B O 1
ATOM 2505 N N . THR B 1 119 ? 16.915 -26.487 0.076 1.00 11.34 102 THR B N 1
ATOM 2506 C CA . THR B 1 119 ? 15.961 -27.587 -0.078 1.00 12.19 102 THR B CA 1
ATOM 2507 C C . THR B 1 119 ? 16.584 -28.736 -0.847 1.00 15.18 102 THR B C 1
ATOM 2508 O O . THR B 1 119 ? 16.339 -29.909 -0.545 1.00 16.31 102 THR B O 1
ATOM 2512 N N . VAL B 1 120 ? 17.408 -28.398 -1.823 1.00 11.57 103 VAL B N 1
ATOM 2513 C CA . VAL B 1 120 ? 18.176 -29.357 -2.607 1.00 13.61 103 VAL B CA 1
ATOM 2514 C C . VAL B 1 120 ? 19.637 -29.002 -2.426 1.00 15.73 103 VAL B C 1
ATOM 2515 O O . VAL B 1 120 ? 19.987 -27.821 -2.379 1.00 14.53 103 VAL B O 1
ATOM 2519 N N . ILE B 1 121 ? 20.497 -30.003 -2.355 1.00 10.47 104 ILE B N 1
ATOM 2520 C CA . ILE B 1 121 ? 21.937 -29.762 -2.336 1.00 12.70 104 ILE B CA 1
ATOM 2521 C C . ILE B 1 121 ? 22.527 -30.413 -3.586 1.00 13.43 104 ILE B C 1
ATOM 2522 O O . ILE B 1 121 ? 22.345 -31.616 -3.810 1.00 14.52 104 ILE B O 1
ATOM 2527 N N . ALA B 1 122 ? 23.175 -29.613 -4.433 1.00 11.26 105 ALA B N 1
ATOM 2528 C CA . ALA B 1 122 ? 23.807 -30.135 -5.640 1.00 9.85 105 ALA B CA 1
ATOM 2529 C C . ALA B 1 122 ? 25.297 -30.357 -5.405 1.00 11.50 105 ALA B C 1
ATOM 2530 O O . ALA B 1 122 ? 25.923 -29.679 -4.585 1.00 13.79 105 ALA B O 1
ATOM 2532 N N . PHE B 1 123 ? 25.854 -31.352 -6.107 1.00 12.71 106 PHE B N 1
ATOM 2533 C CA . PHE B 1 123 ? 27.254 -31.710 -5.930 1.00 10.39 106 PHE B CA 1
ATOM 2534 C C . PHE B 1 123 ? 27.827 -32.286 -7.225 1.00 13.11 106 PHE B C 1
ATOM 2535 O O . PHE B 1 123 ? 27.113 -32.895 -8.031 1.00 12.03 106 PHE B O 1
ATOM 2543 N N . ASP B 1 124 ? 29.130 -32.093 -7.405 1.00 15.39 107 ASP B N 1
ATOM 2544 C CA . ASP B 1 124 ? 29.866 -32.698 -8.518 1.00 17.50 107 ASP B CA 1
ATOM 2545 C C . ASP B 1 124 ? 29.769 -34.219 -8.451 1.00 14.84 107 ASP B C 1
ATOM 2546 O O . ASP B 1 124 ? 30.218 -34.831 -7.481 1.00 14.80 107 ASP B O 1
ATOM 2551 N N . ALA B 1 125 ? 29.193 -34.833 -9.490 1.00 12.95 108 ALA B N 1
ATOM 2552 C CA . ALA B 1 125 ? 29.012 -36.281 -9.514 1.00 17.93 108 ALA B CA 1
ATOM 2553 C C . ALA B 1 125 ? 29.972 -36.961 -10.481 1.00 19.92 108 ALA B C 1
ATOM 2554 O O . ALA B 1 125 ? 29.743 -38.115 -10.878 1.00 19.40 108 ALA B O 1
ATOM 2556 N N . THR B 1 126 ? 31.031 -36.267 -10.884 1.00 18.62 109 THR B N 1
ATOM 2557 C CA . THR B 1 126 ? 31.991 -36.855 -11.804 1.00 17.75 109 THR B CA 1
ATOM 2558 C C . THR B 1 126 ? 32.884 -37.851 -11.077 1.00 18.68 109 THR B C 1
ATOM 2559 O O . THR B 1 126 ? 32.983 -37.865 -9.847 1.00 18.51 109 THR B O 1
ATOM 2563 N N . ASN B 1 127 ? 33.518 -38.725 -11.852 1.00 19.27 110 ASN B N 1
ATOM 2564 C CA . ASN B 1 127 ? 34.437 -39.702 -11.278 1.00 17.30 110 ASN B CA 1
ATOM 2565 C C . ASN B 1 127 ? 35.879 -39.224 -11.434 1.00 21.94 110 ASN B C 1
ATOM 2566 O O . ASN B 1 127 ? 36.722 -39.876 -12.038 1.00 28.16 110 ASN B O 1
ATOM 2571 N N . ARG B 1 128 ? 36.152 -38.043 -10.889 1.00 18.61 111 ARG B N 1
ATOM 2572 C CA . ARG B 1 128 ? 37.477 -37.441 -10.951 1.00 25.45 111 ARG B CA 1
ATOM 2573 C C . ARG B 1 128 ? 38.146 -37.491 -9.580 1.00 22.05 111 ARG B C 1
ATOM 2574 O O . ARG B 1 128 ? 37.523 -37.817 -8.564 1.00 17.94 111 ARG B O 1
ATOM 2582 N N . THR B 1 129 ? 39.445 -37.190 -9.556 1.00 21.88 112 THR B N 1
ATOM 2583 C CA . THR B 1 129 ? 40.156 -37.137 -8.282 1.00 21.14 112 THR B CA 1
ATOM 2584 C C . THR B 1 129 ? 39.519 -36.073 -7.395 1.00 19.46 112 THR B C 1
ATOM 2585 O O . THR B 1 129 ? 39.279 -34.953 -7.850 1.00 22.17 112 THR B O 1
ATOM 2589 N N . ARG B 1 130 ? 39.246 -36.424 -6.139 1.00 23.34 113 ARG B N 1
ATOM 2590 C CA . ARG B 1 130 ? 38.425 -35.567 -5.292 1.00 23.77 113 ARG B CA 1
ATOM 2591 C C . ARG B 1 130 ? 38.732 -35.851 -3.830 1.00 24.87 113 ARG B C 1
ATOM 2592 O O . ARG B 1 130 ? 39.168 -36.958 -3.490 1.00 22.42 113 ARG B O 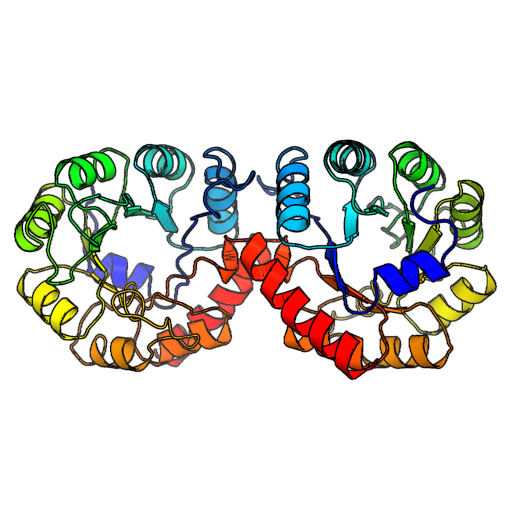1
ATOM 2600 N N . PRO B 1 131 ? 38.525 -34.876 -2.940 1.00 22.24 114 PRO B N 1
ATOM 2601 C CA . PRO B 1 131 ? 38.896 -35.077 -1.533 1.00 20.16 114 PRO B CA 1
ATOM 2602 C C . PRO B 1 131 ? 37.935 -35.959 -0.748 1.00 20.35 114 PRO B C 1
ATOM 2603 O O . PRO B 1 131 ? 38.323 -36.481 0.305 1.00 25.33 114 PRO B O 1
ATOM 2607 N N . GLU B 1 132 ? 36.700 -36.132 -1.211 1.00 21.91 115 GLU B N 1
ATOM 2608 C CA . GLU B 1 132 ? 35.750 -37.049 -0.600 1.00 18.18 115 GLU B CA 1
ATOM 2609 C C . GLU B 1 132 ? 35.012 -37.759 -1.727 1.00 17.56 115 GLU B C 1
ATOM 2610 O O . GLU B 1 132 ? 34.744 -37.160 -2.777 1.00 19.13 115 GLU B O 1
ATOM 2616 N N . SER B 1 133 ? 34.703 -39.035 -1.516 1.00 20.17 116 SER B N 1
ATOM 2617 C CA . SER B 1 133 ? 34.074 -39.812 -2.573 1.00 21.21 116 SER B CA 1
ATOM 2618 C C . SER B 1 133 ? 32.699 -39.248 -2.908 1.00 20.34 116 SER B C 1
ATOM 2619 O O . SER B 1 133 ? 31.994 -38.714 -2.044 1.00 18.40 116 SER B O 1
ATOM 2622 N N . ARG B 1 134 ? 32.302 -39.396 -4.175 1.00 20.85 117 ARG B N 1
ATOM 2623 C CA . ARG B 1 134 ? 30.960 -38.962 -4.545 1.00 18.94 117 ARG B CA 1
ATOM 2624 C C . ARG B 1 134 ? 29.895 -39.765 -3.801 1.00 21.66 117 ARG B C 1
ATOM 2625 O O . ARG B 1 134 ? 28.855 -39.213 -3.419 1.00 16.01 117 ARG B O 1
ATOM 2633 N N . GLU B 1 135 ? 30.145 -41.052 -3.528 1.00 20.00 118 GLU B N 1
ATOM 2634 C CA . GLU B 1 135 ? 29.215 -41.788 -2.675 1.00 18.29 118 GLU B CA 1
ATOM 2635 C C . GLU B 1 135 ? 29.041 -41.113 -1.319 1.00 19.21 118 GLU B C 1
ATOM 2636 O O . GLU B 1 135 ? 27.920 -41.013 -0.807 1.00 19.72 118 GLU B O 1
ATOM 2642 N N . ARG B 1 136 ? 30.144 -40.675 -0.702 1.00 18.41 119 ARG B N 1
ATOM 2643 C CA . ARG B 1 136 ? 30.055 -40.121 0.643 1.00 19.24 119 ARG B CA 1
ATOM 2644 C C . ARG B 1 136 ? 29.343 -38.773 0.644 1.00 16.69 119 ARG B C 1
ATOM 2645 O O . ARG B 1 136 ? 28.611 -38.451 1.588 1.00 19.06 119 ARG B O 1
ATOM 2653 N N . ILE B 1 137 ? 29.548 -37.974 -0.402 1.00 19.62 120 ILE B N 1
ATOM 2654 C CA . ILE B 1 137 ? 28.835 -36.702 -0.506 1.00 16.18 120 ILE B CA 1
ATOM 2655 C C . ILE B 1 137 ? 27.343 -36.949 -0.660 1.00 14.74 120 ILE B C 1
ATOM 2656 O O . ILE B 1 137 ? 26.521 -36.354 0.045 1.00 16.92 120 ILE B O 1
ATOM 2661 N N . ALA B 1 138 ? 26.972 -37.848 -1.576 1.00 16.36 121 ALA B N 1
ATOM 2662 C CA . ALA B 1 138 ? 25.560 -38.154 -1.769 1.00 17.89 121 ALA B CA 1
ATOM 2663 C C . ALA B 1 138 ? 24.925 -38.674 -0.486 1.00 18.71 121 ALA B C 1
ATOM 2664 O O . ALA B 1 138 ? 23.799 -38.299 -0.142 1.00 14.56 121 ALA B O 1
ATOM 2666 N N . GLN B 1 139 ? 25.622 -39.561 0.232 1.00 18.28 122 GLN B N 1
ATOM 2667 C CA . GLN B 1 139 ? 25.064 -40.070 1.478 1.00 21.76 122 GLN B CA 1
ATOM 2668 C C . GLN B 1 139 ? 24.930 -38.961 2.509 1.00 17.01 122 GLN B C 1
ATOM 2669 O O . GLN B 1 139 ? 23.954 -38.921 3.264 1.00 18.29 122 GLN B O 1
ATOM 2675 N N . ALA B 1 140 ? 25.891 -38.036 2.548 1.00 17.95 123 ALA B N 1
ATOM 2676 C CA . ALA B 1 140 ? 25.786 -36.934 3.495 1.00 19.02 123 ALA B CA 1
ATOM 2677 C C . ALA B 1 140 ? 24.550 -36.089 3.211 1.00 16.74 123 ALA B C 1
ATOM 2678 O O . ALA B 1 140 ? 23.856 -35.647 4.134 1.00 17.37 123 ALA B O 1
ATOM 2680 N N . ILE B 1 141 ? 24.261 -35.848 1.933 1.00 17.91 124 ILE B N 1
ATOM 2681 C CA . ILE B 1 141 ? 23.056 -35.102 1.587 1.00 15.51 124 ILE B CA 1
ATOM 2682 C C . ILE B 1 141 ? 21.819 -35.866 2.044 1.00 14.32 124 ILE B C 1
ATOM 2683 O O . ILE B 1 141 ? 20.918 -35.308 2.675 1.00 15.84 124 ILE B O 1
ATOM 2688 N N . LYS B 1 142 ? 21.758 -37.160 1.731 1.00 17.37 125 LYS B N 1
ATOM 2689 C CA . LYS B 1 142 ? 20.629 -37.959 2.187 1.00 21.94 125 LYS B CA 1
ATOM 2690 C C . LYS B 1 142 ? 20.436 -37.821 3.697 1.00 18.90 125 LYS B C 1
ATOM 2691 O O . LYS B 1 142 ? 19.309 -37.646 4.174 1.00 21.55 125 LYS B O 1
ATOM 2697 N N . ASN B 1 143 ? 21.534 -37.829 4.462 1.00 22.57 126 ASN B N 1
ATOM 2698 C CA . ASN B 1 143 ? 21.430 -37.747 5.921 1.00 23.77 126 ASN B CA 1
ATOM 2699 C C . ASN B 1 143 ? 20.834 -36.423 6.402 1.00 25.48 126 ASN B C 1
ATOM 2700 O O . ASN B 1 143 ? 20.235 -36.380 7.482 1.00 25.32 126 ASN B O 1
ATOM 2705 N N . THR B 1 144 ? 21.000 -35.326 5.646 1.00 18.67 127 THR B N 1
ATOM 2706 C CA . THR B 1 144 ? 20.436 -34.052 6.077 1.00 19.35 127 THR B CA 1
ATOM 2707 C C . THR B 1 144 ? 18.926 -33.977 5.886 1.00 19.75 127 THR B C 1
ATOM 2708 O O . THR B 1 144 ? 18.286 -33.097 6.470 1.00 23.54 127 THR B O 1
ATOM 2712 N N . GLY B 1 145 ? 18.347 -34.856 5.070 1.00 21.23 128 GLY B N 1
ATOM 2713 C CA . GLY B 1 145 ? 16.960 -34.747 4.677 1.00 24.20 128 GLY B CA 1
ATOM 2714 C C . GLY B 1 145 ? 16.717 -33.912 3.434 1.00 22.83 128 GLY B C 1
ATOM 2715 O O . GLY B 1 145 ? 15.618 -33.968 2.862 1.00 21.52 128 GLY B O 1
ATOM 2716 N N . CYS B 1 146 ? 17.702 -33.134 3.004 1.00 18.07 129 CYS B N 1
ATOM 2717 C CA . CYS B 1 146 ? 17.589 -32.430 1.736 1.00 15.25 129 CYS B CA 1
ATOM 2718 C C . CYS B 1 146 ? 17.563 -33.409 0.569 1.00 15.81 129 CYS B C 1
ATOM 2719 O O . CYS B 1 146 ? 18.143 -34.498 0.629 1.00 16.57 129 CYS B O 1
ATOM 2722 N N . PHE B 1 147 ? 16.918 -32.999 -0.517 1.00 15.24 130 PHE B N 1
ATOM 2723 C CA . PHE B 1 147 ? 17.096 -33.725 -1.768 1.00 12.67 130 PHE B CA 1
ATOM 2724 C C . PHE B 1 147 ? 18.519 -33.541 -2.291 1.00 17.86 130 PHE B C 1
ATOM 2725 O O . PHE B 1 147 ? 19.155 -32.508 -2.072 1.00 16.87 130 PHE B O 1
ATOM 2733 N N . ALA B 1 148 ? 19.015 -34.550 -3.002 1.00 15.34 131 ALA B N 1
ATOM 2734 C CA . ALA B 1 148 ? 20.324 -34.474 -3.641 1.00 17.73 131 ALA B CA 1
ATOM 2735 C C . ALA B 1 148 ? 20.195 -34.248 -5.147 1.00 15.00 131 ALA B C 1
ATOM 2736 O O . ALA B 1 148 ? 19.328 -34.829 -5.817 1.00 12.86 131 ALA B O 1
ATOM 2738 N N . MET B 1 149 ? 21.084 -33.416 -5.689 1.00 12.08 132 MET B N 1
ATOM 2739 C CA . MET B 1 149 ? 21.147 -33.183 -7.123 1.00 13.33 132 MET B CA 1
ATOM 2740 C C . MET B 1 149 ? 22.565 -33.440 -7.612 1.00 11.69 132 MET B C 1
ATOM 2741 O O . MET B 1 149 ? 23.516 -32.816 -7.129 1.00 12.34 132 MET B O 1
ATOM 2746 N N . ALA B 1 150 ? 22.702 -34.390 -8.534 1.00 10.32 133 ALA B N 1
ATOM 2747 C CA . ALA B 1 150 ? 23.978 -34.750 -9.136 1.00 14.93 133 ALA B CA 1
ATOM 2748 C C . ALA B 1 150 ? 24.252 -33.821 -10.303 1.00 11.85 133 ALA B C 1
ATOM 2749 O O . ALA B 1 150 ? 23.551 -33.869 -11.322 1.00 13.59 133 ALA B O 1
ATOM 2751 N N . ASP B 1 151 ? 25.287 -32.993 -10.172 1.00 11.19 134 ASP B N 1
ATOM 2752 C CA . ASP B 1 151 ? 25.773 -32.188 -11.290 1.00 9.04 134 ASP B CA 1
ATOM 2753 C C . ASP B 1 151 ? 26.687 -33.074 -12.125 1.00 13.92 134 ASP B C 1
ATOM 2754 O O . ASP B 1 151 ? 27.769 -33.462 -11.668 1.00 15.30 134 ASP B O 1
ATOM 2759 N N . CYS B 1 152 ? 26.234 -33.425 -13.323 1.00 12.20 135 CYS B N 1
ATOM 2760 C CA . CYS B 1 152 ? 26.860 -34.464 -14.134 1.00 13.12 135 CYS B CA 1
ATOM 2761 C C . CYS B 1 152 ? 27.542 -33.893 -15.369 1.00 15.51 135 CYS B C 1
ATOM 2762 O O . CYS B 1 152 ? 27.119 -32.879 -15.924 1.00 13.45 135 CYS B O 1
ATOM 2765 N N . SER B 1 153 ? 28.579 -34.599 -15.836 1.00 15.23 136 SER B N 1
ATOM 2766 C CA . SER B 1 153 ? 29.251 -34.235 -17.073 1.00 17.58 136 SER B CA 1
ATOM 2767 C C . SER B 1 153 ? 28.980 -35.217 -18.201 1.00 21.05 136 SER B C 1
ATOM 2768 O O . SER B 1 153 ? 29.065 -34.829 -19.368 1.00 18.94 136 SER B O 1
ATOM 2771 N N . THR B 1 154 ? 28.647 -36.457 -17.869 1.00 18.07 137 THR B N 1
ATOM 2772 C CA . THR B 1 154 ? 28.418 -37.518 -18.842 1.00 16.10 137 THR B CA 1
ATOM 2773 C C . THR B 1 154 ? 27.219 -38.335 -18.386 1.00 16.60 137 THR B C 1
ATOM 2774 O O . THR B 1 154 ? 26.786 -38.255 -17.230 1.00 17.00 137 THR B O 1
ATOM 2778 N N . PHE B 1 155 ? 26.709 -39.178 -19.291 1.00 17.96 138 PHE B N 1
ATOM 2779 C CA . PHE B 1 155 ? 25.586 -40.021 -18.916 1.00 15.96 138 PHE B CA 1
ATOM 2780 C C . PHE B 1 155 ? 25.956 -40.959 -17.778 1.00 15.03 138 PHE B C 1
ATOM 2781 O O . PHE B 1 155 ? 25.134 -41.227 -16.898 1.00 15.91 138 PHE B O 1
ATOM 2789 N N . GLU B 1 156 ? 27.174 -41.513 -17.806 1.00 15.31 139 GLU B N 1
ATOM 2790 C CA . GLU B 1 156 ? 27.584 -42.436 -16.756 1.00 18.14 139 GLU B CA 1
ATOM 2791 C C . GLU B 1 156 ? 27.545 -41.790 -15.377 1.00 16.72 139 GLU B C 1
ATOM 2792 O O . GLU B 1 156 ? 27.265 -42.475 -14.387 1.00 16.24 139 GLU B O 1
ATOM 2798 N N . ASP B 1 157 ? 27.852 -40.488 -15.281 1.00 17.41 140 ASP B N 1
ATOM 2799 C CA . ASP B 1 157 ? 27.709 -39.812 -13.995 1.00 18.37 140 ASP B CA 1
ATOM 2800 C C . ASP B 1 157 ? 26.281 -39.922 -13.489 1.00 16.77 140 ASP B C 1
ATOM 2801 O O . ASP B 1 157 ? 26.049 -40.138 -12.294 1.00 16.41 140 ASP B O 1
ATOM 2806 N N . GLY B 1 158 ? 25.310 -39.740 -14.385 1.00 16.58 141 GLY B N 1
ATOM 2807 C CA . GLY B 1 158 ? 23.923 -39.748 -13.959 1.00 17.86 141 GLY B CA 1
ATOM 2808 C C . GLY B 1 158 ? 23.437 -41.147 -13.654 1.00 15.69 141 GLY B C 1
ATOM 2809 O O . GLY B 1 158 ? 22.660 -41.352 -12.720 1.00 15.30 141 GLY B O 1
ATOM 2810 N N . LEU B 1 159 ? 23.903 -42.133 -14.426 1.00 15.31 142 LEU B N 1
ATOM 2811 C CA . LEU B 1 159 ? 23.585 -43.524 -14.103 1.00 14.66 142 LEU B CA 1
ATOM 2812 C C . LEU B 1 159 ? 24.121 -43.909 -12.730 1.00 15.61 142 LEU B C 1
ATOM 2813 O O . LEU B 1 159 ? 23.432 -44.581 -11.952 1.00 15.35 142 LEU B O 1
ATOM 2818 N N . TRP B 1 160 ? 25.353 -43.501 -12.416 1.00 14.97 143 TRP B N 1
ATOM 2819 C CA . TRP B 1 160 ? 25.877 -43.691 -11.069 1.00 17.77 143 TRP B CA 1
ATOM 2820 C C . TRP B 1 160 ? 24.968 -43.037 -10.033 1.00 14.76 143 TRP B C 1
ATOM 2821 O O . TRP B 1 160 ? 24.587 -43.660 -9.037 1.00 15.63 143 TRP B O 1
ATOM 2832 N N . ALA B 1 161 ? 24.615 -41.763 -10.251 1.00 16.66 144 ALA B N 1
ATOM 2833 C CA . ALA B 1 161 ? 23.823 -41.055 -9.253 1.00 14.66 144 ALA B CA 1
ATOM 2834 C C . ALA B 1 161 ? 22.485 -41.742 -9.039 1.00 12.19 144 ALA B C 1
ATOM 2835 O O . ALA B 1 161 ? 22.036 -41.901 -7.901 1.00 17.17 144 ALA B O 1
ATOM 2837 N N . ASN B 1 162 ? 21.834 -42.155 -10.129 1.00 17.11 145 ASN B N 1
ATOM 2838 C CA . ASN B 1 162 ? 20.560 -42.840 -9.992 1.00 16.16 145 ASN B CA 1
ATOM 2839 C C . ASN B 1 162 ? 20.728 -44.131 -9.199 1.00 17.97 145 ASN B C 1
ATOM 2840 O O . ASN B 1 162 ? 19.874 -44.473 -8.374 1.00 19.13 145 ASN B O 1
ATOM 2845 N N . SER B 1 163 ? 21.837 -44.845 -9.422 1.00 19.59 146 SER B N 1
ATOM 2846 C CA . SER B 1 163 ? 22.102 -46.073 -8.670 1.00 20.58 146 SER B CA 1
ATOM 2847 C C . SER B 1 163 ? 22.249 -45.807 -7.179 1.00 24.38 146 SER B C 1
ATOM 2848 O O . SER B 1 163 ? 22.007 -46.700 -6.357 1.00 24.89 146 SER B O 1
ATOM 2851 N N . GLN B 1 164 ? 22.656 -44.598 -6.810 1.00 16.62 147 GLN B N 1
ATOM 2852 C CA . GLN B 1 164 ? 22.886 -44.214 -5.429 1.00 18.21 147 GLN B CA 1
ATOM 2853 C C . GLN B 1 164 ? 21.644 -43.652 -4.759 1.00 18.51 147 GLN B C 1
ATOM 2854 O O . GLN B 1 164 ? 21.697 -43.305 -3.573 1.00 23.54 147 GLN B O 1
ATOM 2860 N N . GLY B 1 165 ? 20.543 -43.516 -5.493 1.00 17.28 148 GLY B N 1
ATOM 2861 C CA . GLY B 1 165 ? 19.334 -42.958 -4.932 1.00 15.36 148 GLY B CA 1
ATOM 2862 C C . GLY B 1 165 ? 19.237 -41.453 -5.039 1.00 16.95 148 GLY B C 1
ATOM 2863 O O . GLY B 1 165 ? 18.330 -40.864 -4.438 1.00 16.20 148 GLY B O 1
ATOM 2864 N N . VAL B 1 166 ? 20.154 -40.819 -5.765 1.00 14.32 149 VAL B N 1
ATOM 2865 C CA . VAL B 1 166 ? 20.136 -39.363 -5.916 1.00 13.91 149 VAL B CA 1
ATOM 2866 C C . VAL B 1 166 ? 18.879 -38.958 -6.673 1.00 14.93 149 VAL B C 1
ATOM 2867 O O . VAL B 1 166 ? 18.518 -39.574 -7.684 1.00 16.76 149 VAL B O 1
ATOM 2871 N N . GLU B 1 167 ? 18.193 -37.925 -6.178 1.00 15.97 150 GLU B N 1
ATOM 2872 C CA . GLU B 1 167 ? 16.842 -37.665 -6.649 1.00 15.95 150 GLU B CA 1
ATOM 2873 C C . GLU B 1 167 ? 16.814 -36.896 -7.959 1.00 16.54 150 GLU B C 1
ATOM 2874 O O . GLU B 1 167 ? 15.880 -37.076 -8.742 1.00 16.16 150 GLU B O 1
ATOM 2880 N N . ILE B 1 168 ? 17.764 -35.991 -8.176 1.00 14.24 151 ILE B N 1
ATOM 2881 C CA . ILE B 1 168 ? 17.768 -35.120 -9.346 1.00 12.03 151 ILE B CA 1
ATOM 2882 C C . ILE B 1 168 ? 19.105 -35.260 -10.054 1.00 12.45 151 ILE B C 1
ATOM 2883 O O . ILE B 1 168 ? 20.151 -35.329 -9.399 1.00 13.30 151 ILE B O 1
ATOM 2888 N N . VAL B 1 169 ? 19.067 -35.324 -11.388 1.00 10.92 152 VAL B N 1
ATOM 2889 C CA . VAL B 1 169 ? 20.254 -35.433 -12.227 1.00 9.89 152 VAL B CA 1
ATOM 2890 C C . VAL B 1 169 ? 20.305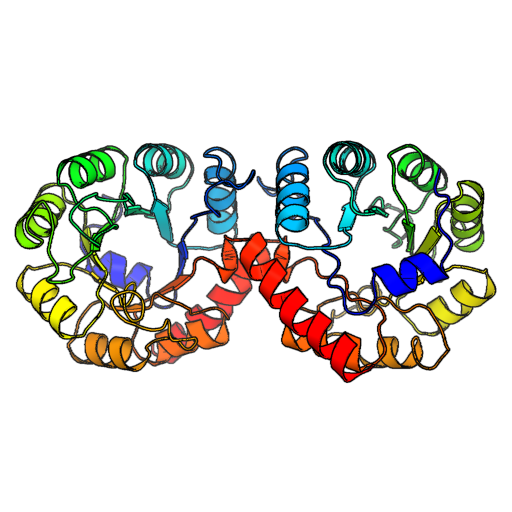 -34.226 -13.153 1.00 14.98 152 VAL B C 1
ATOM 2891 O O . VAL B 1 169 ? 19.339 -33.955 -13.871 1.00 18.13 152 VAL B O 1
ATOM 2895 N N . GLY B 1 170 ? 21.427 -33.505 -13.137 1.00 11.89 153 GLY B N 1
ATOM 2896 C CA . GLY B 1 170 ? 21.587 -32.307 -13.947 1.00 13.22 153 GLY B CA 1
ATOM 2897 C C . GLY B 1 170 ? 22.718 -32.463 -14.946 1.00 11.17 153 GLY B C 1
ATOM 2898 O O . GLY B 1 170 ? 23.650 -33.239 -14.731 1.00 12.94 153 GLY B O 1
ATOM 2899 N N . SER B 1 171 ? 22.620 -31.733 -16.060 1.00 12.01 154 SER B N 1
ATOM 2900 C CA . SER B 1 171 ? 23.653 -31.745 -17.100 1.00 15.64 154 SER B CA 1
ATOM 2901 C C . SER B 1 171 ? 24.704 -30.662 -16.875 1.00 15.06 154 SER B C 1
ATOM 2902 O O . SER B 1 171 ? 25.487 -30.358 -17.787 1.00 15.04 154 SER B O 1
ATOM 2905 N N . THR B 1 172 ? 24.729 -30.121 -15.651 1.00 14.06 155 THR B N 1
ATOM 2906 C CA . THR B 1 172 ? 25.495 -28.945 -15.248 1.00 15.60 155 THR B CA 1
ATOM 2907 C C . THR B 1 172 ? 26.944 -28.936 -15.712 1.00 17.40 155 THR B C 1
ATOM 2908 O O . THR B 1 172 ? 27.467 -27.877 -16.079 1.00 16.16 155 THR B O 1
ATOM 2918 N N . LEU B 1 173 ? 27.633 -30.075 -15.640 1.00 15.72 156 LEU B N 1
ATOM 2919 C CA . LEU B 1 173 ? 29.074 -30.088 -15.854 1.00 15.85 156 LEU B CA 1
ATOM 2920 C C . LEU B 1 173 ? 29.473 -30.558 -17.255 1.00 17.35 156 LEU B C 1
ATOM 2921 O O . LEU B 1 173 ? 30.671 -30.677 -17.539 1.00 17.87 156 LEU B O 1
ATOM 2926 N N . SER B 1 174 ? 28.509 -30.791 -18.142 1.00 13.86 157 SER B N 1
ATOM 2927 C CA . SER B 1 174 ? 28.842 -31.232 -19.491 1.00 15.90 157 SER B CA 1
ATOM 2928 C C . SER B 1 174 ? 29.512 -30.088 -20.231 1.00 17.69 157 SER B C 1
ATOM 2929 O O . SER B 1 174 ? 28.935 -29.000 -20.361 1.00 19.00 157 SER B O 1
ATOM 2932 N N . GLY B 1 175 ? 30.734 -30.329 -20.696 1.00 17.72 158 GLY B N 1
ATOM 2933 C CA . GLY B 1 175 ? 31.521 -29.321 -21.370 1.00 21.64 158 GLY B CA 1
ATOM 2934 C C . GLY B 1 175 ? 32.484 -28.575 -20.476 1.00 20.38 158 GLY B C 1
ATOM 2935 O O . GLY B 1 175 ? 33.223 -27.720 -20.978 1.00 27.03 158 GLY B O 1
ATOM 2936 N N . TYR B 1 176 ? 32.509 -28.879 -19.174 1.00 18.56 159 TYR B N 1
ATOM 2937 C CA . TYR B 1 176 ? 33.344 -28.171 -18.207 1.00 19.28 159 TYR B CA 1
ATOM 2938 C C . TYR B 1 176 ? 34.365 -29.088 -17.548 1.00 23.43 159 TYR B C 1
ATOM 2939 O O . TYR B 1 176 ? 34.929 -28.734 -16.510 1.00 26.20 159 TYR B O 1
ATOM 2948 N N . VAL B 1 177 ? 34.614 -30.259 -18.129 1.00 23.87 160 VAL B N 1
ATOM 2949 C CA . VAL B 1 177 ? 35.604 -31.183 -17.597 1.00 26.19 160 VAL B CA 1
ATOM 2950 C C . VAL B 1 177 ? 36.743 -31.446 -18.571 1.00 40.85 160 VAL B C 1
ATOM 2951 O O . VAL B 1 177 ? 37.828 -31.863 -18.134 1.00 36.89 160 VAL B O 1
ATOM 2955 N N . GLY B 1 178 ? 36.539 -31.239 -19.871 1.00 39.62 161 GLY B N 1
ATOM 2956 C CA . GLY B 1 178 ? 37.575 -31.473 -20.854 1.00 43.30 161 GLY B CA 1
ATOM 2957 C C . GLY B 1 178 ? 38.400 -30.233 -21.111 1.00 49.08 161 GLY B C 1
ATOM 2958 O O . GLY B 1 178 ? 38.827 -29.558 -20.169 1.00 50.98 161 GLY B O 1
ATOM 2959 N N . ASP B 1 179 ? 38.619 -29.913 -22.385 1.00 57.37 162 ASP B N 1
ATOM 2960 C CA . ASP B 1 179 ? 39.464 -28.789 -22.770 1.00 60.17 162 ASP B CA 1
ATOM 2961 C C . ASP B 1 179 ? 38.633 -27.644 -23.339 1.00 62.38 162 ASP B C 1
ATOM 2962 O O . ASP B 1 179 ? 38.460 -26.621 -22.672 1.00 63.98 162 ASP B O 1
ATOM 2967 N N . ILE B 1 180 ? 38.116 -27.779 -24.556 1.00 59.60 163 ILE B N 1
ATOM 2968 C CA . ILE B 1 180 ? 37.399 -26.691 -25.214 1.00 55.81 163 ILE B CA 1
ATOM 2969 C C . ILE B 1 180 ? 35.944 -26.718 -24.769 1.00 45.50 163 ILE B C 1
ATOM 2970 O O . ILE B 1 180 ? 35.241 -27.716 -24.965 1.00 46.47 163 ILE B O 1
ATOM 2975 N N . GLU B 1 181 ? 35.488 -25.619 -24.189 1.00 36.16 164 GLU B N 1
ATOM 2976 C CA . GLU B 1 181 ? 34.088 -25.512 -23.809 1.00 36.51 164 GLU B CA 1
ATOM 2977 C C . GLU B 1 181 ? 33.219 -25.383 -25.052 1.00 30.43 164 GLU B C 1
ATOM 2978 O O . GLU B 1 181 ? 33.465 -24.504 -25.887 1.00 28.83 164 GLU B O 1
ATOM 2984 N N . PRO B 1 182 ? 32.186 -26.201 -25.196 1.00 26.58 165 PRO B N 1
ATOM 2985 C CA . PRO B 1 182 ? 31.199 -25.944 -26.241 1.00 25.13 165 PRO B CA 1
ATOM 2986 C C . PRO B 1 182 ? 30.496 -24.620 -25.994 1.00 24.81 165 PRO B C 1
ATOM 2987 O O . PRO B 1 182 ? 30.452 -24.100 -24.873 1.00 26.05 165 PRO B O 1
ATOM 2991 N N . THR B 1 183 ? 29.953 -24.058 -27.070 1.00 21.44 166 THR B N 1
ATOM 2992 C CA . THR B 1 183 ? 29.046 -22.932 -26.929 1.00 20.37 166 THR B CA 1
ATOM 2993 C C . THR B 1 183 ? 27.587 -23.361 -26.913 1.00 18.90 166 THR B C 1
ATOM 2994 O O . THR B 1 183 ? 26.765 -22.694 -26.278 1.00 29.63 166 THR B O 1
ATOM 2998 N N . VAL B 1 184 ? 27.249 -24.470 -27.566 1.00 21.51 167 VAL B N 1
ATOM 2999 C CA . VAL B 1 184 ? 25.863 -24.926 -27.612 1.00 21.28 167 VAL B CA 1
ATOM 3000 C C . VAL B 1 184 ? 25.579 -25.762 -26.369 1.00 16.81 167 VAL B C 1
ATOM 3001 O O . VAL B 1 184 ? 26.510 -26.336 -25.784 1.00 17.17 167 VAL B O 1
ATOM 3005 N N . PRO B 1 185 ? 24.327 -25.884 -25.944 1.00 16.90 168 PRO B N 1
ATOM 3006 C CA . PRO B 1 185 ? 24.017 -26.764 -24.811 1.00 15.51 168 PRO B CA 1
ATOM 3007 C C . PRO B 1 185 ? 24.046 -28.223 -25.227 1.00 20.68 168 PRO B C 1
ATOM 3008 O O . PRO B 1 185 ? 23.912 -28.570 -26.403 1.00 22.35 168 PRO B O 1
ATOM 3012 N N . ASP B 1 186 ? 24.237 -29.081 -24.226 1.00 18.72 169 ASP B N 1
ATOM 3013 C CA . ASP B 1 186 ? 24.293 -30.526 -24.457 1.00 19.72 169 ASP B CA 1
ATOM 3014 C C . ASP B 1 186 ? 22.873 -31.085 -24.393 1.00 18.27 169 ASP B C 1
ATOM 3015 O O . ASP B 1 186 ? 22.425 -31.626 -23.380 1.00 19.04 169 ASP B O 1
ATOM 3020 N N . PHE B 1 187 ? 22.149 -30.943 -25.510 1.00 19.33 170 PHE B N 1
ATOM 3021 C CA . PHE B 1 187 ? 20.780 -31.447 -25.567 1.00 17.95 170 PHE B CA 1
ATOM 3022 C C . PHE B 1 187 ? 20.757 -32.966 -25.457 1.00 17.83 170 PHE B C 1
ATOM 3023 O O . PHE B 1 187 ? 19.855 -33.534 -24.835 1.00 17.77 170 PHE B O 1
ATOM 3031 N N . GLN B 1 188 ? 21.756 -33.637 -26.038 1.00 20.35 171 GLN B N 1
ATOM 3032 C CA . GLN B 1 188 ? 21.731 -35.098 -26.069 1.00 18.56 171 GLN B CA 1
ATOM 3033 C C . GLN B 1 188 ? 21.793 -35.685 -24.664 1.00 21.36 171 GLN B C 1
ATOM 3034 O O . GLN B 1 188 ? 21.123 -36.685 -24.372 1.00 17.13 171 GLN B O 1
ATOM 3040 N N . LEU B 1 189 ? 22.575 -35.072 -23.765 1.00 17.73 172 LEU B N 1
ATOM 3041 C CA . LEU B 1 189 ? 22.632 -35.596 -22.408 1.00 16.74 172 LEU B CA 1
ATOM 3042 C C . LEU B 1 189 ? 21.288 -35.426 -21.712 1.00 14.23 172 LEU B C 1
ATOM 3043 O O . LEU B 1 189 ? 20.862 -36.297 -20.954 1.00 14.90 172 LEU B O 1
ATOM 3048 N N . VAL B 1 190 ? 20.608 -34.301 -21.951 1.00 13.66 173 VAL B N 1
ATOM 3049 C CA . VAL B 1 190 ? 19.294 -34.093 -21.349 1.00 14.78 173 VAL B CA 1
ATOM 3050 C C . VAL B 1 190 ? 18.309 -35.138 -21.850 1.00 17.62 173 VAL B C 1
ATOM 3051 O O . VAL B 1 190 ? 17.565 -35.742 -21.066 1.00 15.66 173 VAL B O 1
ATOM 3055 N N . LYS B 1 191 ? 18.288 -35.356 -23.168 1.00 16.45 174 LYS B N 1
ATOM 3056 C CA . LYS B 1 191 ? 17.444 -36.395 -23.749 1.00 17.94 174 LYS B CA 1
ATOM 3057 C C . LYS B 1 191 ? 17.732 -37.742 -23.107 1.00 16.31 174 LYS B C 1
ATOM 3058 O O . LYS B 1 191 ? 16.810 -38.477 -22.728 1.00 17.00 174 LYS B O 1
ATOM 3064 N N . ALA B 1 192 ? 19.015 -38.079 -22.974 1.00 16.21 175 ALA B N 1
ATOM 3065 C CA . ALA B 1 192 ? 19.394 -39.384 -22.432 1.00 17.11 175 ALA B CA 1
ATOM 3066 C C . ALA B 1 192 ? 18.944 -39.540 -20.988 1.00 19.74 175 ALA B C 1
ATOM 3067 O O . ALA B 1 192 ? 18.426 -40.594 -20.595 1.00 18.07 175 ALA B O 1
ATOM 3069 N N . PHE B 1 193 ? 19.172 -38.508 -20.166 1.00 13.38 176 PHE B N 1
ATOM 3070 C CA . PHE B 1 193 ? 18.720 -38.557 -18.783 1.00 16.55 176 PHE B CA 1
ATOM 3071 C C . PHE B 1 193 ? 17.203 -38.699 -18.701 1.00 13.00 176 PHE B C 1
ATOM 3072 O O . PHE B 1 193 ? 16.690 -39.459 -17.873 1.00 16.45 176 PHE B O 1
ATOM 3080 N N . SER B 1 194 ? 16.462 -37.949 -19.524 1.00 15.84 177 SER B N 1
ATOM 3081 C CA A SER B 1 194 ? 15.006 -38.029 -19.477 0.40 15.50 177 SER B CA 1
ATOM 3082 C CA B SER B 1 194 ? 15.007 -38.039 -19.454 0.60 15.47 177 SER B CA 1
ATOM 3083 C C . SER B 1 194 ? 14.517 -39.392 -19.949 1.00 16.15 177 SER B C 1
ATOM 3084 O O . SER B 1 194 ? 13.594 -39.967 -19.361 1.00 17.69 177 SER B O 1
ATOM 3089 N N . GLU B 1 195 ? 15.122 -39.906 -21.021 1.00 16.31 178 GLU B N 1
ATOM 3090 C CA . GLU B 1 195 ? 14.748 -41.219 -21.539 1.00 16.19 178 GLU B CA 1
ATOM 3091 C C . GLU B 1 195 ? 15.042 -42.310 -20.527 1.00 19.80 178 GLU B C 1
ATOM 3092 O O . GLU B 1 195 ? 14.326 -43.319 -20.475 1.00 19.58 178 GLU B O 1
ATOM 3098 N N . ALA B 1 196 ? 16.076 -42.120 -19.704 1.00 16.19 179 ALA B N 1
ATOM 3099 C CA . ALA B 1 196 ? 16.402 -43.073 -18.651 1.00 14.49 179 ALA B CA 1
ATOM 3100 C C . ALA B 1 196 ? 15.422 -43.029 -17.484 1.00 15.27 179 ALA B C 1
ATOM 3101 O O . ALA B 1 196 ? 15.532 -43.860 -16.575 1.00 17.11 179 ALA B O 1
ATOM 3103 N N . GLY B 1 197 ? 14.481 -42.084 -17.479 1.00 16.69 180 GLY B N 1
ATOM 3104 C CA . GLY B 1 197 ? 13.527 -41.953 -16.399 1.00 17.97 180 GLY B CA 1
ATOM 3105 C C . GLY B 1 197 ? 13.977 -41.073 -15.254 1.00 19.57 180 GLY B C 1
ATOM 3106 O O . GLY B 1 197 ? 13.292 -41.026 -14.227 1.00 17.64 180 GLY B O 1
ATOM 3107 N N . PHE B 1 198 ? 15.106 -40.384 -15.393 1.00 14.55 181 PHE B N 1
ATOM 3108 C CA . PHE B 1 198 ? 15.629 -39.567 -14.306 1.00 14.61 181 PHE B CA 1
ATOM 3109 C C . PHE B 1 198 ? 14.858 -38.258 -14.222 1.00 17.61 181 PHE B C 1
ATOM 3110 O O . PHE B 1 198 ? 14.366 -37.741 -15.227 1.00 16.03 181 PHE B O 1
ATOM 3118 N N . PHE B 1 199 ? 14.772 -37.716 -13.006 1.00 14.08 182 PHE B N 1
ATOM 3119 C CA . PHE B 1 199 ? 14.294 -36.350 -12.778 1.00 16.56 182 PHE B CA 1
ATOM 3120 C C . PHE B 1 199 ? 15.400 -35.432 -13.275 1.00 14.42 182 PHE B C 1
ATOM 3121 O O . PHE B 1 199 ? 16.407 -35.233 -12.592 1.00 15.01 182 PHE B O 1
ATOM 3129 N N . THR B 1 200 ? 15.237 -34.906 -14.493 1.00 15.26 183 THR B N 1
ATOM 3130 C CA . THR B 1 200 ? 16.329 -34.288 -15.239 1.00 10.46 183 THR B CA 1
ATOM 3131 C C . THR B 1 200 ? 16.240 -32.771 -15.171 1.00 12.44 183 THR B C 1
ATOM 3132 O O . THR B 1 200 ? 15.215 -32.188 -15.533 1.00 12.11 183 THR B O 1
ATOM 3136 N N . MET B 1 201 ? 17.331 -32.146 -14.744 1.00 10.91 184 MET B N 1
ATOM 3137 C CA . MET B 1 201 ? 17.486 -30.698 -14.782 1.00 11.13 184 MET B CA 1
ATOM 3138 C C . MET B 1 201 ? 18.456 -30.352 -15.904 1.00 9.14 184 MET B C 1
ATOM 3139 O O . MET B 1 201 ? 19.625 -30.745 -15.859 1.00 14.10 184 MET B O 1
ATOM 3144 N N . ALA B 1 202 ? 17.986 -29.601 -16.895 1.00 11.74 185 ALA B N 1
ATOM 3145 C CA . ALA B 1 202 ? 18.871 -29.120 -17.944 1.00 10.82 185 ALA B CA 1
ATOM 3146 C C . ALA B 1 202 ? 19.642 -27.941 -17.391 1.00 14.14 185 ALA B C 1
ATOM 3147 O O . ALA B 1 202 ? 19.036 -27.033 -16.822 1.00 15.49 185 ALA B O 1
ATOM 3149 N N . GLU B 1 203 ? 20.965 -27.946 -17.543 1.00 12.06 186 GLU B N 1
ATOM 3150 C CA . GLU B 1 203 ? 21.752 -26.858 -16.958 1.00 13.13 186 GLU B CA 1
ATOM 3151 C C . GLU B 1 203 ? 23.051 -26.703 -17.728 1.00 14.64 186 GLU B C 1
ATOM 3152 O O . GLU B 1 203 ? 23.819 -27.662 -17.853 1.00 14.92 186 GLU B O 1
ATOM 3163 N N . GLY B 1 204 ? 23.295 -25.502 -18.248 1.00 13.32 187 GLY B N 1
ATOM 3164 C CA . GLY B 1 204 ? 24.511 -25.268 -18.995 1.00 12.36 187 GLY B CA 1
ATOM 3165 C C . GLY B 1 204 ? 24.262 -24.673 -20.369 1.00 15.36 187 GLY B C 1
ATOM 3166 O O . GLY B 1 204 ? 23.918 -25.381 -21.334 1.00 14.54 187 GLY B O 1
ATOM 3170 N N . ARG B 1 205 ? 24.421 -23.360 -20.460 1.00 15.22 188 ARG B N 1
ATOM 3171 C CA . ARG B 1 205 ? 24.444 -22.640 -21.720 1.00 15.36 188 ARG B CA 1
ATOM 3172 C C . ARG B 1 205 ? 23.071 -22.534 -22.381 1.00 18.11 188 ARG B C 1
ATOM 3173 O O . ARG B 1 205 ? 22.985 -22.278 -23.585 1.00 18.55 188 ARG B O 1
ATOM 3181 N N . TYR B 1 206 ? 21.985 -22.689 -21.619 1.00 15.30 189 TYR B N 1
ATOM 3182 C CA . TYR B 1 206 ? 20.639 -22.420 -22.129 1.00 16.66 189 TYR B CA 1
ATOM 3183 C C . TYR B 1 206 ? 20.420 -20.910 -22.078 1.00 18.66 189 TYR B C 1
ATOM 3184 O O . TYR B 1 206 ? 19.727 -20.362 -21.217 1.00 17.89 189 TYR B O 1
ATOM 3193 N N . ASN B 1 207 ? 21.041 -20.229 -23.043 1.00 16.21 190 ASN B N 1
ATOM 3194 C CA . ASN B 1 207 ? 21.241 -18.785 -22.978 1.00 17.93 190 ASN B CA 1
ATOM 3195 C C . ASN B 1 207 ? 20.053 -17.969 -23.467 1.00 18.48 190 ASN B C 1
ATOM 3196 O O . ASN B 1 207 ? 20.106 -16.736 -23.378 1.00 17.67 190 ASN B O 1
ATOM 3201 N N . THR B 1 208 ? 19.016 -18.596 -24.006 1.00 18.21 191 THR B N 1
ATOM 3202 C CA . THR B 1 208 ? 17.857 -17.876 -24.512 1.00 19.97 191 THR B CA 1
ATOM 3203 C C . THR B 1 208 ? 16.594 -18.604 -24.088 1.00 15.89 191 THR B C 1
ATOM 3204 O O . THR B 1 208 ? 16.621 -19.815 -23.837 1.00 18.23 191 THR B O 1
ATOM 3208 N N . PRO B 1 209 ? 15.466 -17.897 -24.016 1.00 17.91 192 PRO B N 1
ATOM 3209 C CA . PRO B 1 209 ? 14.194 -18.584 -23.742 1.00 19.28 192 PRO B CA 1
ATOM 3210 C C . PRO B 1 209 ? 13.922 -19.729 -24.698 1.00 17.35 192 PRO B C 1
ATOM 3211 O O . PRO B 1 209 ? 13.412 -20.770 -24.271 1.00 16.94 192 PRO B O 1
ATOM 3215 N N . GLU B 1 210 ? 14.270 -19.570 -25.979 1.00 17.35 193 GLU B N 1
ATOM 3216 C CA . GLU B 1 210 ? 14.012 -20.628 -26.955 1.00 18.87 193 GLU B CA 1
ATOM 3217 C C . GLU B 1 210 ? 14.862 -21.860 -26.683 1.00 17.50 193 GLU B C 1
ATOM 3218 O O . GLU B 1 210 ? 14.371 -22.993 -26.789 1.00 17.98 193 GLU B O 1
ATOM 3224 N N . LEU B 1 211 ? 16.149 -21.671 -26.383 1.00 16.10 194 LEU B N 1
ATOM 3225 C CA . LEU B 1 211 ? 16.985 -22.815 -26.024 1.00 20.36 194 LEU B CA 1
ATOM 3226 C C . LEU B 1 211 ? 16.487 -23.480 -24.746 1.00 17.39 194 LEU B C 1
ATOM 3227 O O . LEU B 1 211 ? 16.497 -24.710 -24.635 1.00 16.94 194 LEU B O 1
ATOM 3232 N N . ALA B 1 212 ? 16.088 -22.679 -23.750 1.00 17.44 195 ALA B N 1
ATOM 3233 C CA . ALA B 1 212 ? 15.537 -23.251 -22.524 1.00 16.19 195 ALA B CA 1
ATOM 3234 C C . ALA B 1 212 ? 14.271 -24.047 -22.817 1.00 19.48 195 ALA B C 1
ATOM 3235 O O . ALA B 1 212 ? 14.070 -25.135 -22.263 1.00 14.97 195 ALA B O 1
ATOM 3237 N N . ALA B 1 213 ? 13.414 -23.536 -23.709 1.00 18.33 196 ALA B N 1
ATOM 3238 C CA . ALA B 1 213 ? 12.213 -24.284 -24.076 1.00 18.84 196 ALA B 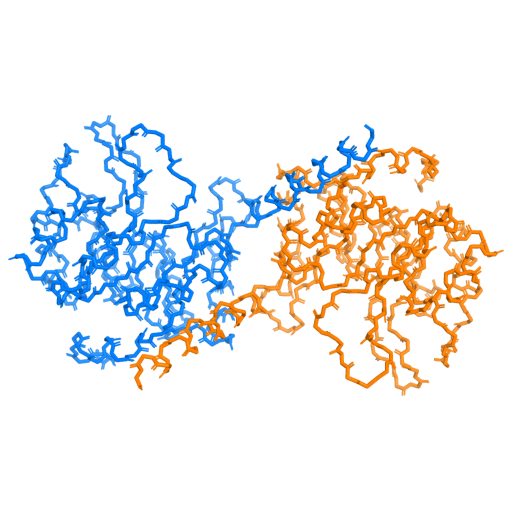CA 1
ATOM 3239 C C . ALA B 1 213 ? 12.572 -25.604 -24.737 1.00 18.52 196 ALA B C 1
ATOM 3240 O O . ALA B 1 213 ? 11.910 -26.621 -24.497 1.00 22.58 196 ALA B O 1
ATOM 3242 N N . LYS B 1 214 ? 13.622 -25.615 -25.561 1.00 19.02 197 LYS B N 1
ATOM 3243 C CA . LYS B 1 214 ? 14.027 -26.855 -26.223 1.00 18.18 197 LYS B CA 1
ATOM 3244 C C . LYS B 1 214 ? 14.521 -27.884 -25.214 1.00 18.48 197 LYS B C 1
ATOM 3245 O O . LYS B 1 214 ? 14.323 -29.091 -25.412 1.00 17.67 197 LYS B O 1
ATOM 3251 N N . ALA B 1 215 ? 15.153 -27.437 -24.124 1.00 17.58 198 ALA B N 1
ATOM 3252 C CA . ALA B 1 215 ? 15.517 -28.374 -23.065 1.00 16.15 198 ALA B CA 1
ATOM 3253 C C . ALA B 1 215 ? 14.283 -29.060 -22.499 1.00 17.54 198 ALA B C 1
ATOM 3254 O O . ALA B 1 215 ? 14.286 -30.281 -22.289 1.00 17.28 198 ALA B O 1
ATOM 3256 N N . ILE B 1 216 ? 13.218 -28.289 -22.240 1.00 16.16 199 ILE B N 1
ATOM 3257 C CA . ILE B 1 216 ? 11.964 -28.861 -21.749 1.00 17.68 199 ILE B CA 1
ATOM 3258 C C . ILE B 1 216 ? 11.405 -29.852 -22.760 1.00 21.05 199 ILE B C 1
ATOM 3259 O O . ILE B 1 216 ? 10.975 -30.958 -22.406 1.00 21.40 199 ILE B O 1
ATOM 3264 N N . GLU B 1 217 ? 11.367 -29.442 -24.035 1.00 18.89 200 GLU B N 1
ATOM 3265 C CA . GLU B 1 217 ? 10.876 -30.323 -25.095 1.00 17.76 200 GLU B CA 1
ATOM 3266 C C . GLU B 1 217 ? 11.706 -31.594 -25.184 1.00 22.12 200 GLU B C 1
ATOM 3267 O O . GLU B 1 217 ? 11.174 -32.665 -25.510 1.00 23.19 200 GLU B O 1
ATOM 3273 N N . SER B 1 218 ? 13.007 -31.504 -24.879 1.00 21.09 201 SER B N 1
ATOM 3274 C CA . SER B 1 218 ? 13.895 -32.666 -24.906 1.00 20.17 201 SER B CA 1
ATOM 3275 C C . SER B 1 218 ? 13.678 -33.612 -23.729 1.00 20.75 201 SER B C 1
ATOM 3276 O O . SER B 1 218 ? 14.347 -34.651 -23.682 1.00 23.86 201 SER B O 1
ATOM 3279 N N . GLY B 1 219 ? 12.790 -33.280 -22.785 1.00 16.16 202 GLY B N 1
ATOM 3280 C CA . GLY B 1 219 ? 12.479 -34.150 -21.666 1.00 20.36 202 GLY B CA 1
ATOM 3281 C C . GLY B 1 219 ? 12.880 -33.633 -20.300 1.00 17.18 202 GLY B C 1
ATOM 3282 O O . GLY B 1 219 ? 12.615 -34.310 -19.300 1.00 15.33 202 GLY B O 1
ATOM 3283 N N . ALA B 1 220 ? 13.513 -32.469 -20.210 1.00 16.44 203 ALA B N 1
ATOM 3284 C CA . ALA B 1 220 ? 13.882 -31.945 -18.905 1.00 14.63 203 ALA B CA 1
ATOM 3285 C C . ALA B 1 220 ? 12.632 -31.586 -18.103 1.00 14.87 203 ALA B C 1
ATOM 3286 O O . ALA B 1 220 ? 11.655 -31.065 -18.651 1.00 16.85 203 ALA B O 1
ATOM 3288 N N . VAL B 1 221 ? 12.657 -31.890 -16.800 1.00 12.90 204 VAL B N 1
ATOM 3289 C CA . VAL B 1 221 ? 11.628 -31.380 -15.893 1.00 10.22 204 VAL B CA 1
ATOM 3290 C C . VAL B 1 221 ? 11.695 -29.865 -15.846 1.00 13.70 204 VAL B C 1
ATOM 3291 O O . VAL B 1 221 ? 10.680 -29.171 -15.978 1.00 14.99 204 VAL B O 1
ATOM 3295 N N . ALA B 1 222 ? 12.904 -29.340 -15.672 1.00 13.42 205 ALA B N 1
ATOM 3296 C CA . ALA B 1 222 ? 13.130 -27.915 -15.455 1.00 15.29 205 ALA B CA 1
ATOM 3297 C C . ALA B 1 222 ? 14.492 -27.574 -16.042 1.00 16.95 205 ALA B C 1
ATOM 3298 O O . ALA B 1 222 ? 15.309 -28.454 -16.329 1.00 11.75 205 ALA B O 1
ATOM 3300 N N . VAL B 1 223 ? 14.747 -26.287 -16.221 1.00 14.73 206 VAL B N 1
ATOM 3301 C CA A VAL B 1 223 ? 16.004 -25.834 -16.796 0.75 12.65 206 VAL B CA 1
ATOM 3302 C CA B VAL B 1 223 ? 15.999 -25.820 -16.805 0.25 12.70 206 VAL B CA 1
ATOM 3303 C C . VAL B 1 223 ? 16.564 -24.741 -15.896 1.00 12.02 206 VAL B C 1
ATOM 3304 O O . VAL B 1 223 ? 15.852 -23.799 -15.541 1.00 14.01 206 VAL B O 1
ATOM 3311 N N . THR B 1 224 ? 17.828 -24.885 -15.516 1.00 9.52 207 THR B N 1
ATOM 3312 C CA . THR B 1 224 ? 18.504 -23.884 -14.693 1.00 10.02 207 THR B CA 1
ATOM 3313 C C . THR B 1 224 ? 19.299 -22.961 -15.596 1.00 10.60 207 THR B C 1
ATOM 3314 O O . THR B 1 224 ? 20.108 -23.423 -16.407 1.00 11.68 207 THR B O 1
ATOM 3324 N N . VAL B 1 225 ? 19.086 -21.653 -15.437 1.00 9.53 208 VAL B N 1
ATOM 3325 C CA . VAL B 1 225 ? 19.703 -20.649 -16.290 1.00 9.80 208 VAL B CA 1
ATOM 3326 C C . VAL B 1 225 ? 20.452 -19.687 -15.385 1.00 8.95 208 VAL B C 1
ATOM 3327 O O . VAL B 1 225 ? 19.873 -19.180 -14.421 1.00 11.65 208 VAL B O 1
ATOM 3331 N N . GLY B 1 226 ? 21.741 -19.481 -15.667 1.00 9.97 209 GLY B N 1
ATOM 3332 C CA . GLY B 1 226 ? 22.533 -18.570 -14.856 1.00 8.82 209 GLY B CA 1
ATOM 3333 C C . GLY B 1 226 ? 22.954 -17.323 -15.615 1.00 12.57 209 GLY B C 1
ATOM 3334 O O . GLY B 1 226 ? 22.328 -16.263 -15.475 1.00 13.60 209 GLY B O 1
ATOM 3335 N N . SER B 1 227 ? 24.010 -17.452 -16.424 1.00 12.38 210 SER B N 1
ATOM 3336 C CA . SER B 1 227 ? 24.631 -16.286 -17.064 1.00 13.47 210 SER B CA 1
ATOM 3337 C C . SER B 1 227 ? 23.605 -15.364 -17.715 1.00 14.63 210 SER B C 1
ATOM 3338 O O . SER B 1 227 ? 23.623 -14.143 -17.497 1.00 13.66 210 SER B O 1
ATOM 3345 N N . ALA B 1 228 ? 22.722 -15.918 -18.554 1.00 13.01 211 ALA B N 1
ATOM 3346 C CA . ALA B 1 228 ? 21.817 -15.076 -19.339 1.00 12.65 211 ALA B CA 1
ATOM 3347 C C . ALA B 1 228 ? 20.907 -14.221 -18.464 1.00 13.65 211 ALA B C 1
ATOM 3348 O O . ALA B 1 228 ? 20.354 -13.226 -18.952 1.00 14.01 211 ALA B O 1
ATOM 3350 N N . LEU B 1 229 ? 20.712 -14.598 -17.199 1.00 10.49 212 LEU B N 1
ATOM 3351 C CA . LEU B 1 229 ? 19.909 -13.823 -16.254 1.00 10.99 212 LEU B CA 1
ATOM 3352 C C . LEU B 1 229 ? 20.731 -13.069 -15.222 1.00 13.17 212 LEU B C 1
ATOM 3353 O O . LEU B 1 229 ? 20.348 -11.957 -14.833 1.00 13.40 212 LEU B O 1
ATOM 3358 N N . THR B 1 230 ? 21.831 -13.631 -14.715 1.00 12.35 213 THR B N 1
ATOM 3359 C CA . THR B 1 230 ? 22.454 -13.037 -13.535 1.00 11.21 213 THR B CA 1
ATOM 3360 C C . THR B 1 230 ? 23.945 -12.769 -13.680 1.00 12.19 213 THR B C 1
ATOM 3361 O O . THR B 1 230 ? 24.598 -12.487 -12.663 1.00 13.90 213 THR B O 1
ATOM 3365 N N . ARG B 1 231 ? 24.498 -12.802 -14.900 1.00 13.27 214 ARG B N 1
ATOM 3366 C CA . ARG B 1 231 ? 25.865 -12.327 -15.145 1.00 13.08 214 ARG B CA 1
ATOM 3367 C C . ARG B 1 231 ? 25.787 -11.156 -16.120 1.00 11.67 214 ARG B C 1
ATOM 3368 O O . ARG B 1 231 ? 25.942 -11.325 -17.332 1.00 13.20 214 ARG B O 1
ATOM 3376 N N . LEU B 1 232 ? 25.575 -9.949 -15.574 1.00 10.76 215 LEU B N 1
ATOM 3377 C CA . LEU B 1 232 ? 25.340 -8.792 -16.431 1.00 11.62 215 LEU B CA 1
ATOM 3378 C C . LEU B 1 232 ? 26.515 -8.552 -17.376 1.00 12.47 215 LEU B C 1
ATOM 3379 O O . LEU B 1 232 ? 26.315 -8.180 -18.539 1.00 12.76 215 LEU B O 1
ATOM 3384 N N . GLU B 1 233 ? 27.746 -8.742 -16.891 1.00 13.10 216 GLU B N 1
ATOM 3385 C CA . GLU B 1 233 ? 28.923 -8.502 -17.726 1.00 14.86 216 GLU B CA 1
ATOM 3386 C C . GLU B 1 233 ? 28.956 -9.443 -18.919 1.00 17.80 216 GLU B C 1
ATOM 3387 O O . GLU B 1 233 ? 29.393 -9.068 -20.009 1.00 16.49 216 GLU B O 1
ATOM 3393 N N . VAL B 1 234 ? 28.526 -10.686 -18.719 1.00 16.31 217 VAL B N 1
ATOM 3394 C CA . VAL B 1 234 ? 28.536 -11.656 -19.803 1.00 13.58 217 VAL B CA 1
ATOM 3395 C C . VAL B 1 234 ? 27.530 -11.271 -20.879 1.00 14.98 217 VAL B C 1
ATOM 3396 O O . VAL B 1 234 ? 27.846 -11.261 -22.073 1.00 15.73 217 VAL B O 1
ATOM 3400 N N . VAL B 1 235 ? 26.304 -10.938 -20.473 1.00 13.21 218 VAL B N 1
ATOM 3401 C CA . VAL B 1 235 ? 25.274 -10.597 -21.441 1.00 14.65 218 VAL B CA 1
ATOM 3402 C C . VAL B 1 235 ? 25.649 -9.317 -22.181 1.00 13.49 218 VAL B C 1
ATOM 3403 O O . VAL B 1 235 ? 25.400 -9.178 -23.384 1.00 14.46 218 VAL B O 1
ATOM 3407 N N . THR B 1 236 ? 26.225 -8.355 -21.460 1.00 12.26 219 THR B N 1
ATOM 3408 C CA . THR B 1 236 ? 26.718 -7.145 -22.110 1.00 11.79 219 THR B CA 1
ATOM 3409 C C . THR B 1 236 ? 27.690 -7.479 -23.242 1.00 16.04 219 THR B C 1
ATOM 3410 O O . THR B 1 236 ? 27.576 -6.949 -24.352 1.00 17.40 219 THR B O 1
ATOM 3414 N N . GLN B 1 237 ? 28.635 -8.379 -22.988 1.00 16.52 220 GLN B N 1
ATOM 3415 C CA . GLN B 1 237 ? 29.586 -8.734 -24.036 1.00 20.11 220 GLN B CA 1
ATOM 3416 C C . GLN B 1 237 ? 28.918 -9.489 -25.182 1.00 17.30 220 GLN B C 1
ATOM 3417 O O . GLN B 1 237 ? 29.328 -9.331 -26.338 1.00 18.39 220 GLN B O 1
ATOM 3423 N N . TRP B 1 238 ? 27.892 -10.302 -24.892 1.00 18.05 221 TRP B N 1
ATOM 3424 C CA . TRP B 1 238 ? 27.126 -10.932 -25.965 1.00 18.26 221 TRP B CA 1
ATOM 3425 C C . TRP B 1 238 ? 26.569 -9.884 -26.917 1.00 20.13 221 TRP B C 1
ATOM 3426 O O . TRP B 1 238 ? 26.646 -10.031 -28.145 1.00 19.97 221 TRP B O 1
ATOM 3437 N N . PHE B 1 239 ? 25.986 -8.816 -26.359 1.00 15.42 222 PHE B N 1
ATOM 3438 C CA . PHE B 1 239 ? 25.425 -7.766 -27.197 1.00 17.39 222 PHE B CA 1
ATOM 3439 C C . PHE B 1 239 ? 26.517 -7.033 -27.964 1.00 18.16 222 PHE B C 1
ATOM 3440 O O . PHE B 1 239 ? 26.406 -6.838 -29.182 1.00 16.35 222 PHE B O 1
ATOM 3448 N N . ASN B 1 240 ? 27.589 -6.630 -27.276 1.00 15.73 223 ASN B N 1
ATOM 3449 C CA . ASN B 1 240 ? 28.624 -5.848 -27.950 1.00 16.09 223 ASN B CA 1
ATOM 3450 C C . ASN B 1 240 ? 29.352 -6.689 -28.991 1.00 20.03 223 ASN B C 1
ATOM 3451 O O . ASN B 1 240 ? 29.742 -6.178 -30.047 1.00 21.73 223 ASN B O 1
ATOM 3456 N N . ASN B 1 241 ? 29.545 -7.981 -28.714 1.00 18.62 224 ASN B N 1
ATOM 3457 C CA . ASN B 1 241 ? 30.117 -8.851 -29.733 1.00 19.18 224 ASN B CA 1
ATOM 3458 C C . ASN B 1 241 ? 29.346 -8.726 -31.039 1.00 22.72 224 ASN B C 1
ATOM 3459 O O . ASN B 1 241 ? 29.940 -8.566 -32.111 1.00 26.93 224 ASN B O 1
ATOM 3464 N N . ALA B 1 242 ? 28.014 -8.773 -30.961 1.00 22.37 225 ALA B N 1
ATOM 3465 C CA . ALA B 1 242 ? 27.195 -8.734 -32.167 1.00 22.28 225 ALA B CA 1
ATOM 3466 C C . ALA B 1 242 ? 27.197 -7.348 -32.804 1.00 22.20 225 ALA B C 1
ATOM 3467 O O . ALA B 1 242 ? 27.380 -7.217 -34.020 1.00 23.63 225 ALA B O 1
ATOM 3469 N N . THR B 1 243 ? 26.976 -6.296 -32.006 1.00 19.70 226 THR B N 1
ATOM 3470 C CA . THR B 1 243 ? 26.872 -4.965 -32.599 1.00 16.25 226 THR B CA 1
ATOM 3471 C C . THR B 1 243 ? 28.223 -4.476 -33.120 1.00 20.50 226 THR B C 1
ATOM 3472 O O . THR B 1 243 ? 28.292 -3.861 -34.191 1.00 22.51 226 THR B O 1
ATOM 3476 N N . GLN B 1 244 ? 29.305 -4.728 -32.378 1.00 18.84 227 GLN B N 1
ATOM 3477 C CA . GLN B 1 244 ? 30.623 -4.296 -32.831 1.00 24.72 227 GLN B CA 1
ATOM 3478 C C . GLN B 1 244 ? 31.024 -5.006 -34.118 1.00 28.91 227 GLN B C 1
ATOM 3479 O O . GLN B 1 244 ? 31.656 -4.404 -34.994 1.00 27.93 227 GLN B O 1
ATOM 3485 N N . ALA B 1 245 ? 30.666 -6.284 -34.252 1.00 25.31 228 ALA B N 1
ATOM 3486 C CA . ALA B 1 245 ? 30.941 -7.003 -35.493 1.00 27.34 228 ALA B CA 1
ATOM 3487 C C . ALA B 1 245 ? 30.161 -6.401 -36.654 1.00 34.77 228 ALA B C 1
ATOM 3488 O O . ALA B 1 245 ? 30.708 -6.190 -37.743 1.00 36.45 228 ALA B O 1
ATOM 3490 N N . ALA B 1 246 ? 28.875 -6.109 -36.436 1.00 28.82 229 ALA B N 1
ATOM 3491 C CA . ALA B 1 246 ? 28.079 -5.455 -37.469 1.00 30.59 229 ALA B CA 1
ATOM 3492 C C . ALA B 1 246 ? 28.633 -4.079 -37.800 1.00 34.29 229 ALA B C 1
ATOM 3493 O O . ALA B 1 246 ? 28.577 -3.640 -38.954 1.00 36.14 229 ALA B O 1
ATOM 3495 N N . GLY B 1 247 ? 29.159 -3.372 -36.797 1.00 27.67 230 GLY B N 1
ATOM 3496 C CA . GLY B 1 247 ? 29.721 -2.059 -37.057 1.00 32.56 230 GLY B CA 1
ATOM 3497 C C . GLY B 1 247 ? 31.000 -2.135 -37.869 1.00 43.83 230 GLY B C 1
ATOM 3498 O O . GLY B 1 247 ? 31.260 -1.277 -38.718 1.00 44.38 230 GLY B O 1
ATOM 3499 N N . GLU B 1 248 ? 31.811 -3.166 -37.623 1.00 39.12 231 GLU B N 1
ATOM 3500 C CA . GLU B 1 248 ? 33.043 -3.338 -38.384 1.00 45.79 231 GLU B CA 1
ATOM 3501 C C . GLU B 1 248 ? 32.753 -3.778 -39.816 1.00 48.54 231 GLU B C 1
ATOM 3502 O O . GLU B 1 248 ? 33.376 -3.277 -40.758 1.00 53.68 231 GLU B O 1
ATOM 3508 N N . ARG B 1 249 ? 31.810 -4.708 -40.003 1.00 44.96 232 ARG B N 1
ATOM 3509 C CA . ARG B 1 249 ? 31.393 -5.073 -41.356 1.00 50.54 232 ARG B CA 1
ATOM 3510 C C . ARG B 1 249 ? 30.996 -3.841 -42.155 1.00 53.63 232 ARG B C 1
ATOM 3511 O O . ARG B 1 249 ? 31.389 -3.680 -43.315 1.00 56.29 232 ARG B O 1
ATOM 3519 N N . LYS B 1 250 ? 30.196 -2.965 -41.544 1.00 50.10 233 LYS B N 1
ATOM 3520 C CA . LYS B 1 250 ? 29.784 -1.734 -42.205 1.00 51.64 233 LYS B CA 1
ATOM 3521 C C . LYS B 1 250 ? 30.981 -0.878 -42.596 1.00 53.28 233 LYS B C 1
ATOM 3522 O O . LYS B 1 250 ? 30.958 -0.219 -43.643 1.00 49.65 233 LYS B O 1
ATOM 3528 N N . CYS B 1 251 ? 32.036 -0.888 -41.785 1.00 51.20 234 CYS B N 1
ATOM 3529 C CA . CYS B 1 251 ? 33.186 -0.011 -41.993 1.00 58.85 234 CYS B CA 1
ATOM 3530 C C . CYS B 1 251 ? 34.424 -0.774 -42.472 1.00 59.38 234 CYS B C 1
ATOM 3531 O O . CYS B 1 251 ? 34.373 -1.516 -43.456 1.00 60.87 234 CYS B O 1
#

Foldseek 3Di:
DVDPDLVSVLVQFFPAEEEEAQEDPPDPCRDLVNSLVVLLVVVVVPHQEYEYEDLVSLLSNVVRDPHAYAYWYFDDDDPWPFGTRQDLVRLVSNLVSHHQEYEGAQDPTDGPDHSLVNCVSNVVSVHQYEYQYQALVSVVVCVVSVRQEYENACNQPPDPDRDQAFDLVSLLVCQVVVGQYEYEDNCQDVVSQVVSSVSRHRYYYDYCNRHHVVVVVVVVCVVVVVVVVVVD/DADDDLVVVLVLFFPFEEEEAQEDPPDPCRDLVNSLVVLLVVVVVPHQEYEYEDLVSLLSNVVRDPHAYAYWYFDDDPFWNFGTRQDLVSLVSNLVSHHQEYEGAQDPTDGPDHSLVNCVSNVVSVHAYEYAYQALVSVVVCVVSVRQEYENACHQPPDDGRDQAFDLVSLLVCQVVVGQYEYEDNCQDPVSQVVSSVSRHRYYYDYCNRHHVVVVVVVVCVVVVVVVVVVD

B-factor: mean 22.15, std 10.29, range [8.55, 82.53]

Nearest PDB structures (foldseek):
  5zjp-assembly1_B  TM=9.938E-01  e=1.501E-45  Vibrio cholerae
  3igs-assembly1_A  TM=9.742E-01  e=5.208E-33  Salmonella enterica subsp. enterica serovar Typhimurium
  3q58-assembly1_B  TM=9.742E-01  e=8.267E-32  Salmonella enterica subsp. enterica serovar Typhi
  4utu-assembly1_B  TM=9.621E-01  e=6.327E-25  Clostridium perfringens str. 13
  4utt-assembly2_C-2  TM=9.624E-01  e=1.244E-24  Clostridium perfringens str. 13